Protein AF-0000000076755248 (afdb_homodimer)

Organism: NCBI:txid592010

Nearest PDB structures (foldseek):
  2qm1-assembly1_B  TM=9.739E-01  e=3.670E-48  Enterococcus faecalis V583
  6jdo-assembly1_A  TM=8.726E-01  e=8.718E-23  Pasteurella multocida
  4htl-assembly1_A  TM=8.432E-01  e=1.624E-22  Listeria monocytogenes EGD-e
  6jdb-assembly1_A-2  TM=7.830E-01  e=1.176E-21  Haemophilus influenzae 86-028NP
  6jdc-assembly1_A-2  TM=7.800E-01  e=1.176E-21  Haemophilus influenzae 86-028NP

Radius of gyration: 26.62 Å; Cα contacts (8 Å, |Δi|>4): 1580; chains: 2; bounding box: 67×76×50 Å

Solvent-accessible surface area (backbone atoms only — not comparable to full-atom values): 31353 Å² total; per-residue (Å²): 127,84,43,26,23,36,7,25,26,48,49,59,61,36,32,39,40,26,40,23,40,80,88,68,46,77,77,44,70,54,74,48,76,40,46,45,58,82,55,22,66,49,37,64,59,50,52,53,50,53,49,52,53,51,28,59,74,69,71,52,56,59,84,49,39,72,25,32,10,30,15,29,63,42,50,42,38,47,88,75,18,31,34,29,54,20,66,74,38,38,26,71,52,82,40,62,51,33,61,54,49,29,72,74,56,66,40,55,61,42,41,38,32,36,44,42,18,27,28,43,12,24,22,57,76,23,62,38,63,55,50,37,24,29,33,25,40,33,20,30,70,43,32,39,21,11,39,30,52,84,65,34,79,49,37,42,64,80,52,53,22,17,38,51,20,41,28,64,69,38,85,85,82,48,49,74,34,95,77,73,41,58,7,24,34,22,45,40,48,15,38,52,3,42,47,47,46,44,55,62,50,40,74,75,55,83,75,87,38,74,64,47,52,33,55,74,71,67,47,92,78,50,46,66,58,40,52,51,38,25,75,71,62,34,64,60,35,36,52,43,50,49,52,28,20,40,49,46,7,43,52,50,16,44,49,36,20,40,42,20,26,39,30,38,30,39,26,50,70,58,42,70,59,39,66,69,49,52,54,49,20,48,57,33,21,61,61,41,26,41,63,89,48,52,84,55,38,41,81,42,59,52,65,46,67,89,46,15,29,25,49,5,6,32,46,51,38,53,54,62,59,61,75,103,128,84,43,25,25,36,7,25,26,48,48,59,61,36,31,39,40,25,40,22,42,80,87,68,46,76,76,43,72,54,72,46,73,39,46,46,57,83,55,22,66,48,35,64,58,50,51,52,49,53,50,52,54,50,27,59,76,67,73,52,56,59,85,48,40,71,24,34,9,30,15,30,64,42,50,43,39,49,87,76,19,30,34,30,53,20,65,74,36,38,27,72,53,82,40,60,51,33,60,54,49,28,72,74,57,66,40,56,62,41,41,39,31,35,45,42,18,27,28,43,12,24,24,57,77,23,62,40,65,55,49,35,24,28,36,26,40,32,20,29,71,42,31,38,20,12,40,29,51,86,65,35,78,50,38,42,63,79,52,53,21,17,37,51,20,40,26,63,70,38,86,86,80,49,50,76,34,95,79,73,41,57,8,24,32,22,45,39,47,14,37,53,2,42,47,47,46,44,55,63,50,39,75,77,53,84,74,88,38,74,65,47,52,32,55,74,69,68,47,91,78,51,47,65,58,41,52,51,38,24,74,70,63,37,63,61,35,36,52,45,51,49,53,26,20,40,49,46,8,44,54,50,16,44,51,35,23,41,41,20,26,39,31,38,31,38,25,50,69,58,42,70,60,40,66,68,49,51,54,49,19,47,56,34,21,60,61,41,27,42,62,90,47,52,85,54,38,42,81,42,60,53,64,46,67,89,45,16,29,25,47,4,6,31,46,51,37,52,54,62,59,61,75,104

Foldseek 3Di:
DQAWEWFWEDDLFKIKIFTAGLLLHTPDIDMDTQDLPPLSPCRLVVVLVVVVVVCVVVVHALVRHQAYFYADAAQADFVQGWHADRVSSSRNDIDRNQVSNCVRRVGHYTYAHQQQLLQLLCCRPKPVPVDQWEKEWAAELFIWIWTGHRNHTDLPPRRPPTVLQAPQLDDPDWDDDPVGRTRGLRCQQHFNNLLNLLLVCLVVDDDDDPSSVCSVVVHDDTLVVLLVRVVVPTPSSVVSLLSNLLSLLQSVQVVCQVRLGQEYEYHYDSCVSDVVSVVSNLVNVCVRHDPVSNVRYYYYYIGCHPCSRRSSRSSSSSVVVVVD/DQAWEWFWEDDLFKIKIFTAGLLLHTDDIDMDTQDLPPLSPCRLVVVLVVVVVVCVVVVHALVRHQAYFYADAAQADFVQGWHADRVSSSRNDIDRNQVSNCVRRVGHYTYAHQQQLLQLLCCRPKPVPVDQWEKEWAAELFIWIWTGHRNHTDLPPRRPPTVLQAPQLDDPDWDDDPVGRTRGLRCQQHFNNLLNLLLVCLVVDDDDDPSSVCSVVVHDDTLVVLLVRVVVPTPSSVVSLLSNLLSLLQSVQVVCQVRLGQEYEYHYDSCVSDVVSVVSNLVNVCVRHDPVSNVRYYYYYIGCHPCSRRSSRSSSSSVVVVVD

Sequence (648 aa):
MSKKILGIDLGGTSVKFAIISSEGEIQEKWTIGTNILEDGKHIVPSIIQSIQEHMERYGLTKEDFLGIGMGSPGKVDAEAGTVIGAFNLNWRTLQRLKDAFEAALDMPFFLDNDANVAALGEQWKGAGNGEANVVMFTLGTGVGGGIVSGGQMVRGANGAAGEVGHITVETTDPIPCTCGKPGCLETVASATGIVNLARKFAEEYAGDSPIKAAVDNGDELSSKLIFDAAKDGDFFANHIVDMFARYLGLACSHVANTLNPSKIVIGGGVSAAGTFLLDKIQVFFNQYVFPPIKDTTQLVLAELGNDAGVIGAAQLVRLALNKDMSKKILGIDLGGTSVKFAIISSEGEIQEKWTIGTNILEDGKHIVPSIIQSIQEHMERYGLTKEDFLGIGMGSPGKVDAEAGTVIGAFNLNWRTLQRLKDAFEAALDMPFFLDNDANVAALGEQWKGAGNGEANVVMFTLGTGVGGGIVSGGQMVRGANGAAGEVGHITVETTDPIPCTCGKPGCLETVASATGIVNLARKFAEEYAGDSPIKAAVDNGDELSSKLIFDAAKDGDFFANHIVDMFARYLGLACSHVANTLNPSKIVIGGGVSAAGTFLLDKIQVFFNQYVFPPIKDTTQLVLAELGNDAGVIGAAQLVRLALNKD

Structure (mmCIF, N/CA/C/O backbone):
data_AF-0000000076755248-model_v1
#
loop_
_entity.id
_entity.type
_entity.pdbx_description
1 polymer Glucokinase
#
loop_
_atom_site.group_PDB
_atom_site.id
_atom_site.type_symbol
_atom_site.label_atom_id
_atom_site.label_alt_id
_atom_site.label_comp_id
_atom_site.label_asym_id
_atom_site.label_entity_id
_atom_site.label_seq_id
_atom_site.pdbx_PDB_ins_code
_atom_site.Cartn_x
_atom_site.Cartn_y
_atom_site.Cartn_z
_atom_site.occupancy
_atom_site.B_iso_or_equiv
_atom_site.auth_seq_id
_atom_site.auth_comp_id
_atom_site.auth_asym_id
_atom_site.auth_atom_id
_atom_site.pdbx_PDB_model_num
ATOM 1 N N . MET A 1 1 ? 32.781 23.188 10.82 1 54 1 MET A N 1
ATOM 2 C CA . MET A 1 1 ? 31.5 23.125 11.5 1 54 1 MET A CA 1
ATOM 3 C C . MET A 1 1 ? 30.531 22.219 10.734 1 54 1 MET A C 1
ATOM 5 O O . MET A 1 1 ? 30.625 22.094 9.516 1 54 1 MET A O 1
ATOM 9 N N . SER A 1 2 ? 29.781 21.406 11.422 1 82.88 2 SER A N 1
ATOM 10 C CA . SER A 1 2 ? 28.906 20.453 10.734 1 82.88 2 SER A CA 1
ATOM 11 C C . SER A 1 2 ? 27.859 21.188 9.891 1 82.88 2 SER A C 1
ATOM 13 O O . SER A 1 2 ? 27.328 22.219 10.305 1 82.88 2 SER A O 1
ATOM 15 N N . LYS A 1 3 ? 27.75 20.922 8.695 1 93.56 3 LYS A N 1
ATOM 16 C CA . LYS A 1 3 ? 26.859 21.594 7.754 1 93.56 3 LYS A CA 1
ATOM 17 C C . LYS A 1 3 ? 25.406 21.469 8.195 1 93.56 3 LYS A C 1
ATOM 19 O O . LYS A 1 3 ? 25.031 20.516 8.875 1 93.56 3 LYS A O 1
ATOM 24 N N . LYS A 1 4 ? 24.703 22.531 7.949 1 97.31 4 LYS A N 1
ATOM 25 C CA . LYS A 1 4 ? 23.297 22.672 8.336 1 97.31 4 LYS A CA 1
ATOM 26 C C . LYS A 1 4 ? 22.375 22.438 7.141 1 97.31 4 LYS A C 1
ATOM 28 O O . LYS A 1 4 ? 22.844 22.266 6.016 1 97.31 4 LYS A O 1
ATOM 33 N N . ILE A 1 5 ? 21.125 22.344 7.461 1 98.25 5 ILE A N 1
ATOM 34 C CA . ILE A 1 5 ? 20.094 22.219 6.434 1 98.25 5 ILE A CA 1
ATOM 35 C C . ILE A 1 5 ? 18.984 23.234 6.684 1 98.25 5 ILE A C 1
ATOM 37 O O . ILE A 1 5 ? 18.609 23.484 7.832 1 98.25 5 ILE A O 1
ATOM 41 N N . LEU A 1 6 ? 18.531 23.812 5.652 1 98.44 6 LEU A N 1
ATOM 42 C CA . LEU A 1 6 ? 17.375 24.688 5.738 1 98.44 6 LEU A CA 1
ATOM 43 C C . LEU A 1 6 ? 16.094 23.922 5.391 1 98.44 6 LEU A C 1
ATOM 45 O O . LEU A 1 6 ? 15.961 23.406 4.277 1 98.44 6 LEU A O 1
ATOM 49 N N . GLY A 1 7 ? 15.219 23.766 6.344 1 98.62 7 GLY A N 1
ATOM 50 C CA . GLY A 1 7 ? 13.922 23.141 6.133 1 98.62 7 GLY A CA 1
ATOM 51 C C . GLY A 1 7 ? 12.797 24.141 6 1 98.62 7 GLY A C 1
ATOM 52 O O . GLY A 1 7 ? 12.695 25.078 6.789 1 98.62 7 GLY A O 1
ATOM 53 N N . ILE A 1 8 ? 11.961 23.969 4.961 1 98.69 8 ILE A N 1
ATOM 54 C CA . ILE A 1 8 ? 10.844 24.875 4.699 1 98.69 8 ILE A CA 1
ATOM 55 C C . ILE A 1 8 ? 9.539 24.078 4.633 1 98.69 8 ILE A C 1
ATOM 57 O O . ILE A 1 8 ? 9.461 23.062 3.947 1 98.69 8 ILE A O 1
ATOM 61 N N . ASP A 1 9 ? 8.57 24.453 5.324 1 97.75 9 ASP A N 1
ATOM 62 C CA . ASP A 1 9 ? 7.211 23.922 5.273 1 97.75 9 ASP A CA 1
ATOM 63 C C . ASP A 1 9 ? 6.23 24.953 4.746 1 97.75 9 ASP A C 1
ATOM 65 O O . ASP A 1 9 ? 5.781 25.828 5.496 1 97.75 9 ASP A O 1
ATOM 69 N N . LEU A 1 10 ? 5.875 24.844 3.502 1 96.88 10 LEU A N 1
ATOM 70 C CA . LEU A 1 10 ? 5.004 25.828 2.852 1 96.88 10 LEU A CA 1
ATOM 71 C C . LEU A 1 10 ? 3.539 25.453 3.045 1 96.88 10 LEU A C 1
ATOM 73 O O . LEU A 1 10 ? 3.084 24.422 2.551 1 96.88 10 LEU A O 1
ATOM 77 N N . GLY A 1 11 ? 2.854 26.281 3.768 1 91.06 11 GLY A N 1
ATOM 78 C CA . GLY A 1 11 ? 1.414 26.156 3.93 1 91.06 11 GLY A CA 1
ATOM 79 C C . GLY A 1 11 ? 0.635 27.266 3.25 1 91.06 11 GLY A C 1
ATOM 80 O O . GLY A 1 11 ? 1.224 28.219 2.74 1 91.06 11 GLY A O 1
ATOM 81 N N . GLY A 1 12 ? -0.605 27.156 3.256 1 87.25 12 GLY A N 1
ATOM 82 C CA . GLY A 1 12 ? -1.463 28.141 2.629 1 87.25 12 GLY A CA 1
ATOM 83 C C . GLY A 1 12 ? -1.47 29.469 3.361 1 87.25 12 GLY A C 1
ATOM 84 O O . GLY A 1 12 ? -1.705 30.516 2.756 1 87.25 12 GLY A O 1
ATOM 85 N N . THR A 1 13 ? -1.253 29.469 4.645 1 86.75 13 THR A N 1
ATOM 86 C CA . THR A 1 13 ? -1.361 30.672 5.469 1 86.75 13 THR A CA 1
ATOM 87 C C . THR A 1 13 ? 0.016 31.125 5.934 1 86.75 13 THR A C 1
ATOM 89 O O . THR A 1 13 ? 0.286 32.344 5.988 1 86.75 13 THR A O 1
ATOM 92 N N . SER A 1 14 ? 0.795 30.172 6.203 1 94.25 14 SER A N 1
ATOM 93 C CA . SER A 1 14 ? 2.115 30.516 6.723 1 94.25 14 SER A CA 1
ATOM 94 C C . SER A 1 14 ? 3.191 29.609 6.145 1 94.25 14 SER A C 1
ATOM 96 O O . SER A 1 14 ? 2.895 28.5 5.684 1 94.25 14 SER A O 1
ATOM 98 N N . VAL A 1 15 ? 4.344 30.125 6.125 1 97.31 15 VAL A N 1
ATOM 99 C CA . VAL A 1 15 ? 5.543 29.375 5.762 1 97.31 15 VAL A CA 1
ATOM 100 C C . VAL A 1 15 ? 6.465 29.25 6.973 1 97.31 15 VAL A C 1
ATOM 102 O O . VAL A 1 15 ? 6.816 30.266 7.598 1 97.31 15 VAL A O 1
ATOM 105 N N . LYS A 1 16 ? 6.82 28.047 7.301 1 98.06 16 LYS A N 1
ATOM 106 C CA . LYS A 1 16 ? 7.715 27.797 8.422 1 98.06 16 LYS A CA 1
ATOM 107 C C . LYS A 1 16 ? 9.125 27.469 7.945 1 98.06 16 LYS A C 1
ATOM 109 O O . LYS A 1 16 ? 9.289 26.75 6.957 1 98.06 16 LYS A O 1
ATOM 114 N N . PHE A 1 17 ? 10.102 28.062 8.656 1 98.5 17 PHE A N 1
ATOM 115 C CA . PHE A 1 17 ? 11.508 27.828 8.352 1 98.5 17 PHE A CA 1
ATOM 116 C C . PHE A 1 17 ? 12.234 27.266 9.57 1 98.5 17 PHE A C 1
ATOM 118 O O . PHE A 1 17 ? 11.898 27.594 10.711 1 98.5 17 PHE A O 1
ATOM 125 N N . ALA A 1 18 ? 13.227 26.453 9.234 1 98.5 18 ALA A N 1
ATOM 126 C CA . ALA A 1 18 ? 14.109 26.031 10.305 1 98.5 18 ALA A CA 1
ATOM 127 C C . ALA A 1 18 ? 15.523 25.781 9.789 1 98.5 18 ALA A C 1
ATOM 129 O O . ALA A 1 18 ? 15.703 25.266 8.68 1 98.5 18 ALA A O 1
ATOM 130 N N . ILE A 1 19 ? 16.469 26.297 10.484 1 98.31 19 ILE A N 1
ATOM 131 C CA . ILE A 1 19 ? 17.844 25.844 10.32 1 98.31 19 ILE A CA 1
ATOM 132 C C . ILE A 1 19 ? 18.094 24.609 11.203 1 98.31 19 ILE A C 1
ATOM 134 O O . ILE A 1 19 ? 17.922 24.672 12.422 1 98.31 19 ILE A O 1
ATOM 138 N N . ILE A 1 20 ? 18.422 23.578 10.547 1 98.06 20 ILE A N 1
ATOM 139 C CA . ILE A 1 20 ? 18.484 22.281 11.211 1 98.06 20 ILE A CA 1
ATOM 140 C C . ILE A 1 20 ? 19.859 21.672 11.047 1 98.06 20 ILE A C 1
ATOM 142 O O . ILE A 1 20 ? 20.453 21.734 9.969 1 98.06 20 ILE A O 1
ATOM 146 N N . SER A 1 21 ? 20.422 21.062 12.125 1 97.12 21 SER A N 1
ATOM 147 C CA . SER A 1 21 ? 21.703 20.375 12.039 1 97.12 21 SER A CA 1
ATOM 148 C C . SER A 1 21 ? 21.594 19.094 11.219 1 97.12 21 SER A C 1
ATOM 150 O O . SER A 1 21 ? 20.484 18.625 10.938 1 97.12 21 SER A O 1
ATOM 152 N N . SER A 1 22 ? 22.688 18.5 10.867 1 93.88 22 SER A N 1
ATOM 153 C CA . SER A 1 22 ? 22.703 17.266 10.109 1 93.88 22 SER A CA 1
ATOM 154 C C . SER A 1 22 ? 22.125 16.109 10.922 1 93.88 22 SER A C 1
ATOM 156 O O . SER A 1 22 ? 21.734 15.078 10.367 1 93.88 22 SER A O 1
ATOM 158 N N . GLU A 1 23 ? 22.031 16.312 12.273 1 93.75 23 GLU A N 1
ATOM 159 C CA . GLU A 1 23 ? 21.484 15.289 13.164 1 93.75 23 GLU A CA 1
ATOM 160 C C . GLU A 1 23 ? 20 15.5 13.414 1 93.75 23 GLU A C 1
ATOM 162 O O . GLU A 1 23 ? 19.359 14.695 14.094 1 93.75 23 GLU A O 1
ATOM 167 N N . GLY A 1 24 ? 19.484 16.594 12.867 1 95.44 24 GLY A N 1
ATOM 168 C CA . GLY A 1 24 ? 18.047 16.797 12.93 1 95.44 24 GLY A CA 1
ATOM 169 C C . GLY A 1 24 ? 17.625 17.703 14.062 1 95.44 24 GLY A C 1
ATOM 170 O O . GLY A 1 24 ? 16.438 17.75 14.422 1 95.44 24 GLY A O 1
ATOM 171 N N . GLU A 1 25 ? 18.547 18.453 14.586 1 96.62 25 GLU A N 1
ATOM 172 C CA . GLU A 1 25 ? 18.219 19.391 15.664 1 96.62 25 GLU A CA 1
ATOM 173 C C . GLU A 1 25 ? 17.922 20.781 15.117 1 96.62 25 GLU A C 1
ATOM 175 O O . GLU A 1 25 ? 18.703 21.344 14.352 1 96.62 25 GLU A O 1
ATOM 180 N N . ILE A 1 26 ? 16.859 21.344 15.594 1 97.62 26 ILE A N 1
ATOM 181 C CA . ILE A 1 26 ? 16.484 22.703 15.172 1 97.62 26 ILE A CA 1
ATOM 182 C C . ILE A 1 26 ? 17.344 23.719 15.914 1 97.62 26 ILE A C 1
ATOM 184 O O . ILE A 1 26 ? 17.375 23.734 17.141 1 97.62 26 ILE A O 1
ATOM 188 N N . GLN A 1 27 ? 17.984 24.547 15.219 1 97 27 GLN A N 1
ATOM 189 C CA . GLN A 1 27 ? 18.844 25.578 15.789 1 97 27 GLN A CA 1
ATOM 190 C C . GLN A 1 27 ? 18.141 26.938 15.797 1 97 27 GLN A C 1
ATOM 192 O O . GLN A 1 27 ? 18.328 27.734 16.719 1 97 27 GLN A O 1
ATOM 197 N N . GLU A 1 28 ? 17.422 27.156 14.711 1 96.5 28 GLU A N 1
ATOM 198 C CA . GLU A 1 28 ? 16.641 28.391 14.539 1 96.5 28 GLU A CA 1
ATOM 199 C C . GLU A 1 28 ? 15.344 28.109 13.781 1 96.5 28 GLU A C 1
ATOM 201 O O . GLU A 1 28 ? 15.297 27.234 12.914 1 96.5 28 GLU A O 1
ATOM 206 N N . LYS A 1 29 ? 14.328 28.781 14.164 1 97.56 29 LYS A N 1
ATOM 207 C CA . LYS A 1 29 ? 13.055 28.672 13.461 1 97.56 29 LYS A CA 1
ATOM 208 C C . LYS A 1 29 ? 12.367 30.031 13.336 1 97.56 29 LYS A C 1
ATOM 210 O O . LYS A 1 29 ? 12.484 30.875 14.227 1 97.56 29 LYS A O 1
ATOM 215 N N . TRP A 1 30 ? 11.68 30.328 12.266 1 97.69 30 TRP A N 1
ATOM 216 C CA . TRP A 1 30 ? 10.867 31.531 12.086 1 97.69 30 TRP A CA 1
ATOM 217 C C . TRP A 1 30 ? 9.734 31.266 11.102 1 97.69 30 TRP A C 1
ATOM 219 O O . TRP A 1 30 ? 9.617 30.172 10.547 1 97.69 30 TRP A O 1
ATOM 229 N N . THR A 1 31 ? 8.797 32.188 11.023 1 98 31 THR A N 1
ATOM 230 C CA . THR A 1 31 ? 7.613 32.031 10.188 1 98 31 THR A CA 1
ATOM 231 C C . THR A 1 31 ? 7.273 33.344 9.492 1 98 31 THR A C 1
ATOM 233 O O . THR A 1 31 ? 7.523 34.438 10.031 1 98 31 THR A O 1
ATOM 236 N N . ILE A 1 32 ? 6.805 33.219 8.305 1 97.69 32 ILE A N 1
ATOM 237 C CA . ILE A 1 32 ? 6.227 34.375 7.617 1 97.69 32 ILE A CA 1
ATOM 238 C C . ILE A 1 32 ? 4.84 34.031 7.086 1 97.69 32 ILE A C 1
ATOM 240 O O . ILE A 1 32 ? 4.469 32.844 7.047 1 97.69 32 ILE A O 1
ATOM 244 N N . GLY A 1 33 ? 4.07 35.031 6.727 1 96.12 33 GLY A N 1
ATOM 245 C CA . GLY A 1 33 ? 2.785 34.781 6.09 1 96.12 33 GLY A CA 1
ATOM 246 C C . GLY A 1 33 ? 2.91 34.375 4.629 1 96.12 33 GLY A C 1
ATOM 247 O O . GLY A 1 33 ? 3.814 34.844 3.93 1 96.12 33 GLY A O 1
ATOM 248 N N . THR A 1 34 ? 2.111 33.5 4.199 1 94.69 34 THR A N 1
ATOM 249 C CA . THR A 1 34 ? 2.07 33.156 2.785 1 94.69 34 THR A CA 1
ATOM 250 C C . THR A 1 34 ? 1.291 34.188 1.99 1 94.69 34 THR A C 1
ATOM 252 O O . THR A 1 34 ? 0.083 34.344 2.176 1 94.69 34 THR A O 1
ATOM 255 N N . ASN A 1 35 ? 1.938 34.875 1.165 1 94 35 ASN A N 1
ATOM 256 C CA . ASN A 1 35 ? 1.292 35.906 0.341 1 94 35 ASN A CA 1
ATOM 257 C C . ASN A 1 35 ? 0.724 35.281 -0.943 1 94 35 ASN A C 1
ATOM 259 O O . ASN A 1 35 ? 1.411 35.25 -1.964 1 94 35 ASN A O 1
ATOM 263 N N . ILE A 1 36 ? -0.521 34.969 -0.959 1 91.44 36 ILE A N 1
ATOM 264 C CA . ILE A 1 36 ? -1.116 34.25 -2.072 1 91.44 36 ILE A CA 1
ATOM 265 C C . ILE A 1 36 ? -1.734 35.219 -3.062 1 91.44 36 ILE A C 1
ATOM 267 O O . ILE A 1 36 ? -2.449 34.812 -3.984 1 91.44 36 ILE A O 1
ATOM 271 N N . LEU A 1 37 ? -1.45 36.5 -2.84 1 92.12 37 LEU A N 1
ATOM 272 C CA . LEU A 1 37 ? -1.989 37.531 -3.744 1 92.12 37 LEU A CA 1
ATOM 273 C C . LEU A 1 37 ? -1.396 37.375 -5.141 1 92.12 37 LEU A C 1
ATOM 275 O O . LEU A 1 37 ? -0.322 36.781 -5.305 1 92.12 37 LEU A O 1
ATOM 279 N N . GLU A 1 38 ? -2.127 37.844 -6.16 1 95.12 38 GLU A N 1
ATOM 280 C CA . GLU A 1 38 ? -1.697 37.844 -7.555 1 95.12 38 GLU A CA 1
ATOM 281 C C . GLU A 1 38 ? -1.24 36.438 -7.984 1 95.12 38 GLU A C 1
ATOM 283 O O . GLU A 1 38 ? -0.134 36.281 -8.508 1 95.12 38 GLU A O 1
ATOM 288 N N . ASP A 1 39 ? -2.031 35.5 -7.754 1 93.38 39 ASP A N 1
ATOM 289 C CA . ASP A 1 39 ? -1.835 34.125 -8.172 1 93.38 39 ASP A CA 1
ATOM 290 C C . ASP A 1 39 ? -0.598 33.531 -7.508 1 93.38 39 ASP A C 1
ATOM 292 O O . ASP A 1 39 ? 0.137 32.75 -8.133 1 93.38 39 ASP A O 1
ATOM 296 N N . GLY A 1 40 ? -0.258 34.062 -6.285 1 94.81 40 GLY A N 1
ATOM 297 C CA . GLY A 1 40 ? 0.806 33.5 -5.477 1 94.81 40 GLY A CA 1
ATOM 298 C C . GLY A 1 40 ? 2.193 33.812 -5.992 1 94.81 40 GLY A C 1
ATOM 299 O O . GLY A 1 40 ? 3.17 33.156 -5.633 1 94.81 40 GLY A O 1
ATOM 300 N N . LYS A 1 41 ? 2.32 34.781 -6.875 1 95.19 41 LYS A N 1
ATOM 301 C CA . LYS A 1 41 ? 3.596 35.062 -7.523 1 95.19 41 LYS A CA 1
ATOM 302 C C . LYS A 1 41 ? 4.625 35.562 -6.52 1 95.19 41 LYS A C 1
ATOM 304 O O . LYS A 1 41 ? 5.828 35.5 -6.773 1 95.19 41 LYS A O 1
ATOM 309 N N . HIS A 1 42 ? 4.148 36.062 -5.344 1 96 42 HIS A N 1
ATOM 310 C CA . HIS A 1 42 ? 5.043 36.656 -4.359 1 96 42 HIS A CA 1
ATOM 311 C C . HIS A 1 42 ? 5.547 35.594 -3.371 1 96 42 HIS A C 1
ATOM 313 O O . HIS A 1 42 ? 6.461 35.875 -2.588 1 96 42 HIS A O 1
ATOM 319 N N . ILE A 1 43 ? 5.035 34.375 -3.396 1 97.44 43 ILE A N 1
ATOM 320 C C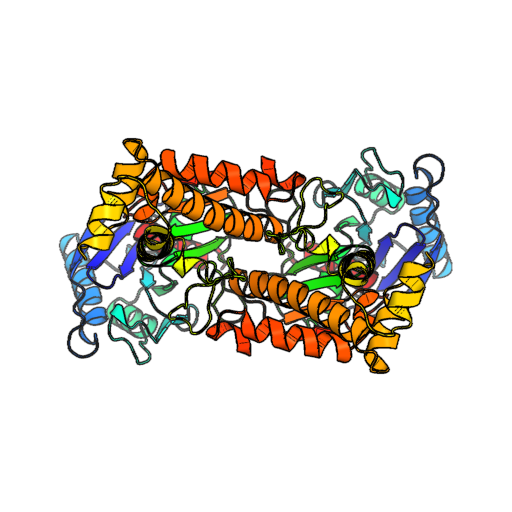A . ILE A 1 43 ? 5.344 33.344 -2.398 1 97.44 43 ILE A CA 1
ATOM 321 C C . ILE A 1 43 ? 6.828 33 -2.459 1 97.44 43 ILE A C 1
ATOM 323 O O . ILE A 1 43 ? 7.543 33.156 -1.465 1 97.44 43 ILE A O 1
ATOM 327 N N . VAL A 1 44 ? 7.324 32.625 -3.629 1 97.75 44 VAL A N 1
ATOM 328 C CA . VAL A 1 44 ? 8.695 32.125 -3.779 1 97.75 44 VAL A CA 1
ATOM 329 C C . VAL A 1 44 ? 9.68 33.281 -3.52 1 97.75 44 VAL A C 1
ATOM 331 O O . VAL A 1 44 ? 10.602 33.125 -2.713 1 97.75 44 VAL A O 1
ATOM 334 N N . PRO A 1 45 ? 9.453 34.438 -4.086 1 97.94 45 PRO A N 1
ATOM 335 C CA . PRO A 1 45 ? 10.359 35.562 -3.797 1 97.94 45 PRO A CA 1
ATOM 336 C C . PRO A 1 45 ? 10.398 35.906 -2.312 1 97.94 45 PRO A C 1
ATOM 338 O O . PRO A 1 45 ? 11.469 36.219 -1.779 1 97.94 45 PRO A O 1
ATOM 341 N N . SER A 1 46 ? 9.25 35.844 -1.652 1 98.06 46 SER A N 1
ATOM 342 C CA . SER A 1 46 ? 9.188 36.156 -0.229 1 98.06 46 SER A CA 1
ATOM 343 C C . SER A 1 46 ? 9.984 35.156 0.597 1 98.06 46 SER A C 1
ATOM 345 O O . SER A 1 46 ? 10.641 35.531 1.572 1 98.06 46 SER A O 1
ATOM 347 N N . ILE A 1 47 ? 9.844 33.938 0.219 1 98.44 47 ILE A N 1
ATOM 348 C CA . ILE A 1 47 ? 10.57 32.875 0.916 1 98.44 47 ILE A CA 1
ATOM 349 C C . ILE A 1 47 ? 12.078 33.094 0.757 1 98.44 47 ILE A C 1
ATOM 351 O O . ILE A 1 47 ? 12.82 33.062 1.74 1 98.44 47 ILE A O 1
ATOM 355 N N . ILE A 1 48 ? 12.523 33.375 -0.448 1 98.38 48 ILE A N 1
ATOM 356 C CA . ILE A 1 48 ? 13.938 33.531 -0.756 1 98.38 48 ILE A CA 1
ATOM 357 C C . ILE A 1 48 ? 14.477 34.75 0.003 1 98.38 48 ILE A C 1
ATOM 359 O O . ILE A 1 48 ? 15.547 34.688 0.62 1 98.38 48 ILE A O 1
ATOM 363 N N . GLN A 1 49 ? 13.711 35.812 -0.029 1 98.38 49 GLN A N 1
ATOM 364 C CA . GLN A 1 49 ? 14.117 37 0.678 1 98.38 49 GLN A CA 1
ATOM 365 C C . GLN A 1 49 ? 14.258 36.75 2.176 1 98.38 49 GLN A C 1
ATOM 367 O O . GLN A 1 49 ? 15.219 37.219 2.799 1 98.38 49 GLN A O 1
ATOM 372 N N . SER A 1 50 ? 13.273 36.094 2.701 1 98.31 50 SER A N 1
ATOM 373 C CA . SER A 1 50 ? 13.305 35.781 4.125 1 98.31 50 SER A CA 1
ATOM 374 C C . SER A 1 50 ? 14.539 34.969 4.492 1 98.31 50 SER A C 1
ATOM 376 O O . SER A 1 50 ? 15.164 35.219 5.527 1 98.31 50 SER A O 1
ATOM 378 N N . ILE A 1 51 ? 14.898 34 3.672 1 98.38 51 ILE A N 1
ATOM 379 C CA . ILE A 1 51 ? 16.062 33.156 3.895 1 98.38 51 ILE A CA 1
ATOM 380 C C . ILE A 1 51 ? 17.328 34.031 3.859 1 98.38 51 ILE A C 1
ATOM 382 O O . ILE A 1 51 ? 18.172 33.938 4.75 1 98.38 51 ILE A O 1
ATOM 386 N N . GLN A 1 52 ? 17.469 34.875 2.891 1 98.12 52 GLN A N 1
ATOM 387 C CA . GLN A 1 52 ? 18.641 35.719 2.736 1 98.12 52 GLN A CA 1
ATOM 388 C C . GLN A 1 52 ? 18.797 36.656 3.934 1 98.12 52 GLN A C 1
ATOM 390 O O . GLN A 1 52 ? 19.906 36.844 4.434 1 98.12 52 GLN A O 1
ATOM 395 N N . GLU A 1 53 ? 17.688 37.219 4.363 1 97.88 53 GLU A N 1
ATOM 396 C CA . GLU A 1 53 ? 17.703 38.094 5.508 1 97.88 53 GLU A CA 1
ATOM 397 C C . GLU A 1 53 ? 18.203 37.406 6.762 1 97.88 53 GLU A C 1
ATOM 399 O O . GLU A 1 53 ? 19 37.938 7.531 1 97.88 53 GLU A O 1
ATOM 404 N N . HIS A 1 54 ? 17.797 36.219 6.941 1 97.12 54 HIS A N 1
ATOM 405 C CA . HIS A 1 54 ? 18.188 35.469 8.133 1 97.12 54 HIS A CA 1
ATOM 406 C C . HIS A 1 54 ? 19.625 34.969 8.039 1 97.12 54 HIS A C 1
ATOM 408 O O . HIS A 1 54 ? 20.344 34.906 9.039 1 97.12 54 HIS A O 1
ATOM 414 N N . MET A 1 55 ? 20.016 34.562 6.855 1 96.5 55 MET A N 1
ATOM 415 C CA . MET A 1 55 ? 21.406 34.188 6.66 1 96.5 55 MET A CA 1
ATOM 416 C C . MET A 1 55 ? 22.328 35.375 6.977 1 96.5 55 MET A C 1
ATOM 418 O O . MET A 1 55 ? 23.344 35.188 7.652 1 96.5 55 MET A O 1
ATOM 422 N N . GLU A 1 56 ? 21.953 36.5 6.52 1 96.94 56 GLU A N 1
ATOM 423 C CA . GLU A 1 56 ? 22.734 37.719 6.793 1 96.94 56 GLU A CA 1
ATOM 424 C C . GLU A 1 56 ? 22.766 38.031 8.289 1 96.94 56 GLU A C 1
ATOM 426 O O . GLU A 1 56 ? 23.828 38.312 8.844 1 96.94 56 GLU A O 1
ATOM 431 N N . ARG A 1 57 ? 21.625 37.938 8.883 1 96.44 57 ARG A N 1
ATOM 432 C CA . ARG A 1 57 ? 21.484 38.25 10.305 1 96.44 57 ARG A CA 1
ATOM 433 C C . ARG A 1 57 ? 22.391 37.375 11.148 1 96.44 57 ARG A C 1
ATOM 435 O O . ARG A 1 57 ? 22.953 37.812 12.141 1 96.44 57 ARG A O 1
ATOM 442 N N . TYR A 1 58 ? 22.625 36.125 10.711 1 95 58 TYR A N 1
ATOM 443 C CA . TYR A 1 58 ? 23.375 35.188 11.523 1 95 58 TYR A CA 1
ATOM 444 C C . TYR A 1 58 ? 24.766 34.938 10.945 1 95 58 TYR A C 1
ATOM 446 O O . TYR A 1 58 ? 25.5 34.062 11.414 1 95 58 TYR A O 1
ATOM 454 N N . GLY A 1 59 ? 25.094 35.688 9.953 1 95.75 59 GLY A N 1
ATOM 455 C CA . GLY A 1 59 ? 26.406 35.562 9.352 1 95.75 59 GLY A CA 1
ATOM 456 C C . GLY A 1 59 ? 26.641 34.219 8.672 1 95.75 59 GLY A C 1
ATOM 457 O O . GLY A 1 59 ? 27.75 33.688 8.734 1 95.75 59 GLY A O 1
ATOM 458 N N . LEU A 1 60 ? 25.609 33.719 8.055 1 96.12 60 LEU A N 1
ATOM 459 C CA . LEU A 1 60 ? 25.703 32.406 7.383 1 96.12 60 LEU A CA 1
ATOM 460 C C . LEU A 1 60 ? 25.828 32.594 5.875 1 96.12 60 LEU A C 1
ATOM 462 O O . LEU A 1 60 ? 25.344 33.594 5.324 1 96.12 60 LEU A O 1
ATOM 466 N N . THR A 1 61 ? 26.5 31.656 5.23 1 96.62 61 THR A N 1
ATOM 467 C CA . THR A 1 61 ? 26.625 31.609 3.777 1 96.62 61 THR A CA 1
ATOM 468 C C . THR A 1 61 ? 26.188 30.25 3.244 1 96.62 61 THR A C 1
ATOM 470 O O . THR A 1 61 ? 25.922 29.328 4.02 1 96.62 61 THR A O 1
ATOM 473 N N . LYS A 1 62 ? 26.141 30.141 1.942 1 96.25 62 LYS A N 1
ATOM 474 C CA . LYS A 1 62 ? 25.75 28.891 1.298 1 96.25 62 LYS A CA 1
ATOM 475 C C . LYS A 1 62 ? 26.672 27.75 1.71 1 96.25 62 LYS A C 1
ATOM 477 O O . LYS A 1 62 ? 26.25 26.594 1.756 1 96.25 62 LYS A O 1
ATOM 482 N N . GLU A 1 63 ? 27.875 28.031 2.1 1 96.38 63 GLU A N 1
ATOM 483 C CA . GLU A 1 63 ? 28.859 27.016 2.461 1 96.38 63 GLU A CA 1
ATOM 484 C C . GLU A 1 63 ? 28.531 26.375 3.805 1 96.38 63 GLU A C 1
ATOM 486 O O . GLU A 1 63 ? 29.047 25.312 4.137 1 96.38 63 GLU A O 1
ATOM 491 N N . ASP A 1 64 ? 27.688 27.031 4.492 1 97 64 ASP A N 1
ATOM 492 C CA . ASP A 1 64 ? 27.312 26.5 5.805 1 97 64 ASP A CA 1
ATOM 493 C C . ASP A 1 64 ? 26.188 25.469 5.684 1 97 64 ASP A C 1
ATOM 495 O O . ASP A 1 64 ? 25.859 24.797 6.664 1 97 64 ASP A O 1
ATOM 499 N N . PHE A 1 65 ? 25.641 25.266 4.441 1 97.81 65 PHE A N 1
ATOM 500 C CA . PHE A 1 65 ? 24.453 24.453 4.293 1 97.81 65 PHE A CA 1
ATOM 501 C C . PHE A 1 65 ? 24.703 23.281 3.34 1 97.81 65 PHE A C 1
ATOM 503 O O . PHE A 1 65 ? 25.406 23.453 2.334 1 97.81 65 PHE A O 1
ATOM 510 N N . LEU A 1 66 ? 24.125 22.156 3.678 1 97.25 66 LEU A N 1
ATOM 511 C CA . LEU A 1 66 ? 24.094 21.016 2.77 1 97.25 66 LEU A CA 1
ATOM 512 C C . LEU A 1 66 ? 23.062 21.219 1.662 1 97.25 66 LEU A C 1
ATOM 514 O O . LEU A 1 66 ? 23.219 20.688 0.56 1 97.25 66 LEU A O 1
ATOM 518 N N . GLY A 1 67 ? 22.047 22 2.006 1 98 67 GLY A N 1
ATOM 519 C CA . GLY A 1 67 ? 20.984 22.266 1.05 1 98 67 GLY A CA 1
ATOM 520 C C . GLY A 1 67 ? 19.703 22.734 1.7 1 98 67 GLY A C 1
ATOM 521 O O . GLY A 1 67 ? 19.672 23.031 2.898 1 98 67 GLY A O 1
ATOM 522 N N . ILE A 1 68 ? 18.656 22.891 0.823 1 98.5 68 ILE A N 1
ATOM 523 C CA . ILE A 1 68 ? 17.328 23.328 1.23 1 98.5 68 ILE A CA 1
ATOM 524 C C . ILE A 1 68 ? 16.312 22.25 0.905 1 98.5 68 ILE A C 1
ATOM 526 O O . ILE A 1 68 ? 16.281 21.719 -0.208 1 98.5 68 ILE A O 1
ATOM 530 N N . GLY A 1 69 ? 15.578 21.844 1.876 1 98.56 69 GLY A N 1
ATOM 531 C CA . GLY A 1 69 ? 14.406 21.016 1.661 1 98.56 69 GLY A CA 1
ATOM 532 C C . GLY A 1 69 ? 13.094 21.75 1.889 1 98.56 69 GLY A C 1
ATOM 533 O O . GLY A 1 69 ? 12.992 22.562 2.801 1 98.56 69 GLY A O 1
ATOM 534 N N . MET A 1 70 ? 12.117 21.422 1.067 1 98.56 70 MET A N 1
ATOM 535 C CA . MET A 1 70 ? 10.852 22.125 1.187 1 98.56 70 MET A CA 1
ATOM 536 C C . MET A 1 70 ? 9.672 21.188 0.943 1 98.56 70 MET A C 1
ATOM 538 O O . MET A 1 70 ? 9.727 20.344 0.045 1 98.56 70 MET A O 1
ATOM 542 N N . GLY A 1 71 ? 8.727 21.203 1.81 1 97.25 71 GLY A N 1
ATOM 543 C CA . GLY A 1 71 ? 7.422 20.609 1.557 1 97.25 71 GLY A CA 1
ATOM 544 C C . GLY A 1 71 ? 6.414 21.594 0.992 1 97.25 71 GLY A C 1
ATOM 545 O O . GLY A 1 71 ? 6.379 22.75 1.401 1 97.25 71 GLY A O 1
ATOM 546 N N . SER A 1 72 ? 5.648 21.172 0.078 1 96.19 72 SER A N 1
ATOM 547 C CA . SER A 1 72 ? 4.664 22.047 -0.551 1 96.19 72 SER A CA 1
ATOM 548 C C . SER A 1 72 ? 3.348 21.328 -0.794 1 96.19 72 SER A C 1
ATOM 550 O O . SER A 1 72 ? 3.34 20.125 -1.06 1 96.19 72 SER A O 1
ATOM 552 N N . PRO A 1 73 ? 2.254 22.016 -0.66 1 91 73 PRO A N 1
ATOM 553 C CA . PRO A 1 73 ? 0.995 21.453 -1.139 1 91 73 PRO A CA 1
ATOM 554 C C . PRO A 1 73 ? 0.923 21.375 -2.662 1 91 73 PRO A C 1
ATOM 556 O O . PRO A 1 73 ? 1.788 21.922 -3.354 1 91 73 PRO A O 1
ATOM 559 N N . GLY A 1 74 ? -0.055 20.641 -3.16 1 86.94 74 GLY A N 1
ATOM 560 C CA . GLY A 1 74 ? -0.26 20.531 -4.598 1 86.94 74 GLY A CA 1
ATOM 561 C C . GLY A 1 74 ? 0.419 19.328 -5.207 1 86.94 74 GLY A C 1
ATOM 562 O O . GLY A 1 74 ? 0.876 18.438 -4.488 1 86.94 74 GLY A O 1
ATOM 563 N N . LYS A 1 75 ? 0.331 19.25 -6.477 1 87.62 75 LYS A N 1
ATOM 564 C CA . LYS A 1 75 ? 1.019 18.188 -7.215 1 87.62 75 LYS A CA 1
ATOM 565 C C . LYS A 1 75 ? 2.494 18.531 -7.414 1 87.62 75 LYS A C 1
ATOM 567 O O . LYS A 1 75 ? 2.83 19.453 -8.148 1 87.62 75 LYS A O 1
ATOM 572 N N . VAL A 1 76 ? 3.363 17.766 -6.852 1 93.69 76 VAL A N 1
ATOM 573 C CA . VAL A 1 76 ? 4.793 18.062 -6.832 1 93.69 76 VAL A CA 1
ATOM 574 C C . VAL A 1 76 ? 5.535 17.078 -7.746 1 93.69 76 VAL A C 1
ATOM 576 O O . VAL A 1 76 ? 5.242 15.883 -7.75 1 93.69 76 VAL A O 1
ATOM 579 N N . ASP A 1 77 ? 6.352 17.609 -8.562 1 93.31 77 ASP A N 1
ATOM 580 C CA . ASP A 1 77 ? 7.379 16.828 -9.25 1 93.31 77 ASP A CA 1
ATOM 581 C C . ASP A 1 77 ? 8.734 16.984 -8.562 1 93.31 77 ASP A C 1
ATOM 583 O O . ASP A 1 77 ? 9.43 17.984 -8.758 1 93.31 77 ASP A O 1
ATOM 587 N N . ALA A 1 78 ? 9.047 15.984 -7.812 1 92.5 78 ALA A N 1
ATOM 588 C CA . ALA A 1 78 ? 10.242 16.062 -6.977 1 92.5 78 ALA A CA 1
ATOM 589 C C . ALA A 1 78 ? 11.508 16.125 -7.832 1 92.5 78 ALA A C 1
ATOM 591 O O . ALA A 1 78 ? 12.477 16.797 -7.461 1 92.5 78 ALA A O 1
ATOM 592 N N . GLU A 1 79 ? 11.523 15.477 -8.898 1 90.94 79 GLU A N 1
ATOM 593 C CA . GLU A 1 79 ? 12.695 15.453 -9.766 1 90.94 79 GLU A CA 1
ATOM 594 C C . GLU A 1 79 ? 12.883 16.797 -10.469 1 90.94 79 GLU A C 1
ATOM 596 O O . GLU A 1 79 ? 13.977 17.359 -10.461 1 90.94 79 GLU A O 1
ATOM 601 N N . ALA A 1 80 ? 11.789 17.312 -10.984 1 94.19 80 ALA A N 1
ATOM 602 C CA . ALA A 1 80 ? 11.859 18.578 -11.711 1 94.19 80 ALA A CA 1
ATOM 603 C C . ALA A 1 80 ? 11.867 19.766 -10.742 1 94.19 80 ALA A C 1
ATOM 605 O O . ALA A 1 80 ? 12.242 20.875 -11.125 1 94.19 80 ALA A O 1
ATOM 606 N N . GLY A 1 81 ? 11.406 19.516 -9.531 1 96.25 81 GLY A N 1
ATOM 607 C CA . GLY A 1 81 ? 11.305 20.578 -8.539 1 96.25 81 GLY A CA 1
ATOM 608 C C . GLY A 1 81 ? 10.211 21.578 -8.844 1 96.25 81 GLY A C 1
ATOM 609 O O . GLY A 1 81 ? 10.422 22.781 -8.727 1 96.25 81 GLY A O 1
ATOM 610 N N . THR A 1 82 ? 9.094 21.016 -9.32 1 96.94 82 THR A N 1
ATOM 611 C CA . THR A 1 82 ? 7.992 21.891 -9.711 1 96.94 82 THR A CA 1
ATOM 612 C C . THR A 1 82 ? 6.719 21.531 -8.945 1 96.94 82 THR A C 1
ATOM 614 O O . THR A 1 82 ? 6.617 20.453 -8.367 1 96.94 82 THR A O 1
ATOM 617 N N . VAL A 1 83 ? 5.828 22.484 -8.859 1 95.81 83 VAL A N 1
ATOM 618 C CA . VAL A 1 83 ? 4.516 22.312 -8.234 1 95.81 83 VAL A CA 1
ATOM 619 C C . VAL A 1 83 ? 3.434 22.859 -9.172 1 95.81 83 VAL A C 1
ATOM 621 O O . VAL A 1 83 ? 3.627 23.875 -9.828 1 95.81 83 VAL A O 1
ATOM 624 N N . ILE A 1 84 ? 2.344 22.125 -9.258 1 92.88 84 ILE A N 1
ATOM 625 C CA . ILE A 1 84 ? 1.193 22.594 -10.023 1 92.88 84 ILE A CA 1
ATOM 626 C C . ILE A 1 84 ? -0.097 22.234 -9.289 1 92.88 84 ILE A C 1
ATOM 628 O O . ILE A 1 84 ? -0.129 21.266 -8.523 1 92.88 84 ILE A O 1
ATOM 632 N N . GLY A 1 85 ? -1.033 23.094 -9.414 1 87.25 85 GLY A N 1
ATOM 633 C CA . GLY A 1 85 ? -2.354 22.75 -8.898 1 87.25 85 GLY A CA 1
ATOM 634 C C . GLY A 1 85 ? -2.465 22.906 -7.395 1 87.25 85 GLY A C 1
ATOM 635 O O . GLY A 1 85 ? -3.184 22.141 -6.742 1 87.25 85 GLY A O 1
ATOM 636 N N . ALA A 1 86 ? -1.656 23.688 -6.762 1 88.12 86 ALA A N 1
ATOM 637 C CA . ALA A 1 86 ? -1.827 24.047 -5.355 1 88.12 86 ALA A CA 1
ATOM 638 C C . ALA A 1 86 ? -2.842 25.172 -5.195 1 88.12 86 ALA A C 1
ATOM 640 O O . ALA A 1 86 ? -2.469 26.344 -5.098 1 88.12 86 ALA A O 1
ATOM 641 N N . PHE A 1 87 ? -4.066 24.859 -5.059 1 83 87 PHE A N 1
ATOM 642 C CA . PHE A 1 87 ? -5.164 25.812 -5.145 1 83 87 PHE A CA 1
ATOM 643 C C . PHE A 1 87 ? -5.172 26.734 -3.934 1 83 87 PHE A C 1
ATOM 645 O O . PHE A 1 87 ? -5.496 27.922 -4.051 1 83 87 PHE A O 1
ATOM 652 N N . ASN A 1 88 ? -4.758 26.188 -2.834 1 84.81 88 ASN A N 1
ATOM 653 C CA . ASN A 1 88 ? -4.695 27 -1.626 1 84.81 88 ASN A CA 1
ATOM 654 C C . ASN A 1 88 ? -3.652 28.109 -1.747 1 84.81 88 ASN A C 1
ATOM 656 O O . ASN A 1 88 ? -3.67 29.078 -0.979 1 84.81 88 ASN A O 1
ATOM 660 N N . LEU A 1 89 ? -2.752 28 -2.703 1 92.31 89 LEU A N 1
ATOM 661 C CA . LEU A 1 89 ? -1.695 28.984 -2.945 1 92.31 89 LEU A CA 1
ATOM 662 C C . LEU A 1 89 ? -1.986 29.797 -4.199 1 92.31 89 LEU A C 1
ATOM 664 O O . LEU A 1 89 ? -1.2 30.672 -4.574 1 92.31 89 LEU A O 1
ATOM 668 N N . ASN A 1 90 ? -3.076 29.422 -4.852 1 92.38 90 ASN A N 1
ATOM 669 C CA . ASN A 1 90 ? -3.459 29.984 -6.141 1 92.38 90 ASN A CA 1
ATOM 670 C C . ASN A 1 90 ? -2.453 29.641 -7.23 1 92.38 90 ASN A C 1
ATOM 672 O O . ASN A 1 90 ? -2.225 30.422 -8.148 1 92.38 90 ASN A O 1
ATOM 676 N N . TRP A 1 91 ? -1.715 28.562 -7.004 1 92.19 91 TRP A N 1
ATOM 677 C CA . TRP A 1 91 ? -0.784 28.047 -8 1 92.19 91 TRP A CA 1
ATOM 678 C C . TRP A 1 91 ? -1.499 27.125 -8.992 1 92.19 91 TRP A C 1
ATOM 680 O O . TRP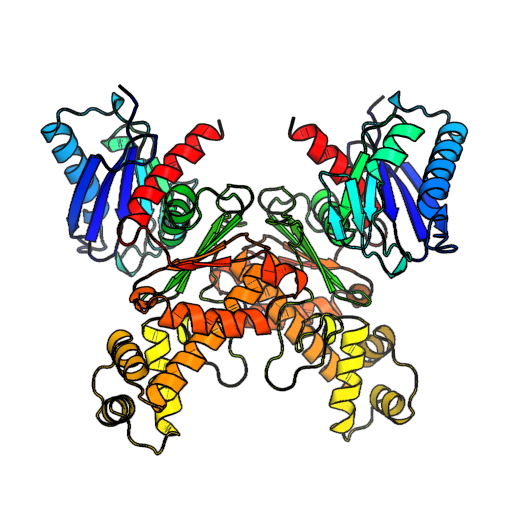 A 1 91 ? -1.276 25.906 -9 1 92.19 91 TRP A O 1
ATOM 690 N N . ARG A 1 92 ? -2.285 27.625 -9.891 1 88.94 92 ARG A N 1
ATOM 691 C CA . ARG A 1 92 ? -2.979 26.875 -10.938 1 88.94 92 ARG A CA 1
ATOM 692 C C . ARG A 1 92 ? -2.01 26.438 -12.031 1 88.94 92 ARG A C 1
ATOM 694 O O . ARG A 1 92 ? -2.193 25.375 -12.641 1 88.94 92 ARG A O 1
ATOM 701 N N . THR A 1 93 ? -1.016 27.297 -12.109 1 93.12 93 THR A N 1
ATOM 702 C CA . THR A 1 93 ? -0.029 27.047 -13.156 1 93.12 93 THR A CA 1
ATOM 703 C C . THR A 1 93 ? 1.261 26.5 -12.555 1 93.12 93 THR A C 1
ATOM 705 O O . THR A 1 93 ? 1.442 26.5 -11.336 1 93.12 93 THR A O 1
ATOM 708 N N . LEU A 1 94 ? 2.092 26.016 -13.469 1 96.06 94 LEU A N 1
ATOM 709 C CA . LEU A 1 94 ? 3.326 25.344 -13.062 1 96.06 94 LEU A CA 1
ATOM 710 C C . LEU A 1 94 ? 4.289 26.344 -12.422 1 96.06 94 LEU A C 1
ATOM 712 O O . LEU A 1 94 ? 4.555 27.406 -12.984 1 96.06 94 LEU A O 1
ATOM 716 N N . GLN A 1 95 ? 4.715 26.016 -11.211 1 96.56 95 GLN A N 1
ATOM 717 C CA . GLN A 1 95 ? 5.727 26.781 -10.484 1 96.56 95 GLN A CA 1
ATOM 718 C C . GLN A 1 95 ? 7.074 26.062 -10.5 1 96.56 95 GLN A C 1
ATOM 720 O O . GLN A 1 95 ? 7.176 24.922 -10.062 1 96.56 95 GLN A O 1
ATOM 725 N N . ARG A 1 96 ? 8.133 26.672 -10.945 1 97.5 96 ARG A N 1
ATOM 726 C CA . ARG A 1 96 ? 9.469 26.094 -11.023 1 97.5 96 ARG A CA 1
ATOM 727 C C . ARG A 1 96 ? 10.312 26.469 -9.812 1 97.5 96 ARG A C 1
ATOM 729 O O . ARG A 1 96 ? 11.25 27.266 -9.922 1 97.5 96 ARG A O 1
ATOM 736 N N . LEU A 1 97 ? 10.078 25.828 -8.742 1 98.12 97 LEU A N 1
ATOM 737 C CA . LEU A 1 97 ? 10.664 26.188 -7.449 1 98.12 97 LEU A CA 1
ATOM 738 C C . LEU A 1 97 ? 12.164 25.906 -7.434 1 98.12 97 LEU A C 1
ATOM 740 O O . LEU A 1 97 ? 12.945 26.75 -7 1 98.12 97 LEU A O 1
ATOM 744 N N . LYS A 1 98 ? 12.547 24.75 -7.863 1 98 98 LYS A N 1
ATOM 745 C CA . LYS A 1 98 ? 13.961 24.375 -7.836 1 98 98 LYS A CA 1
ATOM 746 C C . LYS A 1 98 ? 14.812 25.391 -8.578 1 98 98 LYS A C 1
ATOM 748 O O . LYS A 1 98 ? 15.836 25.859 -8.055 1 98 98 LYS A O 1
ATOM 753 N N . ASP A 1 99 ? 14.406 25.781 -9.766 1 98.06 99 ASP A N 1
ATOM 754 C CA . ASP A 1 99 ? 15.133 26.75 -10.562 1 98.06 99 ASP A CA 1
ATOM 755 C C . ASP A 1 99 ? 15.273 28.078 -9.812 1 98.06 99 ASP A C 1
ATOM 757 O O . ASP A 1 99 ? 16.359 28.656 -9.773 1 98.06 99 ASP A O 1
ATOM 761 N N . ALA A 1 100 ? 14.188 28.547 -9.234 1 98.06 100 ALA A N 1
ATOM 762 C CA . ALA A 1 100 ? 14.172 29.828 -8.547 1 98.06 100 ALA A CA 1
ATOM 763 C C . ALA A 1 100 ? 15.086 29.812 -7.324 1 98.06 100 ALA A C 1
ATOM 765 O O . ALA A 1 100 ? 15.867 30.734 -7.113 1 98.06 100 ALA A O 1
ATOM 766 N N . PHE A 1 101 ? 14.969 28.781 -6.543 1 98.44 101 PHE A N 1
ATOM 767 C CA . PHE A 1 101 ? 15.742 28.688 -5.305 1 98.44 101 PHE A CA 1
ATOM 768 C C . PHE A 1 101 ? 17.219 28.516 -5.605 1 98.44 101 PHE A C 1
ATOM 770 O O . PHE A 1 101 ? 18.062 29.172 -4.98 1 98.44 101 PHE A O 1
ATOM 777 N N . GLU A 1 102 ? 17.516 27.656 -6.523 1 98.06 102 GLU A N 1
ATOM 778 C CA . GLU A 1 102 ? 18.922 27.406 -6.832 1 98.06 102 GLU A CA 1
ATOM 779 C C . GLU A 1 102 ? 19.562 28.625 -7.477 1 98.06 102 GLU A C 1
ATOM 781 O O . GLU A 1 102 ? 20.734 28.922 -7.223 1 98.06 102 GLU A O 1
ATOM 786 N N . ALA A 1 103 ? 18.875 29.312 -8.32 1 97.88 103 ALA A N 1
ATOM 787 C CA . ALA A 1 103 ? 19.391 30.531 -8.945 1 97.88 103 ALA A CA 1
ATOM 788 C C . ALA A 1 103 ? 19.672 31.609 -7.906 1 97.88 103 ALA A C 1
ATOM 790 O O . ALA A 1 103 ? 20.656 32.344 -8.008 1 97.88 103 ALA A O 1
ATOM 791 N N . ALA A 1 104 ? 18.812 31.734 -6.922 1 97.94 104 ALA A N 1
ATOM 792 C CA . ALA A 1 104 ? 18.891 32.844 -5.969 1 97.94 104 ALA A CA 1
ATOM 793 C C . ALA A 1 104 ? 19.859 32.531 -4.836 1 97.94 104 ALA A C 1
ATOM 795 O O . ALA A 1 104 ? 20.516 33.438 -4.312 1 97.94 104 ALA A O 1
ATOM 796 N N . LEU A 1 105 ? 19.938 31.234 -4.43 1 97.88 105 LEU A N 1
ATOM 797 C CA . LEU A 1 105 ? 20.656 30.922 -3.197 1 97.88 105 LEU A CA 1
ATOM 798 C C . LEU A 1 105 ? 21.875 30.062 -3.484 1 97.88 105 LEU A C 1
ATOM 800 O O . LEU A 1 105 ? 22.75 29.922 -2.629 1 97.88 105 LEU A O 1
ATOM 804 N N . ASP A 1 106 ? 21.969 29.469 -4.652 1 97.31 106 ASP A N 1
ATOM 805 C CA . ASP A 1 106 ? 23.094 28.672 -5.09 1 97.31 106 ASP A CA 1
ATOM 806 C C . ASP A 1 106 ? 23.359 27.516 -4.121 1 97.31 106 ASP A C 1
ATOM 808 O O . ASP A 1 106 ? 24.484 27.312 -3.678 1 97.31 106 ASP A O 1
ATOM 812 N N . MET A 1 107 ? 22.312 26.906 -3.656 1 97.06 107 MET A N 1
ATOM 813 C CA . MET A 1 107 ? 22.328 25.703 -2.812 1 97.06 107 MET A CA 1
ATOM 814 C C . MET A 1 107 ? 21.469 24.609 -3.412 1 97.06 107 MET A C 1
ATOM 816 O O . MET A 1 107 ? 20.469 24.891 -4.082 1 97.06 107 MET A O 1
ATOM 820 N N . PRO A 1 108 ? 21.891 23.297 -3.164 1 97.25 108 PRO A N 1
ATOM 821 C CA . PRO A 1 108 ? 20.984 22.219 -3.596 1 97.25 108 PRO A CA 1
ATOM 822 C C . PRO A 1 108 ? 19.578 22.359 -3.016 1 97.25 108 PRO A C 1
ATOM 824 O O . PRO A 1 108 ? 19.422 22.703 -1.841 1 97.25 108 PRO A O 1
ATOM 827 N N . PHE A 1 109 ? 18.578 22.172 -3.879 1 98.31 109 PHE A N 1
ATOM 828 C CA . PHE A 1 109 ? 17.172 22.344 -3.482 1 98.31 109 PHE A CA 1
ATOM 829 C C . PHE A 1 109 ? 16.375 21.078 -3.764 1 98.31 109 PHE A C 1
ATOM 831 O O . PHE A 1 109 ? 16.406 20.562 -4.883 1 98.31 109 PHE A O 1
ATOM 838 N N . PHE A 1 110 ? 15.68 20.578 -2.725 1 97.81 110 PHE A N 1
ATOM 839 C CA . PHE A 1 110 ? 14.852 19.375 -2.84 1 97.81 110 PHE A CA 1
ATOM 840 C C . PHE A 1 110 ? 13.422 19.672 -2.408 1 97.81 110 PHE A C 1
ATOM 842 O O . PHE A 1 110 ? 13.195 20.406 -1.438 1 97.81 110 PHE A O 1
ATOM 849 N N . LEU A 1 111 ? 12.523 19.125 -3.184 1 97.38 111 LEU A N 1
ATOM 850 C CA . LEU A 1 111 ? 11.109 19.438 -3.014 1 97.38 111 LEU A CA 1
ATOM 851 C C . LEU A 1 111 ? 10.273 18.156 -2.957 1 97.38 111 LEU A C 1
ATOM 853 O O . LEU A 1 111 ? 10.578 17.172 -3.65 1 97.38 111 LEU A O 1
ATOM 857 N N . ASP A 1 112 ? 9.273 18.125 -2.1 1 96.56 112 ASP A N 1
ATOM 858 C CA . ASP A 1 112 ? 8.297 17.047 -2.078 1 96.56 112 ASP A CA 1
ATOM 859 C C . ASP A 1 112 ? 6.957 17.531 -1.528 1 96.56 112 ASP A C 1
ATOM 861 O O . ASP A 1 112 ? 6.836 18.672 -1.09 1 96.56 112 ASP A O 1
ATOM 865 N N . ASN A 1 113 ? 5.973 16.719 -1.648 1 94.38 113 ASN A N 1
ATOM 866 C CA . ASN A 1 113 ? 4.652 17.031 -1.107 1 94.38 113 ASN A CA 1
ATOM 867 C C . ASN A 1 113 ? 4.688 17.156 0.412 1 94.38 113 ASN A C 1
ATOM 869 O O . ASN A 1 113 ? 5.441 16.453 1.086 1 94.38 113 ASN A O 1
ATOM 873 N N . ASP A 1 114 ? 3.871 18.047 0.902 1 93.31 114 ASP A N 1
ATOM 874 C CA . ASP A 1 114 ? 3.879 18.359 2.328 1 93.31 114 ASP A CA 1
ATOM 875 C C . ASP A 1 114 ? 3.578 17.125 3.166 1 93.31 114 ASP A C 1
ATOM 877 O O . ASP A 1 114 ? 4.184 16.922 4.219 1 93.31 114 ASP A O 1
ATOM 881 N N . ALA A 1 115 ? 2.652 16.281 2.721 1 92.94 115 ALA A N 1
ATOM 882 C CA . ALA A 1 115 ? 2.322 15.062 3.471 1 92.94 115 ALA A CA 1
ATOM 883 C C . ALA A 1 115 ? 3.508 14.109 3.514 1 92.94 115 ALA A C 1
ATOM 885 O O . ALA A 1 115 ? 3.785 13.5 4.551 1 92.94 115 ALA A O 1
ATOM 886 N N . ASN A 1 116 ? 4.199 13.938 2.41 1 96.44 116 ASN A N 1
ATOM 887 C CA . ASN A 1 116 ? 5.406 13.117 2.348 1 96.44 116 ASN A CA 1
ATOM 888 C C . ASN A 1 116 ? 6.492 13.648 3.279 1 96.44 116 ASN A C 1
ATOM 890 O O . ASN A 1 116 ? 7.125 12.883 4.004 1 96.44 116 ASN A O 1
ATOM 894 N N . VAL A 1 117 ? 6.629 14.945 3.225 1 96.75 117 VAL A N 1
ATOM 895 C CA . VAL A 1 117 ? 7.676 15.594 4.008 1 96.75 117 VAL A CA 1
ATOM 896 C C . VAL A 1 117 ? 7.387 15.422 5.5 1 96.75 117 VAL A C 1
ATOM 898 O O . VAL A 1 117 ? 8.289 15.109 6.281 1 96.75 117 VAL A O 1
ATOM 901 N N . ALA A 1 118 ? 6.133 15.617 5.855 1 96.31 118 ALA A N 1
ATOM 902 C CA . ALA A 1 118 ? 5.746 15.398 7.246 1 96.31 118 ALA A CA 1
ATOM 903 C C . ALA A 1 118 ? 6.023 13.953 7.668 1 96.31 118 ALA A C 1
ATOM 905 O O . ALA A 1 118 ? 6.512 13.711 8.773 1 96.31 118 ALA A O 1
ATOM 906 N N . ALA A 1 119 ? 5.719 13.031 6.832 1 97.62 119 ALA A N 1
ATOM 907 C CA . ALA A 1 119 ? 5.957 11.617 7.109 1 97.62 119 ALA A CA 1
ATOM 908 C C . ALA A 1 119 ? 7.445 11.344 7.316 1 97.62 119 ALA A C 1
ATOM 910 O O . ALA A 1 119 ? 7.824 10.609 8.234 1 97.62 119 ALA A O 1
ATOM 911 N N . LEU A 1 120 ? 8.234 11.961 6.508 1 97.75 120 LEU A N 1
ATOM 912 C CA . LEU A 1 120 ? 9.68 11.789 6.629 1 97.75 120 LEU A CA 1
ATOM 913 C C . LEU A 1 120 ? 10.18 12.32 7.965 1 97.75 120 LEU A C 1
ATOM 915 O O . LEU A 1 120 ? 11.055 11.719 8.594 1 97.75 120 LEU A O 1
ATOM 919 N N . GLY A 1 121 ? 9.641 13.461 8.336 1 98.12 121 GLY A N 1
ATOM 920 C CA . GLY A 1 121 ? 10.016 14.016 9.633 1 98.12 121 GLY A CA 1
ATOM 921 C C . GLY A 1 121 ? 9.719 13.086 10.789 1 98.12 121 GLY A C 1
ATOM 922 O O . GLY A 1 121 ? 10.594 12.812 11.617 1 98.12 121 GLY A O 1
ATOM 923 N N . GLU A 1 122 ? 8.484 12.609 10.836 1 98.38 122 GLU A N 1
ATOM 924 C CA . GLU A 1 122 ? 8.078 11.695 11.906 1 98.38 122 GLU A CA 1
ATOM 925 C C . GLU A 1 122 ? 8.867 10.391 11.852 1 98.38 122 GLU A C 1
ATOM 927 O O . GLU A 1 122 ? 9.203 9.82 12.891 1 98.38 122 GLU A O 1
ATOM 932 N N . GLN A 1 123 ? 9.125 9.914 10.633 1 98.06 123 GLN A N 1
ATOM 933 C CA . GLN A 1 123 ? 9.914 8.695 10.477 1 98.06 123 GLN A CA 1
ATOM 934 C C . GLN A 1 123 ? 11.32 8.883 11.031 1 98.06 123 GLN A C 1
ATOM 936 O O . GLN A 1 123 ? 11.844 8 11.727 1 98.06 123 GLN A O 1
ATOM 941 N N . TRP A 1 124 ? 11.922 10 10.844 1 97.44 124 TRP A N 1
ATOM 942 C CA . TRP A 1 124 ? 13.32 10.258 11.148 1 97.44 124 TRP A CA 1
ATOM 943 C C . TRP A 1 124 ? 13.5 10.617 12.625 1 97.44 124 TRP A C 1
ATOM 945 O O . TRP A 1 124 ? 14.234 9.938 13.344 1 97.44 124 TRP A O 1
ATOM 955 N N . LYS A 1 125 ? 12.68 11.609 13.102 1 97.88 125 LYS A N 1
ATOM 956 C CA . LYS A 1 125 ? 12.945 12.141 14.438 1 97.88 125 LYS A CA 1
ATOM 957 C C . LYS A 1 125 ? 11.695 12.086 15.312 1 97.88 125 LYS A C 1
ATOM 959 O O . LYS A 1 125 ? 11.727 12.516 16.469 1 97.88 125 LYS A O 1
ATOM 964 N N . GLY A 1 126 ? 10.688 11.594 14.82 1 98.12 126 GLY A N 1
ATOM 965 C CA . GLY A 1 126 ? 9.445 11.539 15.57 1 98.12 126 GLY A CA 1
ATOM 966 C C . GLY A 1 126 ? 9.039 10.133 15.953 1 98.12 126 GLY A C 1
ATOM 967 O O . GLY A 1 126 ? 9.867 9.328 16.375 1 98.12 126 GLY A O 1
ATOM 968 N N . ALA A 1 127 ? 7.762 9.852 15.789 1 98.25 127 ALA A N 1
ATOM 969 C CA . ALA A 1 127 ? 7.152 8.617 16.281 1 98.25 127 ALA A CA 1
ATOM 970 C C . ALA A 1 127 ? 7.637 7.414 15.484 1 98.25 127 ALA A C 1
ATOM 972 O O . ALA A 1 127 ? 7.59 6.281 15.969 1 98.25 127 ALA A O 1
ATOM 973 N N . GLY A 1 128 ? 8.07 7.629 14.281 1 97.56 128 GLY A N 1
ATOM 974 C CA . GLY A 1 128 ? 8.609 6.547 13.469 1 97.56 128 GLY A CA 1
ATOM 975 C C . GLY A 1 128 ? 9.922 6.004 13.984 1 97.56 128 GLY A C 1
ATOM 976 O O . GLY A 1 128 ? 10.312 4.883 13.648 1 97.56 128 GLY A O 1
ATOM 977 N N . ASN A 1 129 ? 10.656 6.832 14.688 1 96.69 129 ASN A N 1
ATOM 978 C CA . ASN A 1 129 ? 11.844 6.426 15.43 1 96.69 129 ASN A CA 1
ATOM 979 C C . ASN A 1 129 ? 12.914 5.848 14.5 1 96.69 129 ASN A C 1
ATOM 981 O O . ASN A 1 129 ? 13.586 4.883 14.859 1 96.69 129 ASN A O 1
ATOM 985 N N . GLY A 1 130 ? 12.938 6.309 13.312 1 96.44 130 GLY A N 1
ATOM 986 C CA . GLY A 1 130 ? 13.984 5.91 12.383 1 96.44 130 GLY A CA 1
ATOM 987 C C . GLY A 1 130 ? 13.734 4.562 11.734 1 96.44 130 GLY A C 1
ATOM 988 O O . GLY A 1 130 ? 14.594 4.027 11.039 1 96.44 130 GLY A O 1
ATOM 989 N N . GLU A 1 131 ? 12.609 4.008 11.922 1 97.25 131 GLU A N 1
ATOM 990 C CA . GLU A 1 131 ? 12.297 2.697 11.359 1 97.25 131 GLU A CA 1
ATOM 991 C C . GLU A 1 131 ? 12.172 2.764 9.844 1 97.25 131 GLU A C 1
ATOM 993 O O . GLU A 1 131 ? 11.82 3.807 9.289 1 97.25 131 GLU A O 1
ATOM 998 N N . ALA A 1 132 ? 12.383 1.673 9.203 1 96.62 132 ALA A N 1
ATOM 999 C CA . ALA A 1 132 ? 12.523 1.642 7.754 1 96.62 132 ALA A CA 1
ATOM 1000 C C . ALA A 1 132 ? 11.156 1.578 7.074 1 96.62 132 ALA A C 1
ATOM 1002 O O . ALA A 1 132 ? 11.023 1.927 5.898 1 96.62 132 ALA A O 1
ATOM 1003 N N . ASN A 1 133 ? 10.172 1.063 7.762 1 97.94 133 ASN A N 1
ATOM 1004 C CA . ASN A 1 133 ? 8.828 0.895 7.211 1 97.94 133 ASN A CA 1
ATOM 1005 C C . ASN A 1 133 ? 7.777 1.599 8.062 1 97.94 133 ASN A C 1
ATOM 1007 O O . ASN A 1 133 ? 7.293 1.035 9.047 1 97.94 133 ASN A O 1
ATOM 1011 N N . VAL A 1 134 ? 7.453 2.842 7.629 1 98.56 134 VAL A N 1
ATOM 1012 C CA . VAL A 1 134 ? 6.559 3.693 8.406 1 98.56 134 VAL A CA 1
ATOM 1013 C C . VAL A 1 134 ? 5.551 4.363 7.473 1 98.56 134 VAL A C 1
ATOM 1015 O O . VAL A 1 134 ? 5.906 4.816 6.383 1 98.56 134 VAL A O 1
ATOM 1018 N N . VAL A 1 135 ? 4.305 4.367 7.875 1 98.75 135 VAL A N 1
ATOM 1019 C CA . VAL A 1 135 ? 3.258 5.078 7.148 1 98.75 135 VAL A CA 1
ATOM 1020 C C . VAL A 1 135 ? 2.648 6.156 8.047 1 98.75 135 VAL A C 1
ATOM 1022 O O . VAL A 1 135 ? 2.5 5.957 9.25 1 98.75 135 VAL A O 1
ATOM 1025 N N . MET A 1 136 ? 2.336 7.266 7.465 1 98.62 136 MET A N 1
ATOM 1026 C CA . MET A 1 136 ? 1.725 8.352 8.227 1 98.62 136 MET A CA 1
ATOM 1027 C C . MET A 1 136 ? 0.386 8.758 7.617 1 98.62 136 MET A C 1
ATOM 1029 O O . MET A 1 136 ? 0.262 8.867 6.395 1 98.62 136 MET A O 1
ATOM 1033 N N . PHE A 1 137 ? -0.617 8.867 8.469 1 98.38 137 PHE A N 1
ATOM 1034 C CA . PHE A 1 137 ? -1.881 9.523 8.156 1 98.38 137 PHE A CA 1
ATOM 1035 C C . PHE A 1 137 ? -1.937 10.906 8.781 1 98.38 137 PHE A C 1
ATOM 1037 O O . PHE A 1 137 ? -1.734 11.062 9.992 1 98.38 137 PHE A O 1
ATOM 1044 N N . THR A 1 138 ? -2.117 11.891 7.977 1 95.81 138 THR A N 1
ATOM 1045 C CA . THR A 1 138 ? -2.289 13.25 8.477 1 95.81 138 THR A CA 1
ATOM 1046 C C . THR A 1 138 ? -3.758 13.664 8.43 1 95.81 138 THR A C 1
ATOM 1048 O O . THR A 1 138 ? -4.324 13.836 7.352 1 95.81 138 THR A O 1
ATOM 1051 N N . LEU A 1 139 ? -4.324 13.875 9.602 1 95.88 139 LEU A N 1
ATOM 1052 C CA . LEU A 1 139 ? -5.742 14.203 9.727 1 95.88 139 LEU A CA 1
ATOM 1053 C C . LEU A 1 139 ? -5.941 15.695 9.945 1 95.88 139 LEU A C 1
ATOM 1055 O O . LEU A 1 139 ? -5.855 16.172 11.078 1 95.88 139 LEU A O 1
ATOM 1059 N N . GLY A 1 140 ? -6.23 16.391 8.945 1 90.94 140 GLY A N 1
ATOM 1060 C CA . GLY A 1 140 ? -6.59 17.797 8.961 1 90.94 140 GLY A CA 1
ATOM 1061 C C . GLY A 1 140 ? -7.938 18.078 8.328 1 90.94 140 GLY A C 1
ATOM 1062 O O . GLY A 1 140 ? -8.906 17.375 8.57 1 90.94 140 GLY A O 1
ATOM 1063 N N . THR A 1 141 ? -7.941 19.188 7.535 1 86.25 141 THR A N 1
ATOM 1064 C CA . THR A 1 141 ? -9.156 19.406 6.758 1 86.25 141 THR A CA 1
ATOM 1065 C C . THR A 1 141 ? -9.469 18.203 5.879 1 86.25 141 THR A C 1
ATOM 1067 O O . THR A 1 141 ? -10.625 17.797 5.766 1 86.25 141 THR A O 1
ATOM 1070 N N . GLY A 1 142 ? -8.453 17.688 5.297 1 90.69 142 GLY A N 1
ATOM 1071 C CA . GLY A 1 142 ? -8.508 16.406 4.602 1 90.69 142 GLY A CA 1
ATOM 1072 C C . GLY A 1 142 ? -7.645 15.336 5.242 1 90.69 142 GLY A C 1
ATOM 1073 O O . GLY A 1 142 ? -7.305 15.43 6.422 1 90.69 142 GLY A O 1
ATOM 1074 N N . VAL A 1 143 ? -7.449 14.266 4.527 1 94.56 143 VAL A N 1
ATOM 1075 C CA . VAL A 1 143 ? -6.582 13.195 5 1 94.56 143 VAL A CA 1
ATOM 1076 C C . VAL A 1 143 ? -5.41 13.016 4.035 1 94.56 143 VAL A C 1
ATOM 1078 O O . VAL A 1 143 ? -5.609 12.742 2.85 1 94.56 143 VAL A O 1
ATOM 1081 N N . GLY A 1 144 ? -4.188 13.258 4.496 1 94.31 144 GLY A N 1
ATOM 1082 C CA . GLY A 1 144 ? -2.977 13 3.729 1 94.31 144 GLY A CA 1
ATOM 1083 C C . GLY A 1 144 ? -2.234 11.758 4.18 1 94.31 144 GLY A C 1
ATOM 1084 O O . GLY A 1 144 ? -2.549 11.188 5.223 1 94.31 144 GLY A O 1
ATOM 1085 N N . GLY A 1 145 ? -1.306 11.375 3.357 1 96.19 145 GLY A N 1
ATOM 1086 C CA . GLY A 1 145 ? -0.517 10.203 3.699 1 96.19 145 GLY A CA 1
ATOM 1087 C C . GLY A 1 145 ? 0.897 10.258 3.152 1 96.19 145 GLY A C 1
ATOM 1088 O O . GLY A 1 145 ? 1.161 10.945 2.164 1 96.19 145 GLY A O 1
ATOM 1089 N N . GLY A 1 146 ? 1.769 9.664 3.838 1 97.81 146 GLY A N 1
ATOM 1090 C CA . GLY A 1 146 ? 3.143 9.43 3.422 1 97.81 146 GLY A CA 1
ATOM 1091 C C . GLY A 1 146 ? 3.637 8.039 3.758 1 97.81 146 GLY A C 1
ATOM 1092 O O . GLY A 1 146 ? 3.332 7.504 4.828 1 97.81 146 GLY A O 1
ATOM 1093 N N . ILE A 1 147 ? 4.348 7.469 2.822 1 98.19 147 ILE A N 1
ATOM 1094 C CA . ILE A 1 147 ? 4.777 6.082 2.979 1 98.19 147 ILE A CA 1
ATOM 1095 C C . ILE A 1 147 ? 6.297 5.996 2.855 1 98.19 147 ILE A C 1
ATOM 1097 O O . ILE A 1 147 ? 6.875 6.461 1.867 1 98.19 147 ILE A O 1
ATOM 1101 N N . VAL A 1 148 ? 6.906 5.516 3.859 1 97.25 148 VAL A N 1
ATOM 1102 C CA . VAL A 1 148 ? 8.32 5.16 3.836 1 97.25 148 VAL A CA 1
ATOM 1103 C C . VAL A 1 148 ? 8.469 3.639 3.875 1 97.25 148 VAL A C 1
ATOM 1105 O O . VAL A 1 148 ? 7.953 2.982 4.785 1 97.25 148 VAL A O 1
ATOM 1108 N N . SER A 1 149 ? 9.07 3.059 2.92 1 96.25 149 SER A N 1
ATOM 1109 C CA . SER A 1 149 ? 9.344 1.63 2.818 1 96.25 149 SER A CA 1
ATOM 1110 C C . SER A 1 149 ? 10.82 1.37 2.537 1 96.25 149 SER A C 1
ATOM 1112 O O . SER A 1 149 ? 11.398 1.971 1.631 1 96.25 149 SER A O 1
ATOM 1114 N N . GLY A 1 150 ? 11.406 0.507 3.283 1 92.88 150 GLY A N 1
ATOM 1115 C CA . GLY A 1 150 ? 12.828 0.259 3.131 1 92.88 150 GLY A CA 1
ATOM 1116 C C . GLY A 1 150 ? 13.68 1.496 3.357 1 92.88 150 GLY A C 1
ATOM 1117 O O . GLY A 1 150 ? 14.695 1.687 2.689 1 92.88 150 GLY A O 1
ATOM 1118 N N . GLY A 1 151 ? 13.148 2.389 4.117 1 92.31 151 GLY A N 1
ATOM 1119 C CA . GLY A 1 151 ? 13.883 3.596 4.453 1 92.31 151 GLY A CA 1
ATOM 1120 C C . GLY A 1 151 ? 13.766 4.676 3.395 1 92.31 151 GLY A C 1
ATOM 1121 O O . GLY A 1 151 ? 14.383 5.742 3.518 1 92.31 151 GLY A O 1
ATOM 1122 N N . GLN A 1 152 ? 12.961 4.441 2.416 1 91.62 152 GLN A N 1
ATOM 1123 C CA . GLN A 1 152 ? 12.836 5.402 1.326 1 91.62 152 GLN A CA 1
ATOM 1124 C C . GLN A 1 152 ? 11.383 5.855 1.162 1 91.62 152 GLN A C 1
ATOM 1126 O O . GLN A 1 152 ? 10.453 5.074 1.377 1 91.62 152 GLN A O 1
ATOM 1131 N N . MET A 1 153 ? 11.289 7.09 0.718 1 94.44 153 MET A N 1
ATOM 1132 C CA . MET A 1 153 ? 9.961 7.613 0.42 1 94.44 153 MET A CA 1
ATOM 1133 C C . MET A 1 153 ? 9.352 6.906 -0.786 1 94.44 153 MET A C 1
ATOM 1135 O O . MET A 1 153 ? 10.016 6.738 -1.812 1 94.44 153 MET A O 1
ATOM 1139 N N . VAL A 1 154 ? 8.141 6.43 -0.674 1 95.69 154 VAL A N 1
ATOM 1140 C CA . VAL A 1 154 ? 7.422 5.828 -1.792 1 95.69 154 VAL A CA 1
ATOM 1141 C C . VAL A 1 154 ? 6.656 6.906 -2.555 1 95.69 154 VAL A C 1
ATOM 1143 O O . VAL A 1 154 ? 5.715 7.5 -2.023 1 95.69 154 VAL A O 1
ATOM 1146 N N . ARG A 1 155 ? 7.043 7.141 -3.752 1 93 155 ARG A N 1
ATOM 1147 C CA . ARG A 1 155 ? 6.418 8.203 -4.527 1 93 155 ARG A CA 1
ATOM 1148 C C . ARG A 1 155 ? 5.5 7.633 -5.602 1 93 155 ARG A C 1
ATOM 1150 O O . ARG A 1 155 ? 4.602 8.32 -6.094 1 93 155 ARG A O 1
ATOM 1157 N N . GLY A 1 156 ? 5.738 6.312 -5.926 1 93.81 156 GLY A N 1
ATOM 1158 C CA . GLY A 1 156 ? 4.945 5.688 -6.969 1 93.81 156 GLY A CA 1
ATOM 1159 C C . GLY A 1 156 ? 5.398 6.059 -8.367 1 93.81 156 GLY A C 1
ATOM 1160 O O . GLY A 1 156 ? 6.488 6.605 -8.547 1 93.81 156 GLY A O 1
ATOM 1161 N N . ALA A 1 157 ? 4.652 5.656 -9.367 1 92.81 157 ALA A N 1
ATOM 1162 C CA . ALA A 1 157 ? 5.031 5.801 -10.773 1 92.81 157 ALA A CA 1
ATOM 1163 C C . ALA A 1 157 ? 4.949 7.262 -11.211 1 92.81 157 ALA A C 1
ATOM 1165 O O . ALA A 1 157 ? 5.738 7.707 -12.047 1 92.81 157 ALA A O 1
ATOM 1166 N N . ASN A 1 158 ? 4.016 7.996 -10.609 1 88.88 158 ASN A N 1
ATOM 1167 C CA . ASN A 1 158 ? 3.807 9.375 -11.055 1 88.88 158 ASN A CA 1
ATOM 1168 C C . ASN A 1 158 ? 3.785 10.344 -9.883 1 88.88 158 ASN A C 1
ATOM 1170 O O . ASN A 1 158 ? 3.156 11.406 -9.961 1 88.88 158 ASN A O 1
ATOM 1174 N N . GLY A 1 159 ? 4.336 9.906 -8.812 1 88.94 159 GLY A N 1
ATOM 1175 C CA . GLY A 1 159 ? 4.445 10.789 -7.656 1 88.94 159 GLY A CA 1
ATOM 1176 C C . GLY A 1 159 ? 3.16 10.883 -6.855 1 88.94 159 GLY A C 1
ATOM 1177 O O . GLY A 1 159 ? 2.996 11.789 -6.039 1 88.94 159 GLY A O 1
ATOM 1178 N N . ALA A 1 160 ? 2.238 9.977 -7.047 1 91.19 160 ALA A N 1
ATOM 1179 C CA . ALA A 1 160 ? 0.927 10.078 -6.414 1 91.19 160 ALA A CA 1
ATOM 1180 C C . ALA A 1 160 ? 0.731 8.969 -5.383 1 91.19 160 ALA A C 1
ATOM 1182 O O . ALA A 1 160 ? -0.4 8.57 -5.098 1 91.19 160 ALA A O 1
ATOM 1183 N N . ALA A 1 161 ? 1.836 8.391 -4.906 1 95.19 161 ALA A N 1
ATOM 1184 C CA . ALA A 1 161 ? 1.711 7.438 -3.809 1 95.19 161 ALA A CA 1
ATOM 1185 C C . ALA A 1 161 ? 1.262 8.133 -2.525 1 95.19 161 ALA A C 1
ATOM 1187 O O . ALA A 1 161 ? 1.495 9.328 -2.348 1 95.19 161 ALA A O 1
ATOM 1188 N N . GLY A 1 162 ? 0.585 7.395 -1.718 1 96.31 162 GLY A N 1
ATOM 1189 C CA . GLY A 1 162 ? 0.211 7.91 -0.41 1 96.31 162 GLY A CA 1
ATOM 1190 C C . GLY A 1 162 ? -1.116 8.641 -0.414 1 96.31 162 GLY A C 1
ATOM 1191 O O . GLY A 1 162 ? -1.409 9.414 0.504 1 96.31 162 GLY A O 1
ATOM 1192 N N . GLU A 1 163 ? -1.897 8.453 -1.391 1 95.5 163 GLU A N 1
ATOM 1193 C CA . GLU A 1 163 ? -3.217 9.078 -1.443 1 95.5 163 GLU A CA 1
ATOM 1194 C C . GLU A 1 163 ? -4.238 8.273 -0.639 1 95.5 163 GLU A C 1
ATOM 1196 O O . GLU A 1 163 ? -5.309 7.941 -1.146 1 95.5 163 GLU A O 1
ATOM 1201 N N . VAL A 1 164 ? -3.928 8.094 0.611 1 97.69 164 VAL A N 1
ATOM 1202 C CA . VAL A 1 164 ? -4.711 7.223 1.484 1 97.69 164 VAL A CA 1
ATOM 1203 C C . VAL A 1 164 ? -6.039 7.895 1.829 1 97.69 164 VAL A C 1
ATOM 1205 O O . VAL A 1 164 ? -6.996 7.223 2.217 1 97.69 164 VAL A O 1
ATOM 1208 N N . GLY A 1 165 ? -6.113 9.188 1.726 1 97.56 165 GLY A N 1
ATOM 1209 C CA . GLY A 1 165 ? -7.355 9.906 1.968 1 97.56 165 GLY A CA 1
ATOM 1210 C C . GLY A 1 165 ? -8.445 9.555 0.972 1 97.56 165 GLY A C 1
ATOM 1211 O O . GLY A 1 165 ? -9.625 9.812 1.219 1 97.56 165 GLY A O 1
ATOM 1212 N N . HIS A 1 166 ? -8.07 8.945 -0.122 1 97.62 166 HIS A N 1
ATOM 1213 C CA . HIS A 1 166 ? -9.023 8.688 -1.194 1 97.62 166 HIS A CA 1
ATOM 1214 C C . HIS A 1 166 ? -9.297 7.191 -1.336 1 97.62 166 HIS A C 1
ATOM 1216 O O . HIS A 1 166 ? -9.859 6.75 -2.338 1 97.62 166 HIS A O 1
ATOM 1222 N N . ILE A 1 167 ? -8.859 6.438 -0.367 1 98.19 167 ILE A N 1
ATOM 1223 C CA . ILE A 1 167 ? -9.312 5.055 -0.266 1 98.19 167 ILE A CA 1
ATOM 1224 C C . ILE A 1 167 ? -10.82 5.016 -0.036 1 98.19 167 ILE A C 1
ATOM 1226 O O . ILE A 1 167 ? -11.352 5.797 0.757 1 98.19 167 ILE A O 1
ATOM 1230 N N . THR A 1 168 ? -11.492 4.176 -0.771 1 98.31 168 THR A N 1
ATOM 1231 C CA . THR A 1 168 ? -12.93 4.027 -0.59 1 98.31 168 THR A CA 1
ATOM 1232 C C . THR A 1 168 ? -13.234 3.191 0.651 1 98.31 168 THR A C 1
ATOM 1234 O O . THR A 1 168 ? -12.93 1.998 0.693 1 98.31 168 THR A O 1
ATOM 1237 N N . VAL A 1 169 ? -13.844 3.818 1.64 1 98 169 VAL A N 1
ATOM 1238 C CA . VAL A 1 169 ? -14.086 3.104 2.889 1 98 169 VAL A CA 1
ATOM 1239 C C . VAL A 1 169 ? -15.594 2.928 3.1 1 98 169 VAL A C 1
ATOM 1241 O O . VAL A 1 169 ? -16.016 2.23 4.023 1 98 169 VAL A O 1
ATOM 1244 N N . GLU A 1 170 ? -16.406 3.572 2.326 1 96.75 170 GLU A N 1
ATOM 1245 C CA . GLU A 1 170 ? -17.859 3.479 2.41 1 96.75 170 GLU A CA 1
ATOM 1246 C C . GLU A 1 170 ? -18.484 3.322 1.025 1 96.75 170 GLU A C 1
ATOM 1248 O O . GLU A 1 170 ? -18.422 4.242 0.207 1 96.75 170 GLU A O 1
ATOM 1253 N N . THR A 1 171 ? -19.125 2.166 0.797 1 94.75 171 THR A N 1
ATOM 1254 C CA . THR A 1 171 ? -19.641 1.881 -0.535 1 94.75 171 THR A CA 1
ATOM 1255 C C . THR A 1 171 ? -21.172 1.832 -0.518 1 94.75 171 THR A C 1
ATOM 1257 O O . THR A 1 171 ? -21.812 1.872 -1.57 1 94.75 171 THR A O 1
ATOM 1260 N N . THR A 1 172 ? -21.828 1.801 0.603 1 93.5 172 THR A N 1
ATOM 1261 C CA . THR A 1 172 ? -23.266 1.613 0.696 1 93.5 172 THR A CA 1
ATOM 1262 C C . THR A 1 172 ? -23.984 2.957 0.674 1 93.5 172 THR A C 1
ATOM 1264 O O . THR A 1 172 ? -24.938 3.143 -0.086 1 93.5 172 THR A O 1
ATOM 1267 N N . ASP A 1 173 ? -23.594 3.869 1.504 1 94 173 ASP A N 1
ATOM 1268 C CA . ASP A 1 173 ? -24.156 5.219 1.597 1 94 173 ASP A CA 1
ATOM 1269 C C . ASP A 1 173 ? -23.047 6.266 1.653 1 94 173 ASP A C 1
ATOM 1271 O O . ASP A 1 173 ? -22.891 6.965 2.656 1 94 173 ASP A O 1
ATOM 1275 N N . PRO A 1 174 ? -22.375 6.379 0.552 1 96.69 174 PRO A N 1
ATOM 1276 C CA . PRO A 1 174 ? -21.141 7.176 0.555 1 96.69 174 PRO A CA 1
ATOM 1277 C C . PRO A 1 174 ? -21.406 8.68 0.506 1 96.69 174 PRO A C 1
ATOM 1279 O O . PRO A 1 174 ? -22.438 9.109 -0.017 1 96.69 174 PRO A O 1
ATOM 1282 N N . ILE A 1 175 ? -20.562 9.453 1.111 1 96.94 175 ILE A N 1
ATOM 1283 C CA . ILE A 1 175 ? -20.547 10.906 0.998 1 96.94 175 ILE A CA 1
ATOM 1284 C C . ILE A 1 175 ? -19.688 11.328 -0.186 1 96.94 175 ILE A C 1
ATOM 1286 O O . ILE A 1 175 ? -18.578 10.797 -0.373 1 96.94 175 ILE A O 1
ATOM 1290 N N . PRO A 1 176 ? -20.156 12.227 -1.055 1 96.44 176 PRO A N 1
ATOM 1291 C CA . PRO A 1 176 ? -19.344 12.695 -2.188 1 96.44 176 PRO A CA 1
ATOM 1292 C C . PRO A 1 176 ? -18.047 13.383 -1.75 1 96.44 176 PRO A C 1
ATOM 1294 O O . PRO A 1 176 ? -18.031 14.07 -0.725 1 96.44 176 PRO A O 1
ATOM 1297 N N . CYS A 1 177 ? -17.078 13.188 -2.531 1 96.19 177 CYS A N 1
ATOM 1298 C CA . CYS A 1 177 ? -15.773 13.797 -2.283 1 96.19 177 CYS A CA 1
ATOM 1299 C C . CYS A 1 177 ? -15.445 14.836 -3.342 1 96.19 177 CYS A C 1
ATOM 1301 O O . CYS A 1 177 ? -15.875 14.719 -4.492 1 96.19 177 CYS A O 1
ATOM 1303 N N . THR A 1 178 ? -14.664 15.812 -3.006 1 89.94 178 THR A N 1
ATOM 1304 C CA . THR A 1 178 ? -14.297 16.859 -3.947 1 89.94 178 THR A CA 1
ATOM 1305 C C . THR A 1 178 ? -13.383 16.312 -5.043 1 89.94 178 THR A C 1
ATOM 1307 O O . THR A 1 178 ? -13.203 16.953 -6.082 1 89.94 178 THR A O 1
ATOM 1310 N N . CYS A 1 179 ? -12.859 15.141 -4.84 1 91.31 179 CYS A N 1
ATOM 1311 C CA . CYS A 1 179 ? -11.984 14.539 -5.836 1 91.31 179 CYS A CA 1
ATOM 1312 C C . CYS A 1 179 ? -12.781 14.023 -7.023 1 91.31 179 CYS A C 1
ATOM 1314 O O . CYS A 1 179 ? -12.211 13.711 -8.07 1 91.31 179 CYS A O 1
ATOM 1316 N N . GLY A 1 180 ? -14.109 13.82 -6.82 1 92.75 180 GLY A N 1
ATOM 1317 C CA . GLY A 1 180 ? -14.961 13.406 -7.922 1 92.75 180 GLY A CA 1
ATOM 1318 C C . GLY A 1 180 ? -15.594 12.039 -7.699 1 92.75 180 GLY A C 1
ATOM 1319 O O . GLY A 1 180 ? -16.516 11.656 -8.422 1 92.75 180 GLY A O 1
ATOM 1320 N N . LYS A 1 181 ? -15.133 11.289 -6.723 1 93.25 181 LYS A N 1
ATOM 1321 C CA . LYS A 1 181 ? -15.773 10.008 -6.414 1 93.25 181 LYS A CA 1
ATOM 1322 C C . LYS A 1 181 ? -16.312 9.992 -4.988 1 93.25 181 LYS A C 1
ATOM 1324 O O . LYS A 1 181 ? -15.867 10.781 -4.145 1 93.25 181 LYS A O 1
ATOM 1329 N N . PRO A 1 182 ? -17.234 9.148 -4.734 1 95.94 182 PRO A N 1
ATOM 1330 C CA . PRO A 1 182 ? -17.797 9.07 -3.381 1 95.94 182 PRO A CA 1
ATOM 1331 C C . PRO A 1 182 ? -17.094 8.023 -2.516 1 95.94 182 PRO A C 1
ATOM 1333 O O . PRO A 1 182 ? -16.406 7.137 -3.039 1 95.94 182 PRO A O 1
ATOM 1336 N N . GLY A 1 183 ? -17.25 8.195 -1.211 1 97.69 183 GLY A N 1
ATOM 1337 C CA . GLY A 1 183 ? -16.906 7.129 -0.281 1 97.69 183 GLY A CA 1
ATOM 1338 C C . GLY A 1 183 ? -15.469 7.176 0.185 1 97.69 183 GLY A C 1
ATOM 1339 O O . GLY A 1 183 ? -14.992 6.258 0.861 1 97.69 183 GLY A O 1
ATOM 1340 N N . CYS A 1 184 ? -14.773 8.289 -0.12 1 98.38 184 CYS A N 1
ATOM 1341 C CA . CYS A 1 184 ? -13.375 8.422 0.264 1 98.38 184 CYS A CA 1
ATOM 1342 C C . CYS A 1 184 ? -13.234 8.547 1.777 1 98.38 184 CYS A C 1
ATOM 1344 O O . CYS A 1 184 ? -14.078 9.141 2.439 1 98.38 184 CYS A O 1
ATOM 1346 N N . LEU A 1 185 ? -12.133 8.086 2.268 1 98.69 185 LEU A N 1
ATOM 1347 C CA . LEU A 1 185 ? -11.805 8.195 3.684 1 98.69 185 LEU A CA 1
ATOM 1348 C C . LEU A 1 185 ? -11.875 9.648 4.145 1 98.69 185 LEU A C 1
ATOM 1350 O O . LEU A 1 185 ? -12.375 9.938 5.234 1 98.69 185 LEU A O 1
ATOM 1354 N N . GLU A 1 186 ? -11.398 10.547 3.363 1 97.44 186 GLU A N 1
ATOM 1355 C CA . GLU A 1 186 ? -11.312 11.977 3.678 1 97.44 186 GLU A CA 1
ATOM 1356 C C . GLU A 1 186 ? -12.688 12.539 4.027 1 97.44 186 GLU A C 1
ATOM 1358 O O . GLU A 1 186 ? -12.797 13.438 4.871 1 97.44 186 GLU A O 1
ATOM 1363 N N . THR A 1 187 ? -13.734 12.008 3.471 1 97.62 187 THR A N 1
ATOM 1364 C CA . THR A 1 187 ? -15.078 12.555 3.637 1 97.62 187 THR A CA 1
ATOM 1365 C C . THR A 1 187 ? -15.664 12.156 4.988 1 97.62 187 THR A C 1
ATOM 1367 O O . THR A 1 187 ? -16.672 12.719 5.43 1 97.62 187 THR A O 1
ATOM 1370 N N . VAL A 1 188 ? -14.977 11.203 5.684 1 98.25 188 VAL A N 1
ATOM 1371 C CA . VAL A 1 188 ? -15.602 10.703 6.906 1 98.25 188 VAL A CA 1
ATOM 1372 C C . VAL A 1 188 ? -14.578 10.703 8.039 1 98.25 188 VAL A C 1
ATOM 1374 O O . VAL A 1 188 ? -14.945 10.617 9.219 1 98.25 188 VAL A O 1
ATOM 1377 N N . ALA A 1 189 ? -13.297 10.773 7.727 1 97.94 189 ALA A N 1
ATOM 1378 C CA . ALA A 1 189 ? -12.281 10.641 8.766 1 97.94 189 ALA A CA 1
ATOM 1379 C C . ALA A 1 189 ? -11.273 11.781 8.711 1 97.94 189 ALA A C 1
ATOM 1381 O O . ALA A 1 189 ? -10.062 11.562 8.781 1 97.94 189 ALA A O 1
ATOM 1382 N N . SER A 1 190 ? -11.703 12.969 8.453 1 96.56 190 SER A N 1
ATOM 1383 C CA . SER A 1 190 ? -11.008 14.25 8.547 1 96.56 190 SER A CA 1
ATOM 1384 C C . SER A 1 190 ? -11.75 15.219 9.461 1 96.56 190 SER A C 1
ATOM 1386 O O . SER A 1 190 ? -12.773 14.867 10.047 1 96.56 190 SER A O 1
ATOM 1388 N N . ALA A 1 191 ? -11.148 16.453 9.633 1 95 191 ALA A N 1
ATOM 1389 C CA . ALA A 1 191 ? -11.867 17.484 10.391 1 95 191 ALA A CA 1
ATOM 1390 C C . ALA A 1 191 ? -13.227 17.781 9.75 1 95 191 ALA A C 1
ATOM 1392 O O . ALA A 1 191 ? -14.227 17.922 10.453 1 95 191 ALA A O 1
ATOM 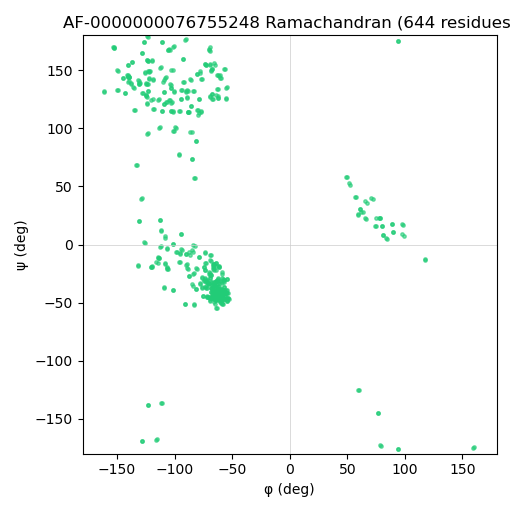1393 N N . THR A 1 192 ? -13.227 17.875 8.445 1 94.19 192 THR A N 1
ATOM 1394 C CA . THR A 1 192 ? -14.469 18.047 7.707 1 94.19 192 THR A CA 1
ATOM 1395 C C . THR A 1 192 ? -15.312 16.781 7.758 1 94.19 192 THR A C 1
ATOM 1397 O O . THR A 1 192 ? -16.547 16.844 7.816 1 94.19 192 THR A O 1
ATOM 1400 N N . GLY A 1 193 ? -14.68 15.664 7.766 1 97.12 193 GLY A N 1
ATOM 1401 C CA . GLY A 1 193 ? -15.352 14.375 7.711 1 97.12 193 GLY A CA 1
ATOM 1402 C C . GLY A 1 193 ? -16.188 14.086 8.938 1 97.12 193 GLY A C 1
ATOM 1403 O O . GLY A 1 193 ? -17.312 13.586 8.828 1 97.12 193 GLY A O 1
ATOM 1404 N N . ILE A 1 194 ? -15.633 14.422 10.07 1 97.75 194 ILE A N 1
ATOM 1405 C CA . ILE A 1 194 ? -16.375 14.117 11.289 1 97.75 194 ILE A CA 1
ATOM 1406 C C . ILE A 1 194 ? -17.641 14.977 11.359 1 97.75 194 ILE A C 1
ATOM 1408 O O . ILE A 1 194 ? -18.672 14.547 11.875 1 97.75 194 ILE A O 1
ATOM 1412 N N . VAL A 1 195 ? -17.578 16.188 10.875 1 96.94 195 VAL A N 1
ATOM 1413 C CA . VAL A 1 195 ? -18.734 17.062 10.789 1 96.94 195 VAL A CA 1
ATOM 1414 C C . VAL A 1 195 ? -19.75 16.469 9.82 1 96.94 195 VAL A C 1
ATOM 1416 O O . VAL A 1 195 ? -20.969 16.484 10.078 1 96.94 195 VAL A O 1
ATOM 1419 N N . ASN A 1 196 ? -19.25 15.945 8.648 1 96.88 196 ASN A N 1
ATOM 1420 C CA . ASN A 1 196 ? -20.125 15.242 7.711 1 96.88 196 ASN A CA 1
ATOM 1421 C C . ASN A 1 196 ? -20.891 14.117 8.398 1 96.88 196 ASN A C 1
ATOM 1423 O O . ASN A 1 196 ? -22.109 13.977 8.203 1 96.88 196 ASN A O 1
ATOM 1427 N N . LEU A 1 197 ? -20.188 13.352 9.18 1 97.56 197 LEU A N 1
ATOM 1428 C CA . LEU A 1 197 ? -20.812 12.234 9.883 1 97.56 197 LEU A CA 1
ATOM 1429 C C . LEU A 1 197 ? -21.875 12.727 10.859 1 97.56 197 LEU A C 1
ATOM 1431 O O . LEU A 1 197 ? -22.953 12.148 10.961 1 97.56 197 LEU A O 1
ATOM 1435 N N . ALA A 1 198 ? -21.531 13.781 11.609 1 97.56 198 ALA A N 1
ATOM 1436 C CA . ALA A 1 198 ? -22.484 14.352 12.555 1 97.56 198 ALA A CA 1
ATOM 1437 C C . ALA A 1 198 ? -23.781 14.781 11.859 1 97.56 198 ALA A C 1
ATOM 1439 O O . ALA A 1 198 ? -24.875 14.492 12.328 1 97.56 198 ALA A O 1
ATOM 1440 N N . ARG A 1 199 ? -23.656 15.438 10.805 1 96.06 199 ARG A N 1
ATOM 1441 C CA . ARG A 1 199 ? -24.812 15.914 10.055 1 96.06 199 ARG A CA 1
ATOM 1442 C C . ARG A 1 199 ? -25.625 14.75 9.508 1 96.06 199 ARG A C 1
ATOM 1444 O O . ARG A 1 199 ? -26.859 14.758 9.57 1 96.06 199 ARG A O 1
ATOM 1451 N N . LYS A 1 200 ? -24.953 13.844 8.953 1 95.38 200 LYS A N 1
ATOM 1452 C CA . LYS A 1 200 ? -25.609 12.68 8.367 1 95.38 200 LYS A CA 1
ATOM 1453 C C . LYS A 1 200 ? -26.422 11.914 9.414 1 95.38 200 LYS A C 1
ATOM 1455 O O . LYS A 1 200 ? -27.578 11.586 9.188 1 95.38 200 LYS A O 1
ATOM 1460 N N . PHE A 1 201 ? -25.859 11.688 10.562 1 95.19 201 PHE A N 1
ATOM 1461 C CA . PHE A 1 201 ? -26.484 10.82 11.555 1 95.19 201 PHE A CA 1
ATOM 1462 C C . PHE A 1 201 ? -27.406 11.609 12.477 1 95.19 201 PHE A C 1
ATOM 1464 O O . PHE A 1 201 ? -28.234 11.031 13.188 1 95.19 201 PHE A O 1
ATOM 1471 N N . ALA A 1 202 ? -27.266 12.906 12.508 1 94.31 202 ALA A N 1
ATOM 1472 C CA . ALA A 1 202 ? -28.156 13.742 13.305 1 94.31 202 ALA A CA 1
ATOM 1473 C C . ALA A 1 202 ? -29.609 13.594 12.852 1 94.31 202 ALA A C 1
ATOM 1475 O O . ALA A 1 202 ? -30.531 13.672 13.672 1 94.31 202 ALA A O 1
ATOM 1476 N N . GLU A 1 203 ? -29.75 13.352 11.609 1 88.69 203 GLU A N 1
ATOM 1477 C CA . GLU A 1 203 ? -31.094 13.227 11.039 1 88.69 203 GLU A CA 1
ATOM 1478 C C . GLU A 1 203 ? -31.844 12.047 11.648 1 88.69 203 GLU A C 1
ATOM 1480 O O . GLU A 1 203 ? -33.062 12.117 11.852 1 88.69 203 GLU A O 1
ATOM 1485 N N . GLU A 1 204 ? -31.109 11.086 11.938 1 90.25 204 GLU A N 1
ATOM 1486 C CA . GLU A 1 204 ? -31.75 9.859 12.414 1 90.25 204 GLU A CA 1
ATOM 1487 C C . GLU A 1 204 ? -31.703 9.773 13.938 1 90.25 204 GLU A C 1
ATOM 1489 O O . GLU A 1 204 ? -32.375 8.922 14.531 1 90.25 204 GLU A O 1
ATOM 1494 N N . TYR A 1 205 ? -31.031 10.68 14.555 1 91.88 205 TYR A N 1
ATOM 1495 C CA . TYR A 1 205 ? -30.844 10.602 16 1 91.88 205 TYR A CA 1
ATOM 1496 C C . TYR A 1 205 ? -31.969 11.336 16.734 1 91.88 205 TYR A C 1
ATOM 1498 O O . TYR A 1 205 ? -32.281 12.492 16.422 1 91.88 205 TYR A O 1
ATOM 1506 N N . ALA A 1 206 ? -32.531 10.711 17.719 1 89 206 ALA A N 1
ATOM 1507 C CA . ALA A 1 206 ? -33.688 11.289 18.406 1 89 206 ALA A CA 1
ATOM 1508 C C . ALA A 1 206 ? -33.344 11.68 19.828 1 89 206 ALA A C 1
ATOM 1510 O O . ALA A 1 206 ? -34.094 12.375 20.5 1 89 206 ALA A O 1
ATOM 1511 N N . GLY A 1 207 ? -32.188 11.461 20.297 1 89.88 207 GLY A N 1
ATOM 1512 C CA . GLY A 1 207 ? -31.828 11.75 21.688 1 89.88 207 GLY A CA 1
ATOM 1513 C C . GLY A 1 207 ? -31.297 13.156 21.875 1 89.88 207 GLY A C 1
ATOM 1514 O O . GLY A 1 207 ? -31.25 13.945 20.938 1 89.88 207 GLY A O 1
ATOM 1515 N N . ASP A 1 208 ? -31 13.508 23.172 1 91.88 208 ASP A N 1
ATOM 1516 C CA . ASP A 1 208 ? -30.438 14.805 23.5 1 91.88 208 ASP A CA 1
ATOM 1517 C C . ASP A 1 208 ? -28.922 14.812 23.328 1 91.88 208 ASP A C 1
ATOM 1519 O O . ASP A 1 208 ? -28.25 13.852 23.719 1 91.88 208 ASP A O 1
ATOM 1523 N N . SER A 1 209 ? -28.422 15.82 22.656 1 95.56 209 SER A N 1
ATOM 1524 C CA . SER A 1 209 ? -27 16.031 22.438 1 95.56 209 SER A CA 1
ATOM 1525 C C . SER A 1 209 ? -26.703 17.469 22.047 1 95.56 209 SER A C 1
ATOM 1527 O O . SER A 1 209 ? -27.391 18.047 21.203 1 95.56 209 SER A O 1
ATOM 1529 N N . PRO A 1 210 ? -25.766 17.984 22.703 1 95.25 210 PRO A N 1
ATOM 1530 C CA . PRO A 1 210 ? -25.375 19.344 22.266 1 95.25 210 PRO A CA 1
ATOM 1531 C C . PRO A 1 210 ? -24.953 19.391 20.797 1 95.25 210 PRO A C 1
ATOM 1533 O O . PRO A 1 210 ? -25.156 20.406 20.125 1 95.25 210 PRO A O 1
ATOM 1536 N N . ILE A 1 211 ? -24.422 18.312 20.328 1 96.44 211 ILE A N 1
ATOM 1537 C CA . ILE A 1 211 ? -23.969 18.234 18.938 1 96.44 211 ILE A CA 1
ATOM 1538 C C . ILE A 1 211 ? -25.188 18.188 18.016 1 96.44 211 ILE A C 1
ATOM 1540 O O . ILE A 1 211 ? -25.234 18.875 16.984 1 96.44 211 ILE A O 1
ATOM 1544 N N . LYS A 1 212 ? -26.094 17.391 18.406 1 95.62 212 LYS A N 1
ATOM 1545 C CA . LYS A 1 212 ? -27.328 17.328 17.641 1 95.62 212 LYS A CA 1
ATOM 1546 C C . LYS A 1 212 ? -28.031 18.688 17.594 1 95.62 212 LYS A C 1
ATOM 1548 O O . LYS A 1 212 ? -28.484 19.109 16.531 1 95.62 212 LYS A O 1
ATOM 1553 N N . ALA A 1 213 ? -28.109 19.281 18.719 1 94.56 213 ALA A N 1
ATOM 1554 C CA . ALA A 1 213 ? -28.734 20.594 18.797 1 94.56 213 ALA A CA 1
ATOM 1555 C C . ALA A 1 213 ? -28.031 21.594 17.891 1 94.56 213 ALA A C 1
ATOM 1557 O O . ALA A 1 213 ? -28.688 22.406 17.234 1 94.56 213 ALA A O 1
ATOM 1558 N N . ALA A 1 214 ? -26.75 21.516 17.906 1 94.62 214 ALA A N 1
ATOM 1559 C CA . ALA A 1 214 ? -25.969 22.406 17.062 1 94.62 214 ALA A CA 1
ATOM 1560 C C . ALA A 1 214 ? -26.266 22.172 15.578 1 94.62 214 ALA A C 1
ATOM 1562 O O . ALA A 1 214 ? -26.406 23.109 14.805 1 94.62 214 ALA A O 1
ATOM 1563 N N . VAL A 1 215 ? -26.344 20.906 15.164 1 93.75 215 VAL A N 1
ATOM 1564 C CA . VAL A 1 215 ? -26.672 20.547 13.789 1 93.75 215 VAL A CA 1
ATOM 1565 C C . VAL A 1 215 ? -28.062 21.062 13.422 1 93.75 215 VAL A C 1
ATOM 1567 O O . VAL A 1 215 ? -28.234 21.688 12.375 1 93.75 215 VAL A O 1
ATOM 1570 N N . ASP A 1 216 ? -28.984 20.906 14.32 1 92.44 216 ASP A N 1
ATOM 1571 C CA . ASP A 1 216 ? -30.375 21.281 14.07 1 92.44 216 ASP A CA 1
ATOM 1572 C C . ASP A 1 216 ? -30.516 22.797 13.953 1 92.44 216 ASP A C 1
ATOM 1574 O O . ASP A 1 216 ? -31.344 23.281 13.188 1 92.44 216 ASP A O 1
ATOM 1578 N N . ASN A 1 217 ? -29.703 23.484 14.672 1 93.5 217 ASN A N 1
ATOM 1579 C CA . ASN A 1 217 ? -29.781 24.953 14.703 1 93.5 217 ASN A CA 1
ATOM 1580 C C . ASN A 1 217 ? -28.969 25.578 13.586 1 93.5 217 ASN A C 1
ATOM 1582 O O . ASN A 1 217 ? -28.969 26.797 13.414 1 93.5 217 ASN A O 1
ATOM 1586 N N . GLY A 1 218 ? -28.203 24.766 12.906 1 90.44 218 GLY A N 1
ATOM 1587 C CA . GLY A 1 218 ? -27.359 25.266 11.828 1 90.44 218 GLY A CA 1
ATOM 1588 C C . GLY A 1 218 ? -26.109 25.953 12.336 1 90.44 218 GLY A C 1
ATOM 1589 O O . GLY A 1 218 ? -25.547 26.797 11.641 1 90.44 218 GLY A O 1
ATOM 1590 N N . ASP A 1 219 ? -25.75 25.578 13.562 1 91.81 219 ASP A N 1
ATOM 1591 C CA . ASP A 1 219 ? -24.547 26.156 14.148 1 91.81 219 ASP A CA 1
ATOM 1592 C C . ASP A 1 219 ? -23.281 25.578 13.508 1 91.81 219 ASP A C 1
ATOM 1594 O O . ASP A 1 219 ? -23.328 24.469 12.961 1 91.81 219 ASP A O 1
ATOM 1598 N N . GLU A 1 220 ? -22.25 26.359 13.594 1 92.12 220 GLU A N 1
ATOM 1599 C CA . GLU A 1 220 ? -20.969 25.859 13.109 1 92.12 220 GLU A CA 1
ATOM 1600 C C . GLU A 1 220 ? -20.438 24.75 14.023 1 92.12 220 GLU A C 1
ATOM 1602 O O . GLU A 1 220 ? -20.469 24.891 15.25 1 92.12 220 GLU A O 1
ATOM 1607 N N . LEU A 1 221 ? -20.125 23.672 13.375 1 93.69 221 LEU A N 1
ATOM 1608 C CA . LEU A 1 221 ? -19.562 22.531 14.094 1 93.69 221 LEU A CA 1
ATOM 1609 C C . LEU A 1 221 ? -18.094 22.328 13.75 1 93.69 221 LEU A C 1
ATOM 1611 O O . LEU A 1 221 ? -17.688 22.578 12.617 1 93.69 221 LEU A O 1
ATOM 1615 N N . SER A 1 222 ? -17.266 21.984 14.773 1 94.38 222 SER A N 1
ATOM 1616 C CA . SER A 1 222 ? -15.867 21.656 14.57 1 94.38 222 SER A CA 1
ATOM 1617 C C . SER A 1 222 ? -15.539 20.281 15.117 1 94.38 222 SER A C 1
ATOM 1619 O O . SER A 1 222 ? -16.281 19.734 15.93 1 94.38 222 SER A O 1
ATOM 1621 N N . SER A 1 223 ? -14.445 19.734 14.602 1 95.31 223 SER A N 1
ATOM 1622 C CA . SER A 1 223 ? -13.984 18.453 15.109 1 95.31 223 SER A CA 1
ATOM 1623 C C . SER A 1 223 ? -13.727 18.516 16.609 1 95.31 223 SER A C 1
ATOM 1625 O O . SER A 1 223 ? -14.078 17.594 17.344 1 95.31 223 SER A O 1
ATOM 1627 N N . LYS A 1 224 ? -13.164 19.625 17.031 1 94.69 224 LYS A N 1
ATOM 1628 C CA . LYS A 1 224 ? -12.852 19.797 18.453 1 94.69 224 LYS A CA 1
ATOM 1629 C C . LYS A 1 224 ? -14.117 19.719 19.312 1 94.69 224 LYS A C 1
ATOM 1631 O O . LYS A 1 224 ? -14.133 19.047 20.344 1 94.69 224 LYS A O 1
ATOM 1636 N N . LEU A 1 225 ? -15.164 20.359 18.875 1 96.31 225 LEU A N 1
ATOM 1637 C CA . LEU A 1 225 ? -16.422 20.344 19.625 1 96.31 225 LEU A CA 1
ATOM 1638 C C . LEU A 1 225 ? -16.969 18.938 19.75 1 96.31 225 LEU A C 1
ATOM 1640 O O . LEU A 1 225 ? -17.453 18.531 20.812 1 96.31 225 LEU A O 1
ATOM 1644 N N . ILE A 1 226 ? -16.922 18.188 18.703 1 97.75 226 ILE A N 1
ATOM 1645 C CA . ILE A 1 226 ? -17.469 16.844 18.672 1 97.75 226 ILE A CA 1
ATOM 1646 C C . ILE A 1 226 ? -16.656 15.922 19.578 1 97.75 226 ILE A C 1
ATOM 1648 O O . ILE A 1 226 ? -17.203 15.18 20.391 1 97.75 226 ILE A O 1
ATOM 1652 N N . PHE A 1 227 ? -15.32 16 19.5 1 97.62 227 PHE A N 1
ATOM 1653 C CA . PHE A 1 227 ? -14.461 15.164 20.328 1 97.62 227 PHE A CA 1
ATOM 1654 C C . PHE A 1 227 ? -14.594 15.531 21.812 1 97.62 227 PHE A C 1
ATOM 1656 O O . PHE A 1 227 ? -14.594 14.656 22.672 1 97.62 227 PHE A O 1
ATOM 1663 N N . ASP A 1 228 ? -14.672 16.828 22.062 1 97.12 228 ASP A N 1
ATOM 1664 C CA . ASP A 1 228 ? -14.859 17.266 23.438 1 97.12 228 ASP A CA 1
ATOM 1665 C C . ASP A 1 228 ? -16.172 16.734 24.016 1 97.12 228 ASP A C 1
ATOM 1667 O O . ASP A 1 228 ? -16.203 16.25 25.141 1 97.12 228 ASP A O 1
ATOM 1671 N N . ALA A 1 229 ? -17.219 16.844 23.25 1 97.62 229 ALA A N 1
ATOM 1672 C CA . ALA A 1 229 ? -18.516 16.312 23.672 1 97.62 229 ALA A CA 1
ATOM 1673 C C . ALA A 1 229 ? -18.438 14.812 23.922 1 97.62 229 ALA A C 1
ATOM 1675 O O . ALA A 1 229 ? -19.031 14.297 24.875 1 97.62 229 ALA A O 1
ATOM 1676 N N . ALA A 1 230 ? -17.766 14.086 23.047 1 97.81 230 ALA A N 1
ATOM 1677 C CA . ALA A 1 230 ? -17.594 12.648 23.203 1 97.81 230 ALA A CA 1
ATOM 1678 C C . ALA A 1 230 ? -16.844 12.32 24.5 1 97.81 230 ALA A C 1
ATOM 1680 O O . ALA A 1 230 ? -17.266 11.445 25.266 1 97.81 230 ALA A O 1
ATOM 1681 N N . LYS A 1 231 ? -15.797 13.031 24.75 1 97 231 LYS A N 1
ATOM 1682 C CA . LYS A 1 231 ? -15.008 12.836 25.969 1 97 231 LYS A CA 1
ATOM 1683 C C . LYS A 1 231 ? -15.836 13.125 27.219 1 97 231 LYS A C 1
ATOM 1685 O O . LYS A 1 231 ? -15.625 12.5 28.266 1 97 231 LYS A O 1
ATOM 1690 N N . ASP A 1 232 ? -16.734 13.977 27.016 1 96.75 232 ASP A N 1
ATOM 1691 C CA . ASP A 1 232 ? -17.594 14.352 28.141 1 96.75 232 ASP A CA 1
ATOM 1692 C C . ASP A 1 232 ? -18.75 13.359 28.312 1 96.75 232 ASP A C 1
ATOM 1694 O O . ASP A 1 232 ? -19.625 13.555 29.156 1 96.75 232 ASP A O 1
ATOM 1698 N N . GLY A 1 233 ? -18.797 12.344 27.422 1 96.25 233 GLY A N 1
ATOM 1699 C CA . GLY A 1 233 ? -19.734 11.258 27.625 1 96.25 233 GLY A CA 1
ATOM 1700 C C . GLY A 1 233 ? -21 11.406 26.797 1 96.25 233 GLY A C 1
ATOM 1701 O O . GLY A 1 233 ? -21.969 10.664 27 1 96.25 233 GLY A O 1
ATOM 1702 N N . ASP A 1 234 ? -21.016 12.375 25.922 1 97.25 234 ASP A N 1
ATOM 1703 C CA . ASP A 1 234 ? -22.172 12.531 25.047 1 97.25 234 ASP A CA 1
ATOM 1704 C C . ASP A 1 234 ? -22.359 11.312 24.141 1 97.25 234 ASP A C 1
ATOM 1706 O O . ASP A 1 234 ? -21.453 10.961 23.391 1 97.25 234 ASP A O 1
ATOM 1710 N N . PHE A 1 235 ? -23.516 10.773 24.141 1 96.88 235 PHE A N 1
ATOM 1711 C CA . PHE A 1 235 ? -23.75 9.516 23.453 1 96.88 235 PHE A CA 1
ATOM 1712 C C . PHE A 1 235 ? -23.688 9.695 21.953 1 96.88 235 PHE A C 1
ATOM 1714 O O . PHE A 1 235 ? -23.078 8.891 21.25 1 96.88 235 PHE A O 1
ATOM 1721 N N . PHE A 1 236 ? -24.312 10.719 21.469 1 97.31 236 PHE A N 1
ATOM 1722 C CA . PHE A 1 236 ? -24.328 10.969 20.031 1 97.31 236 PHE A CA 1
ATOM 1723 C C . PHE A 1 236 ? -22.922 11.266 19.516 1 97.31 236 PHE A C 1
ATOM 1725 O O . PHE A 1 236 ? -22.484 10.695 18.516 1 97.31 236 PHE A O 1
ATOM 1732 N N . ALA A 1 237 ? -22.219 12.133 20.188 1 97.75 237 ALA A N 1
ATOM 1733 C CA . ALA A 1 237 ? -20.844 12.469 19.812 1 97.75 237 ALA A CA 1
ATOM 1734 C C . ALA A 1 237 ? -19.953 11.234 19.844 1 97.75 237 ALA A C 1
ATOM 1736 O O . ALA A 1 237 ? -19.094 11.062 18.953 1 97.75 237 ALA A O 1
ATOM 1737 N N . ASN A 1 238 ? -20.172 10.414 20.797 1 97.56 238 ASN A N 1
ATOM 1738 C CA . ASN A 1 238 ? -19.391 9.188 20.891 1 97.56 238 ASN A CA 1
ATOM 1739 C C . ASN A 1 238 ? -19.656 8.25 19.719 1 97.56 238 ASN A C 1
ATOM 1741 O O . ASN A 1 238 ? -18.75 7.582 19.234 1 97.56 238 ASN A O 1
ATOM 1745 N N . HIS A 1 239 ? -20.875 8.18 19.375 1 97.38 239 HIS A N 1
ATOM 1746 C CA . HIS A 1 239 ? -21.234 7.379 18.219 1 97.38 239 HIS A CA 1
ATOM 1747 C C . HIS A 1 239 ? -20.531 7.887 16.953 1 97.38 239 HIS A C 1
ATOM 1749 O O . HIS A 1 239 ? -20.031 7.098 16.156 1 97.38 239 HIS A O 1
ATOM 1755 N N . ILE A 1 240 ? -20.516 9.172 16.828 1 97.94 240 ILE A N 1
ATOM 1756 C CA . ILE A 1 240 ? -19.875 9.797 15.672 1 97.94 240 ILE A CA 1
ATOM 1757 C C . ILE A 1 240 ? -18.375 9.484 15.68 1 97.94 240 ILE A C 1
ATOM 1759 O O . ILE A 1 240 ? -17.812 9.117 14.656 1 97.94 240 ILE A O 1
ATOM 1763 N N . VAL A 1 241 ? -17.766 9.594 16.828 1 98.38 241 VAL A N 1
ATOM 1764 C CA . VAL A 1 241 ? -16.344 9.344 16.969 1 98.38 241 VAL A CA 1
ATOM 1765 C C . VAL A 1 241 ? -16.047 7.871 16.703 1 98.38 241 VAL A C 1
ATOM 1767 O O . VAL A 1 241 ? -15.016 7.535 16.094 1 98.38 241 VAL A O 1
ATOM 1770 N N . ASP A 1 242 ? -16.922 7.023 17.094 1 98.31 242 ASP A N 1
ATOM 1771 C CA . ASP A 1 242 ? -16.766 5.598 16.828 1 98.31 242 ASP A CA 1
ATOM 1772 C C . ASP A 1 242 ? -16.781 5.312 15.328 1 98.31 242 ASP A C 1
ATOM 1774 O O . ASP A 1 242 ? -16 4.508 14.828 1 98.31 242 ASP A O 1
ATOM 1778 N N . MET A 1 243 ? -17.734 5.949 14.648 1 97.94 243 MET A N 1
ATOM 1779 C CA . MET A 1 243 ? -17.797 5.777 13.203 1 97.94 243 MET A CA 1
ATOM 1780 C C . MET A 1 243 ? -16.531 6.312 12.539 1 97.94 243 MET A C 1
ATOM 1782 O O . MET A 1 243 ? -15.969 5.664 11.648 1 97.94 243 MET A O 1
ATOM 1786 N N . PHE A 1 244 ? -16.109 7.48 13.016 1 98.5 244 PHE A N 1
ATOM 1787 C CA . PHE A 1 244 ? -14.852 8.086 12.562 1 98.5 244 PHE A CA 1
ATOM 1788 C C . PHE A 1 244 ? -13.688 7.117 12.734 1 98.5 244 PHE A C 1
ATOM 1790 O O . PHE A 1 244 ? -12.938 6.871 11.789 1 98.5 244 PHE A O 1
ATOM 1797 N N . ALA A 1 245 ? -13.578 6.52 13.875 1 98.75 245 ALA A N 1
ATOM 1798 C CA . ALA A 1 245 ? -12.508 5.594 14.219 1 98.75 245 ALA A CA 1
ATOM 1799 C C . ALA A 1 245 ? -12.617 4.301 13.414 1 98.75 245 ALA A C 1
ATOM 1801 O O . ALA A 1 245 ? -11.609 3.711 13.031 1 98.75 245 ALA A O 1
ATOM 1802 N N . ARG A 1 246 ? -13.797 3.877 13.203 1 98.56 246 ARG A N 1
ATOM 1803 C CA . ARG A 1 246 ? -14.023 2.66 12.43 1 98.56 246 ARG A CA 1
ATOM 1804 C C . ARG A 1 246 ? -13.469 2.793 11.016 1 98.56 246 ARG A C 1
ATOM 1806 O O . ARG A 1 246 ? -12.75 1.907 10.539 1 98.56 246 ARG A O 1
ATOM 1813 N N . TYR A 1 247 ? -13.789 3.906 10.375 1 98.69 247 TYR A N 1
ATOM 1814 C CA . TYR A 1 247 ? -13.32 4.125 9.008 1 98.69 247 TYR A CA 1
ATOM 1815 C C . TYR A 1 247 ? -11.805 4.266 8.961 1 98.69 247 TYR A C 1
ATOM 1817 O O . TYR A 1 247 ? -11.156 3.77 8.039 1 98.69 247 TYR A O 1
ATOM 1825 N N . LEU A 1 248 ? -11.258 4.969 9.922 1 98.69 248 LEU A N 1
ATOM 1826 C CA . LEU A 1 248 ? -9.812 5.117 9.984 1 98.69 248 LEU A CA 1
ATOM 1827 C C . LEU A 1 248 ? -9.141 3.775 10.258 1 98.69 248 LEU A C 1
ATOM 1829 O O . LEU A 1 248 ? -8.109 3.459 9.648 1 98.69 248 LEU A O 1
ATOM 1833 N N . GLY A 1 249 ? -9.719 3.016 11.227 1 98.75 249 GLY A N 1
ATOM 1834 C CA . GLY A 1 249 ? -9.195 1.682 11.484 1 98.75 249 GLY A CA 1
ATOM 1835 C C . GLY A 1 249 ? -9.211 0.786 10.266 1 98.75 249 GLY A C 1
ATOM 1836 O O . GLY A 1 249 ? -8.258 0.046 10.016 1 98.75 249 GLY A O 1
ATOM 1837 N N . LEU A 1 250 ? -10.273 0.86 9.531 1 98.69 250 LEU A N 1
ATOM 1838 C CA . LEU A 1 250 ? -10.406 0.104 8.289 1 98.69 250 LEU A CA 1
ATOM 1839 C C . LEU A 1 250 ? -9.312 0.495 7.301 1 98.69 250 LEU A C 1
ATOM 1841 O O . LEU A 1 250 ? -8.617 -0.37 6.766 1 98.69 250 LEU A O 1
ATOM 1845 N N . ALA A 1 251 ? -9.125 1.798 7.09 1 98.81 251 ALA A N 1
ATOM 1846 C CA . ALA A 1 251 ? -8.125 2.287 6.148 1 98.81 251 ALA A CA 1
ATOM 1847 C C . ALA A 1 251 ? -6.715 1.898 6.59 1 98.81 251 ALA A C 1
ATOM 1849 O O . ALA A 1 251 ? -5.898 1.462 5.777 1 98.81 251 ALA A O 1
ATOM 1850 N N . CYS A 1 252 ? -6.445 2.043 7.855 1 98.81 252 CYS A N 1
ATOM 1851 C CA . CYS A 1 252 ? -5.152 1.645 8.398 1 98.81 252 CYS A CA 1
ATOM 1852 C C . CYS A 1 252 ? -4.898 0.158 8.172 1 98.81 252 CYS A C 1
ATOM 1854 O O . CYS A 1 252 ? -3.779 -0.244 7.855 1 98.81 252 CYS A O 1
ATOM 1856 N N . SER A 1 253 ? -5.914 -0.618 8.336 1 98.75 253 SER A N 1
ATOM 1857 C CA . SER A 1 253 ? -5.762 -2.053 8.125 1 98.75 253 SER A CA 1
ATOM 1858 C C . SER A 1 253 ? -5.43 -2.365 6.668 1 98.75 253 SER A C 1
ATOM 1860 O O . SER A 1 253 ? -4.652 -3.277 6.387 1 98.75 253 SER A O 1
ATOM 1862 N N . HIS A 1 254 ? -6.074 -1.643 5.703 1 98.69 254 HIS A N 1
ATOM 1863 C CA . HIS A 1 254 ? -5.75 -1.821 4.293 1 98.69 254 HIS A CA 1
ATOM 1864 C C . HIS A 1 254 ? -4.266 -1.581 4.031 1 98.69 254 HIS A C 1
ATOM 1866 O O . HIS A 1 254 ? -3.613 -2.381 3.359 1 98.69 254 HIS A O 1
ATOM 1872 N N . VAL A 1 255 ? -3.775 -0.53 4.605 1 98.62 255 VAL A N 1
ATOM 1873 C CA . VAL A 1 255 ? -2.385 -0.138 4.41 1 98.62 255 VAL A CA 1
ATOM 1874 C C . VAL A 1 255 ? -1.461 -1.155 5.074 1 98.62 255 VAL A C 1
ATOM 1876 O O . VAL A 1 255 ? -0.446 -1.553 4.5 1 98.62 255 VAL A O 1
ATOM 1879 N N . ALA A 1 256 ? -1.842 -1.602 6.246 1 98.56 256 ALA A N 1
ATOM 1880 C CA . ALA A 1 256 ? -1.039 -2.58 6.977 1 98.56 256 ALA A CA 1
ATOM 1881 C C . ALA A 1 256 ? -0.973 -3.906 6.223 1 98.56 256 ALA A C 1
ATOM 1883 O O . ALA A 1 256 ? 0.101 -4.496 6.082 1 98.56 256 ALA A O 1
ATOM 1884 N N . ASN A 1 257 ? -2.078 -4.352 5.727 1 97.88 257 ASN A N 1
ATOM 1885 C CA . ASN A 1 257 ? -2.127 -5.602 4.977 1 97.88 257 ASN A CA 1
ATOM 1886 C C . ASN A 1 257 ? -1.315 -5.512 3.686 1 97.88 257 ASN A C 1
ATOM 1888 O O . ASN A 1 257 ? -0.731 -6.504 3.244 1 97.88 257 ASN A O 1
ATOM 1892 N N . THR A 1 258 ? -1.253 -4.379 3.143 1 98.12 258 THR A N 1
ATOM 1893 C CA . THR A 1 258 ? -0.563 -4.168 1.874 1 98.12 258 THR A CA 1
ATOM 1894 C C . THR A 1 258 ? 0.939 -4.02 2.094 1 98.12 258 THR A C 1
ATOM 1896 O O . THR A 1 258 ? 1.739 -4.629 1.377 1 98.12 258 THR A O 1
ATOM 1899 N N . LEU A 1 259 ? 1.318 -3.32 3.223 1 98.38 259 LEU A N 1
ATOM 1900 C CA . LEU A 1 259 ? 2.703 -2.865 3.289 1 98.38 259 LEU A CA 1
ATOM 1901 C C . LEU A 1 259 ? 3.406 -3.445 4.512 1 98.38 259 LEU A C 1
ATOM 1903 O O . LEU A 1 259 ? 4.633 -3.391 4.609 1 98.38 259 LEU A O 1
ATOM 1907 N N . ASN A 1 260 ? 2.676 -3.889 5.473 1 97.44 260 ASN A N 1
ATOM 1908 C CA . ASN A 1 260 ? 3.225 -4.391 6.727 1 97.44 260 ASN A CA 1
ATOM 1909 C C . ASN A 1 260 ? 4.234 -3.414 7.324 1 97.44 260 ASN A C 1
ATOM 1911 O O . ASN A 1 260 ? 5.379 -3.783 7.586 1 97.44 260 ASN A O 1
ATOM 1915 N N . PRO A 1 261 ? 3.816 -2.18 7.59 1 98.5 261 PRO A N 1
ATOM 1916 C CA . PRO A 1 261 ? 4.719 -1.253 8.273 1 98.5 261 PRO A CA 1
ATOM 1917 C C . PRO A 1 261 ? 4.906 -1.597 9.75 1 98.5 261 PRO A C 1
ATOM 1919 O O . PRO A 1 261 ? 4.055 -2.258 10.352 1 98.5 261 PRO A O 1
ATOM 1922 N N . SER A 1 262 ? 6.008 -1.194 10.289 1 98.25 262 SER A N 1
ATOM 1923 C CA . SER A 1 262 ? 6.195 -1.369 11.727 1 98.25 262 SER A CA 1
ATOM 1924 C C . SER A 1 262 ? 5.336 -0.39 12.523 1 98.25 262 SER A C 1
ATOM 1926 O O . SER A 1 262 ? 4.895 -0.7 13.633 1 98.25 262 SER A O 1
ATOM 1928 N N . LYS A 1 263 ? 5.137 0.818 11.867 1 98.56 263 LYS A N 1
ATOM 1929 C CA . LYS A 1 263 ? 4.328 1.834 12.531 1 98.56 263 LYS A CA 1
ATOM 1930 C C . LYS A 1 263 ? 3.418 2.551 11.539 1 98.56 263 LYS A C 1
ATOM 1932 O O . LYS A 1 263 ? 3.816 2.818 10.406 1 98.56 263 LYS A O 1
ATOM 1937 N N . ILE A 1 264 ? 2.285 2.789 11.969 1 98.81 264 ILE A N 1
ATOM 1938 C CA . ILE A 1 264 ? 1.396 3.77 11.359 1 98.81 264 ILE A CA 1
ATOM 1939 C C . ILE A 1 264 ? 1.227 4.969 12.289 1 98.81 264 ILE A C 1
ATOM 1941 O O . ILE A 1 264 ? 0.69 4.832 13.391 1 98.81 264 ILE A O 1
ATOM 1945 N N . VAL A 1 265 ? 1.706 6.105 11.828 1 98.75 265 VAL A N 1
ATOM 1946 C CA . VAL A 1 265 ? 1.694 7.328 12.625 1 98.75 265 VAL A CA 1
ATOM 1947 C C . VAL A 1 265 ? 0.451 8.148 12.289 1 98.75 265 VAL A C 1
ATOM 1949 O O . VAL A 1 265 ? 0.183 8.43 11.117 1 98.75 265 VAL A O 1
ATOM 1952 N N . ILE A 1 266 ? -0.308 8.477 13.305 1 98.56 266 ILE A N 1
ATOM 1953 C CA . ILE A 1 266 ? -1.482 9.328 13.141 1 98.56 266 ILE A CA 1
ATOM 1954 C C . ILE A 1 266 ? -1.15 10.75 13.586 1 98.56 266 ILE A C 1
ATOM 1956 O O . ILE A 1 266 ? -0.85 10.984 14.766 1 98.56 266 ILE A O 1
ATOM 1960 N N . GLY A 1 267 ? -1.176 11.641 12.641 1 97.38 267 GLY A N 1
ATOM 1961 C CA . GLY A 1 267 ? -0.893 13.031 12.938 1 97.38 267 GLY A CA 1
ATOM 1962 C C . GLY A 1 267 ? -1.956 13.984 12.422 1 97.38 267 GLY A C 1
ATOM 1963 O O . GLY A 1 267 ? -3.08 13.57 12.133 1 97.38 267 GLY A O 1
ATOM 1964 N N . GLY A 1 268 ? -1.637 15.32 12.469 1 93.31 268 GLY A N 1
ATOM 1965 C CA . GLY A 1 268 ? -2.584 16.344 12.047 1 93.31 268 GLY A CA 1
ATOM 1966 C C . GLY A 1 268 ? -3.402 16.906 13.188 1 93.31 268 GLY A C 1
ATOM 1967 O O . GLY A 1 268 ? -3.311 16.422 14.32 1 93.31 268 GLY A O 1
ATOM 1968 N N . GLY A 1 269 ? -4.191 17.875 12.898 1 91.31 269 GLY A N 1
ATOM 1969 C CA . GLY A 1 269 ? -4.941 18.609 13.922 1 91.31 269 GLY A CA 1
ATOM 1970 C C . GLY A 1 269 ? -5.922 17.734 14.672 1 91.31 269 GLY A C 1
ATOM 1971 O O . GLY A 1 269 ? -6.086 17.875 15.891 1 91.31 269 GLY A O 1
ATOM 1972 N N . VAL A 1 270 ? -6.562 16.797 14 1 92.19 270 VAL A N 1
ATOM 1973 C CA . VAL A 1 270 ? -7.582 15.945 14.602 1 92.19 270 VAL A CA 1
ATOM 1974 C C . VAL A 1 270 ? -6.926 14.977 15.586 1 92.19 270 VAL A C 1
ATOM 1976 O O . VAL A 1 270 ? -7.57 14.5 16.516 1 92.19 270 VAL A O 1
ATOM 1979 N N . SER A 1 271 ? -5.664 14.664 15.391 1 93.31 271 SER A N 1
ATOM 1980 C CA . SER A 1 271 ? -4.957 13.719 16.25 1 93.31 271 SER A CA 1
ATOM 1981 C C . SER A 1 271 ? -4.738 14.289 17.641 1 93.31 271 SER A C 1
ATOM 1983 O O . SER A 1 271 ? -4.328 13.578 18.562 1 93.31 271 SER A O 1
ATOM 1985 N N . ALA A 1 272 ? -5.031 15.555 17.828 1 91.88 272 ALA A N 1
ATOM 1986 C CA . ALA A 1 272 ? -4.93 16.203 19.125 1 91.88 272 ALA A CA 1
ATOM 1987 C C . ALA A 1 272 ? -5.875 15.562 20.141 1 91.88 272 ALA A C 1
ATOM 1989 O O . ALA A 1 272 ? -5.719 15.742 21.344 1 91.88 272 ALA A O 1
ATOM 1990 N N . ALA A 1 273 ? -6.859 14.836 19.656 1 93.69 273 ALA A N 1
ATOM 1991 C CA . ALA A 1 273 ? -7.75 14.07 20.531 1 93.69 273 ALA A CA 1
ATOM 1992 C C . ALA A 1 273 ? -6.973 13.023 21.328 1 93.69 273 ALA A C 1
ATOM 1994 O O . ALA A 1 273 ? -7.484 12.477 22.297 1 93.69 273 ALA A O 1
ATOM 1995 N N . GLY A 1 274 ? -5.766 12.664 20.875 1 95.56 274 GLY A N 1
ATOM 1996 C CA . GLY A 1 274 ? -4.816 11.898 21.656 1 95.56 274 GLY A CA 1
ATOM 1997 C C . GLY A 1 274 ? -5.164 10.422 21.734 1 95.56 274 GLY A C 1
ATOM 1998 O O . GLY A 1 274 ? -5.621 9.836 20.75 1 95.56 274 GLY A O 1
ATOM 1999 N N . THR A 1 275 ? -4.859 9.867 22.891 1 97.31 275 THR A N 1
ATOM 2000 C CA . THR A 1 275 ? -5.043 8.438 23.078 1 97.31 275 THR A CA 1
ATOM 2001 C C . THR A 1 275 ? -6.523 8.07 23.031 1 97.31 275 THR A C 1
ATOM 2003 O O . THR A 1 275 ? -6.879 6.934 22.703 1 97.31 275 THR A O 1
ATOM 2006 N N . PHE A 1 276 ? -7.355 9.094 23.297 1 97.56 276 PHE A N 1
ATOM 2007 C CA . PHE A 1 276 ? -8.797 8.875 23.188 1 97.56 276 PHE A CA 1
ATOM 2008 C C . PHE A 1 276 ? -9.172 8.383 21.797 1 97.56 276 PHE A C 1
ATOM 2010 O O . PHE A 1 276 ? -9.922 7.414 21.656 1 97.56 276 PHE A O 1
ATOM 2017 N N . LEU A 1 277 ? -8.656 9.031 20.828 1 97.25 277 LEU A N 1
ATOM 2018 C CA . LEU A 1 277 ? -8.914 8.664 19.438 1 97.25 277 LEU A CA 1
ATOM 2019 C C . LEU A 1 277 ? -8.133 7.418 19.047 1 97.25 277 LEU A C 1
ATOM 2021 O O . LEU A 1 277 ? -8.68 6.492 18.453 1 97.25 277 LEU A O 1
ATOM 2025 N N . LEU A 1 278 ? -6.855 7.355 19.422 1 98.38 278 LEU A N 1
ATOM 2026 C CA . LEU A 1 278 ? -5.965 6.266 19.031 1 98.38 278 LEU A CA 1
ATOM 2027 C C . LEU A 1 278 ? -6.508 4.922 19.516 1 98.38 278 LEU A C 1
ATOM 2029 O O . LEU A 1 278 ? -6.469 3.936 18.766 1 98.38 278 LEU A O 1
ATOM 2033 N N . ASP A 1 279 ? -6.988 4.887 20.703 1 98.38 279 ASP A N 1
ATOM 2034 C CA . ASP A 1 279 ? -7.5 3.648 21.281 1 98.38 279 ASP A CA 1
ATOM 2035 C C . ASP A 1 279 ? -8.711 3.139 20.516 1 98.38 279 ASP A C 1
ATOM 2037 O O . ASP A 1 279 ? -8.883 1.93 20.344 1 98.38 279 ASP A O 1
ATOM 2041 N N . LYS A 1 280 ? -9.539 4.039 20.141 1 98.31 280 LYS A N 1
ATOM 2042 C CA . LYS A 1 280 ? -10.719 3.658 19.359 1 98.31 280 LYS A CA 1
ATOM 2043 C C . LYS A 1 280 ? -10.32 3.131 17.984 1 98.31 280 LYS A C 1
ATOM 2045 O O . LYS A 1 280 ? -10.883 2.141 17.516 1 98.31 280 LYS A O 1
ATOM 2050 N N . ILE A 1 281 ? -9.375 3.783 17.359 1 98.69 281 ILE A N 1
ATOM 2051 C CA . ILE A 1 281 ? -8.891 3.32 16.062 1 98.69 281 ILE A CA 1
ATOM 2052 C C . ILE A 1 281 ? -8.312 1.913 16.203 1 98.69 281 ILE A C 1
ATOM 2054 O O . ILE A 1 281 ? -8.547 1.05 15.359 1 98.69 281 ILE A O 1
ATOM 2058 N N . GLN A 1 282 ? -7.551 1.7 17.297 1 98.56 282 GLN A N 1
ATOM 2059 C CA . GLN A 1 282 ? -6.883 0.427 17.547 1 98.56 282 GLN A CA 1
ATOM 2060 C C . GLN A 1 282 ? -7.883 -0.724 17.578 1 98.56 282 GLN A C 1
ATOM 2062 O O . GLN A 1 282 ? -7.609 -1.804 17.047 1 98.56 282 GLN A O 1
ATOM 2067 N N . VAL A 1 283 ? -8.969 -0.522 18.172 1 98.19 283 VAL A N 1
ATOM 2068 C CA . VAL A 1 283 ? -10 -1.553 18.281 1 98.19 283 VAL A CA 1
ATOM 2069 C C . VAL A 1 283 ? -10.445 -1.999 16.891 1 98.19 283 VAL A C 1
ATOM 2071 O O . VAL A 1 283 ? -10.477 -3.197 16.609 1 98.19 283 VAL A O 1
ATOM 2074 N N . PHE A 1 284 ? -10.758 -1.063 16.109 1 98.25 284 PHE A N 1
ATOM 2075 C CA . PHE A 1 284 ? -11.258 -1.384 14.773 1 98.25 284 PHE A CA 1
ATOM 2076 C C . PHE A 1 284 ? -10.141 -1.909 13.883 1 98.25 284 PHE A C 1
ATOM 2078 O O . PHE A 1 284 ? -10.352 -2.824 13.086 1 98.25 284 PHE A O 1
ATOM 2085 N N . PHE A 1 285 ? -8.938 -1.344 14.039 1 98.69 285 PHE A N 1
ATOM 2086 C CA . PHE A 1 285 ? -7.773 -1.865 13.328 1 98.69 285 PHE A CA 1
ATOM 2087 C C . PHE A 1 285 ? -7.602 -3.355 13.602 1 98.69 285 PHE A C 1
ATOM 2089 O O . PHE A 1 285 ? -7.434 -4.145 12.664 1 98.69 285 PHE A O 1
ATOM 2096 N N . ASN A 1 286 ? -7.715 -3.729 14.859 1 98.06 286 ASN A N 1
ATOM 2097 C CA . ASN A 1 286 ? -7.555 -5.117 15.273 1 98.06 286 ASN A CA 1
ATOM 2098 C C . ASN A 1 286 ? -8.609 -6.02 14.633 1 98.06 286 ASN A C 1
ATOM 2100 O O . ASN A 1 286 ? -8.344 -7.188 14.352 1 98.06 286 ASN A O 1
ATOM 2104 N N . GLN A 1 287 ? -9.719 -5.492 14.398 1 97.31 287 GLN A N 1
ATOM 2105 C CA . GLN A 1 287 ? -10.812 -6.246 13.805 1 97.31 287 GLN A CA 1
ATOM 2106 C C . GLN A 1 287 ? -10.578 -6.48 12.32 1 97.31 287 GLN A C 1
ATOM 2108 O O . GLN A 1 287 ? -10.984 -7.512 11.773 1 97.31 287 GLN A O 1
ATOM 2113 N N . TYR A 1 288 ? -9.898 -5.547 11.664 1 98 288 TYR A N 1
ATOM 2114 C CA . TYR A 1 288 ? -9.875 -5.566 10.203 1 98 288 TYR A CA 1
ATOM 2115 C C . TYR A 1 288 ? -8.531 -6.055 9.68 1 98 288 TYR A C 1
ATOM 2117 O O . TYR A 1 288 ? -8.414 -6.457 8.523 1 98 288 TYR A O 1
ATOM 2125 N N . VAL A 1 289 ? -7.473 -5.98 10.477 1 98.19 289 VAL A N 1
ATOM 2126 C CA . VAL A 1 289 ? -6.129 -6.27 9.984 1 98.19 289 VAL A CA 1
ATOM 2127 C C . VAL A 1 289 ? -5.902 -7.781 9.953 1 98.19 289 VAL A C 1
ATOM 2129 O O . VAL A 1 289 ? -6.453 -8.516 10.773 1 98.19 289 VAL A O 1
ATOM 2132 N N . PHE A 1 290 ? -5.117 -8.273 8.992 1 96.44 290 PHE A N 1
ATOM 2133 C CA . PHE A 1 290 ? -4.68 -9.664 8.914 1 96.44 290 PHE A CA 1
ATOM 2134 C C . PHE A 1 290 ? -3.979 -10.078 10.203 1 96.44 290 PHE A C 1
ATOM 2136 O O . PHE A 1 290 ? -3.014 -9.438 10.625 1 96.44 290 PHE A O 1
ATOM 2143 N N . PRO A 1 291 ? -4.398 -11.148 10.844 1 93.81 291 PRO A N 1
ATOM 2144 C CA . PRO A 1 291 ? -3.963 -11.484 12.203 1 93.81 291 PRO A CA 1
ATOM 2145 C C . PRO A 1 291 ? -2.443 -11.562 12.336 1 93.81 291 PRO A C 1
ATOM 2147 O O . PRO A 1 291 ? -1.876 -11.055 13.305 1 93.81 291 PRO A O 1
ATOM 2150 N N . PRO A 1 292 ? -1.672 -12.062 11.43 1 88.56 292 PRO A N 1
ATOM 2151 C CA . PRO A 1 292 ? -0.216 -12.133 11.578 1 88.56 292 PRO A CA 1
ATOM 2152 C C . PRO A 1 292 ? 0.44 -10.75 11.602 1 88.56 292 PRO A C 1
ATOM 2154 O O . PRO A 1 292 ? 1.594 -10.617 12.016 1 88.56 292 PRO A O 1
ATOM 2157 N N . ILE A 1 293 ? -0.306 -9.75 11.094 1 94.44 293 ILE A N 1
ATOM 2158 C CA . ILE A 1 293 ? 0.233 -8.391 11.031 1 94.44 293 ILE A CA 1
ATOM 2159 C C . ILE A 1 293 ? -0.226 -7.598 12.25 1 94.44 293 ILE A C 1
ATOM 2161 O O . ILE A 1 293 ? 0.348 -6.551 12.57 1 94.44 293 ILE A O 1
ATOM 2165 N N . LYS A 1 294 ? -1.196 -8.062 12.961 1 94.44 294 LYS A N 1
ATOM 2166 C CA . LYS A 1 294 ? -1.868 -7.344 14.039 1 94.44 294 LYS A CA 1
ATOM 2167 C C . LYS A 1 294 ? -0.874 -6.91 15.109 1 94.44 294 LYS A C 1
ATOM 2169 O O . LYS A 1 294 ? -0.92 -5.773 15.586 1 94.44 294 LYS A O 1
ATOM 2174 N N . ASP A 1 295 ? 0.127 -7.801 15.352 1 91.62 295 ASP A N 1
ATOM 2175 C CA . ASP A 1 295 ? 1.022 -7.512 16.469 1 91.62 295 ASP A CA 1
ATOM 2176 C C . ASP A 1 295 ? 2.344 -6.93 15.977 1 91.62 295 ASP A C 1
ATOM 2178 O O . ASP A 1 295 ? 3.211 -6.578 16.781 1 91.62 295 ASP A O 1
ATOM 2182 N N . THR A 1 296 ? 2.461 -6.773 14.703 1 93.44 296 THR A N 1
ATOM 2183 C CA . THR A 1 296 ?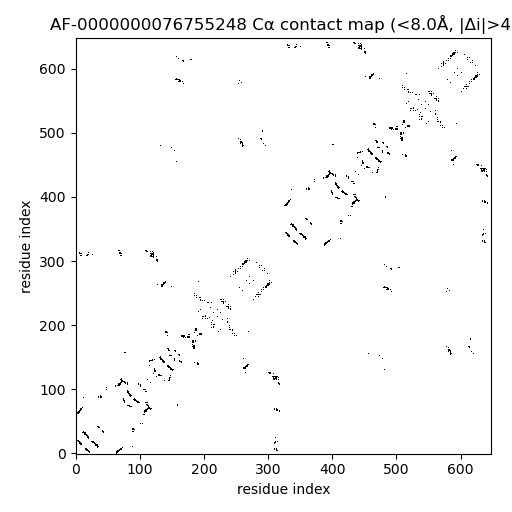 3.744 -6.309 14.188 1 93.44 296 THR A CA 1
ATOM 2184 C C . THR A 1 296 ? 3.639 -4.867 13.695 1 93.44 296 THR A C 1
ATOM 2186 O O . THR A 1 296 ? 4.656 -4.207 13.461 1 93.44 296 THR A O 1
ATOM 2189 N N . THR A 1 297 ? 2.449 -4.391 13.484 1 97.81 297 THR A N 1
ATOM 2190 C CA . THR A 1 297 ? 2.221 -2.994 13.125 1 97.81 297 THR A CA 1
ATOM 2191 C C . THR A 1 297 ? 1.636 -2.223 14.305 1 97.81 297 THR A C 1
ATOM 2193 O O . THR A 1 297 ? 0.564 -2.564 14.812 1 97.81 297 THR A O 1
ATOM 2196 N N . GLN A 1 298 ? 2.311 -1.178 14.695 1 98.19 298 GLN A N 1
ATOM 2197 C CA . GLN A 1 298 ? 1.85 -0.357 15.805 1 98.19 298 GLN A CA 1
ATOM 2198 C C . GLN A 1 298 ? 1.219 0.941 15.312 1 98.19 298 GLN A C 1
ATOM 2200 O O . GLN A 1 298 ? 1.764 1.604 14.43 1 98.19 298 GLN A O 1
ATOM 2205 N N . LEU A 1 299 ? 0.079 1.281 15.883 1 98.56 299 LEU A N 1
ATOM 2206 C CA . LEU A 1 299 ? -0.488 2.611 15.688 1 98.56 299 LEU A CA 1
ATOM 2207 C C . LEU A 1 299 ? 0.03 3.58 16.75 1 98.56 299 LEU A C 1
ATOM 2209 O O . LEU A 1 299 ? -0.051 3.301 17.953 1 98.56 299 LEU A O 1
ATOM 2213 N N . VAL A 1 300 ? 0.582 4.711 16.281 1 98.69 300 VAL A N 1
ATOM 2214 C CA . VAL A 1 300 ? 1.156 5.664 17.234 1 98.69 300 VAL A CA 1
ATOM 2215 C C . VAL A 1 300 ? 0.755 7.086 16.844 1 98.69 300 VAL A C 1
ATOM 2217 O O . VAL A 1 300 ? 0.396 7.34 15.688 1 98.69 300 VAL A O 1
ATOM 2220 N N . LEU A 1 301 ? 0.777 7.996 17.812 1 98.44 301 LEU A N 1
ATOM 2221 C CA . LEU A 1 301 ? 0.522 9.406 17.547 1 98.44 301 LEU A CA 1
ATOM 2222 C C . LEU A 1 301 ? 1.8 10.117 17.109 1 98.44 301 LEU A C 1
ATOM 2224 O O . LEU A 1 301 ? 2.885 9.82 17.609 1 98.44 301 LEU A O 1
ATOM 2228 N N . ALA A 1 302 ? 1.634 10.984 16.188 1 98.25 302 ALA A N 1
ATOM 2229 C CA . ALA A 1 302 ? 2.758 11.828 15.781 1 98.25 302 ALA A CA 1
ATOM 2230 C C . ALA A 1 302 ? 3.318 12.602 16.969 1 98.25 302 ALA A C 1
ATOM 2232 O O . ALA A 1 302 ? 2.586 12.922 17.906 1 98.25 302 ALA A O 1
ATOM 2233 N N . GLU A 1 303 ? 4.598 12.898 16.906 1 97.88 303 GLU A N 1
ATOM 2234 C CA . GLU A 1 303 ? 5.242 13.477 18.078 1 97.88 303 GLU A CA 1
ATOM 2235 C C . GLU A 1 303 ? 5.816 14.852 17.781 1 97.88 303 GLU A C 1
ATOM 2237 O O . GLU A 1 303 ? 6.039 15.656 18.688 1 97.88 303 GLU A O 1
ATOM 2242 N N . LEU A 1 304 ? 6.02 15.172 16.531 1 96.69 304 LEU A N 1
ATOM 2243 C CA . LEU A 1 304 ? 6.773 16.375 16.188 1 96.69 304 LEU A CA 1
ATOM 2244 C C . LEU A 1 304 ? 5.852 17.594 16.094 1 96.69 304 LEU A C 1
ATOM 2246 O O . LEU A 1 304 ? 6.316 18.734 16.109 1 96.69 304 LEU A O 1
ATOM 2250 N N . GLY A 1 305 ? 4.57 17.297 15.898 1 92.5 305 GLY A N 1
ATOM 2251 C CA . GLY A 1 305 ? 3.635 18.406 15.758 1 92.5 305 GLY A CA 1
ATOM 2252 C C . GLY A 1 305 ? 3.965 19.312 14.586 1 92.5 305 GLY A C 1
ATOM 2253 O O . GLY A 1 305 ? 4.156 18.844 13.461 1 92.5 305 GLY A O 1
ATOM 2254 N N . ASN A 1 306 ? 4.09 20.594 14.961 1 90.81 306 ASN A N 1
ATOM 2255 C CA . ASN A 1 306 ? 4.273 21.609 13.938 1 90.81 306 ASN A CA 1
ATOM 2256 C C . ASN A 1 306 ? 5.68 21.562 13.344 1 90.81 306 ASN A C 1
ATOM 2258 O O . ASN A 1 306 ? 5.949 22.188 12.32 1 90.81 306 ASN A O 1
ATOM 2262 N N . ASP A 1 307 ? 6.527 20.781 13.883 1 96.44 307 ASP A N 1
ATOM 2263 C CA . ASP A 1 307 ? 7.91 20.734 13.422 1 96.44 307 ASP A CA 1
ATOM 2264 C C . ASP A 1 307 ? 8.109 19.609 12.414 1 96.44 307 ASP A C 1
ATOM 2266 O O . ASP A 1 307 ? 9.172 19.5 11.797 1 96.44 307 ASP A O 1
ATOM 2270 N N . ALA A 1 308 ? 7.086 18.75 12.211 1 96.94 308 ALA A N 1
ATOM 2271 C CA . ALA A 1 308 ? 7.219 17.594 11.32 1 96.94 308 ALA A CA 1
ATOM 2272 C C . ALA A 1 308 ? 7.609 18.031 9.914 1 96.94 308 ALA A C 1
ATOM 2274 O O . ALA A 1 308 ? 8.453 17.406 9.266 1 96.94 308 ALA A O 1
ATOM 2275 N N . GLY A 1 309 ? 7.059 19.094 9.5 1 96.81 309 GLY A N 1
ATOM 2276 C CA . GLY A 1 309 ? 7.301 19.578 8.148 1 96.81 309 GLY A CA 1
ATOM 2277 C C . GLY A 1 309 ? 8.734 20.016 7.922 1 96.81 309 GLY A C 1
ATOM 2278 O O . GLY A 1 309 ? 9.383 19.562 6.977 1 96.81 309 GLY A O 1
ATOM 2279 N N . VAL A 1 310 ? 9.281 20.859 8.82 1 98.19 310 VAL A N 1
ATOM 2280 C CA . VAL A 1 310 ? 10.617 21.406 8.617 1 98.19 310 VAL A CA 1
ATOM 2281 C C . VAL A 1 310 ? 11.664 20.312 8.867 1 98.19 310 VAL A C 1
ATOM 2283 O O . VAL A 1 310 ? 12.695 20.266 8.188 1 98.19 310 VAL A O 1
ATOM 2286 N N . ILE A 1 311 ? 11.406 19.484 9.797 1 98.19 311 ILE A N 1
ATOM 2287 C CA . ILE A 1 311 ? 12.328 18.375 10.055 1 98.19 311 ILE A CA 1
ATOM 2288 C C . ILE A 1 311 ? 12.305 17.406 8.867 1 98.19 311 ILE A C 1
ATOM 2290 O O . ILE A 1 311 ? 13.359 16.938 8.43 1 98.19 311 ILE A O 1
ATOM 2294 N N . GLY A 1 312 ? 11.102 17.094 8.398 1 98.12 312 GLY A N 1
ATOM 2295 C CA . GLY A 1 312 ? 10.984 16.266 7.211 1 98.12 312 GLY A CA 1
ATOM 2296 C C . GLY A 1 312 ? 11.68 16.859 5.996 1 98.12 312 GLY A C 1
ATOM 2297 O O . GLY A 1 312 ? 12.281 16.125 5.207 1 98.12 312 GLY A O 1
ATOM 2298 N N . ALA A 1 313 ? 11.57 18.125 5.859 1 98.12 313 ALA A N 1
ATOM 2299 C CA . ALA A 1 313 ? 12.25 18.828 4.77 1 98.12 313 ALA A CA 1
ATOM 2300 C C . ALA A 1 313 ? 13.758 18.641 4.859 1 98.12 313 ALA A C 1
ATOM 2302 O O . ALA A 1 313 ? 14.43 18.453 3.844 1 98.12 313 ALA A O 1
ATOM 2303 N N . ALA A 1 314 ? 14.258 18.719 6.043 1 97.75 314 ALA A N 1
ATOM 2304 C CA . ALA A 1 314 ? 15.688 18.469 6.238 1 97.75 314 ALA A CA 1
ATOM 2305 C C . ALA A 1 314 ? 16.047 17.047 5.871 1 97.75 314 ALA A C 1
ATOM 2307 O O . ALA A 1 314 ? 17.094 16.797 5.258 1 97.75 314 ALA A O 1
ATOM 2308 N N . GLN A 1 315 ? 15.211 16.156 6.246 1 96.62 315 GLN A N 1
ATOM 2309 C CA . GLN A 1 315 ? 15.453 14.75 5.941 1 96.62 315 GLN A CA 1
ATOM 2310 C C . GLN A 1 315 ? 15.492 14.516 4.434 1 96.62 315 GLN A C 1
ATOM 2312 O O . GLN A 1 315 ? 16.25 13.68 3.953 1 96.62 315 GLN A O 1
ATOM 2317 N N . LEU A 1 316 ? 14.688 15.234 3.74 1 95.75 316 LEU A N 1
ATOM 2318 C CA . LEU A 1 316 ? 14.688 15.164 2.283 1 95.75 316 LEU A CA 1
ATOM 2319 C C . LEU A 1 316 ? 16.078 15.438 1.729 1 95.75 316 LEU A C 1
ATOM 2321 O O . LEU A 1 316 ? 16.547 14.75 0.812 1 95.75 316 LEU A O 1
ATOM 2325 N N . VAL A 1 317 ? 16.75 16.391 2.285 1 96.62 317 VAL A N 1
ATOM 2326 C CA . VAL A 1 317 ? 18.078 16.781 1.859 1 96.62 317 VAL A CA 1
ATOM 2327 C C . VAL A 1 317 ? 19.078 15.68 2.197 1 96.62 317 VAL A C 1
ATOM 2329 O O . VAL A 1 317 ? 19.891 15.281 1.354 1 96.62 317 VAL A O 1
ATOM 2332 N N . ARG A 1 318 ? 18.969 15.203 3.342 1 95.25 318 ARG A N 1
ATOM 2333 C CA . ARG A 1 318 ? 19.891 14.18 3.805 1 95.25 318 ARG A CA 1
ATOM 2334 C C . ARG A 1 318 ? 19.812 12.93 2.932 1 95.25 318 ARG A C 1
ATOM 2336 O O . ARG A 1 318 ? 20.844 12.375 2.529 1 95.25 318 ARG A O 1
ATOM 2343 N N . LEU A 1 319 ? 18.641 12.5 2.637 1 93 319 LEU A N 1
ATOM 2344 C CA . LEU A 1 319 ? 18.438 11.281 1.859 1 93 319 LEU A CA 1
ATOM 2345 C C . LEU A 1 319 ? 18.938 11.461 0.427 1 93 319 LEU A C 1
ATOM 2347 O O . LEU A 1 319 ? 19.453 10.523 -0.182 1 93 319 LEU A O 1
ATOM 2351 N N . ALA A 1 320 ? 18.688 12.648 -0.08 1 92.06 320 ALA A N 1
ATOM 2352 C CA . ALA A 1 320 ? 19.109 12.922 -1.45 1 92.06 320 ALA A CA 1
ATOM 2353 C C . ALA A 1 320 ? 20.641 12.891 -1.57 1 92.06 320 ALA A C 1
ATOM 2355 O O . ALA A 1 320 ? 21.172 12.469 -2.596 1 92.06 320 ALA A O 1
ATOM 2356 N N . LEU A 1 321 ? 21.281 13.273 -0.552 1 90 321 LEU A N 1
ATOM 2357 C CA . LEU A 1 321 ? 22.734 13.367 -0.596 1 90 321 LEU A CA 1
ATOM 2358 C C . LEU A 1 321 ? 23.375 12.039 -0.237 1 90 321 LEU A C 1
ATOM 2360 O O . LEU A 1 321 ? 24.531 11.789 -0.594 1 90 321 LEU A O 1
ATOM 2364 N N . ASN A 1 322 ? 22.734 11.203 0.538 1 82.81 322 ASN A N 1
ATOM 2365 C CA . ASN A 1 322 ? 23.266 9.898 0.887 1 82.81 322 ASN A CA 1
ATOM 2366 C C . ASN A 1 322 ? 23.094 8.891 -0.25 1 82.81 322 ASN A C 1
ATOM 2368 O O . ASN A 1 322 ? 23.797 7.883 -0.311 1 82.81 322 ASN A O 1
ATOM 2372 N N . LYS A 1 323 ? 22.078 8.938 -1.017 1 64.75 323 LYS A N 1
ATOM 2373 C CA . LYS A 1 323 ? 21.922 8.062 -2.176 1 64.75 323 LYS A CA 1
ATOM 2374 C C . LYS A 1 323 ? 23.125 8.148 -3.107 1 64.75 323 LYS A C 1
ATOM 2376 O O . LYS A 1 323 ? 23.422 7.207 -3.84 1 64.75 323 LYS A O 1
ATOM 2381 N N . ASP A 1 324 ? 23.875 9.117 -3.297 1 45.47 324 ASP A N 1
ATOM 2382 C CA . ASP A 1 324 ? 25.062 9.305 -4.113 1 45.47 324 ASP A CA 1
ATOM 2383 C C . ASP A 1 324 ? 26.297 8.742 -3.424 1 45.47 324 ASP A C 1
ATOM 2385 O O . ASP A 1 324 ? 26.469 8.883 -2.211 1 45.47 324 ASP A O 1
ATOM 2389 N N . MET B 1 1 ? 31.594 -18.438 -20.094 1 54.78 1 MET B N 1
ATOM 2390 C CA . MET B 1 1 ? 30.172 -18.562 -20.375 1 54.78 1 MET B CA 1
ATOM 2391 C C . MET B 1 1 ? 29.328 -17.812 -19.359 1 54.78 1 MET B C 1
ATOM 2393 O O . MET B 1 1 ? 29.734 -17.656 -18.203 1 54.78 1 MET B O 1
ATOM 2397 N N . SER B 1 2 ? 28.297 -17.125 -19.781 1 82.88 2 SER B N 1
ATOM 2398 C CA . SER B 1 2 ? 27.516 -16.312 -18.844 1 82.88 2 SER B CA 1
ATOM 2399 C C . SER B 1 2 ? 26.875 -17.172 -17.766 1 82.88 2 SER B C 1
ATOM 2401 O O . SER B 1 2 ? 26.406 -18.281 -18.047 1 82.88 2 SER B O 1
ATOM 2403 N N . LYS B 1 3 ? 27.062 -16.906 -16.562 1 93.5 3 LYS B N 1
ATOM 2404 C CA . LYS B 1 3 ? 26.578 -17.703 -15.445 1 93.5 3 LYS B CA 1
ATOM 2405 C C . LYS B 1 3 ? 25.062 -17.797 -15.453 1 93.5 3 LYS B C 1
ATOM 2407 O O . LYS B 1 3 ? 24.375 -16.906 -15.977 1 93.5 3 LYS B O 1
ATOM 2412 N N . LYS B 1 4 ? 24.609 -18.953 -15.062 1 97.31 4 LYS B N 1
ATOM 2413 C CA . LYS B 1 4 ? 23.203 -19.297 -15.047 1 97.31 4 LYS B CA 1
ATOM 2414 C C . LYS B 1 4 ? 22.609 -19.188 -13.641 1 97.31 4 LYS B C 1
ATOM 2416 O O . LYS B 1 4 ? 23.344 -18.938 -12.68 1 97.31 4 LYS B O 1
ATOM 2421 N N . ILE B 1 5 ? 21.312 -19.297 -13.602 1 98.25 5 ILE B N 1
ATOM 2422 C CA . ILE B 1 5 ? 20.609 -19.297 -12.328 1 98.25 5 ILE B CA 1
ATOM 2423 C C . ILE B 1 5 ? 19.641 -20.469 -12.273 1 98.25 5 ILE B C 1
ATOM 2425 O O . ILE B 1 5 ? 19 -20.797 -13.281 1 98.25 5 ILE B O 1
ATOM 2429 N N . LEU B 1 6 ? 19.578 -21.078 -11.172 1 98.44 6 LEU B N 1
ATOM 2430 C CA . LEU B 1 6 ? 18.578 -22.125 -10.953 1 98.44 6 LEU B CA 1
ATOM 2431 C C . LEU B 1 6 ? 17.344 -21.547 -10.242 1 98.44 6 LEU B C 1
ATOM 2433 O O . LEU B 1 6 ? 17.453 -21.031 -9.125 1 98.44 6 LEU B O 1
ATOM 2437 N N . GLY B 1 7 ? 16.234 -21.547 -10.906 1 98.62 7 GLY B N 1
ATOM 2438 C CA . GLY B 1 7 ? 14.977 -21.125 -10.328 1 98.62 7 GLY B CA 1
ATOM 2439 C C . GLY B 1 7 ? 14.094 -22.281 -9.898 1 98.62 7 GLY B C 1
ATOM 2440 O O . GLY B 1 7 ? 13.914 -23.25 -10.648 1 98.62 7 GLY B O 1
ATOM 2441 N N . ILE B 1 8 ? 13.562 -22.219 -8.672 1 98.69 8 ILE B N 1
ATOM 2442 C CA . ILE B 1 8 ? 12.719 -23.281 -8.133 1 98.69 8 ILE B CA 1
ATOM 2443 C C . ILE B 1 8 ? 11.383 -22.688 -7.684 1 98.69 8 ILE B C 1
ATOM 2445 O O . ILE B 1 8 ? 11.344 -21.672 -6.984 1 98.69 8 ILE B O 1
ATOM 2449 N N . ASP B 1 9 ? 10.32 -23.203 -8.086 1 97.75 9 ASP B N 1
ATOM 2450 C CA . ASP B 1 9 ? 8.969 -22.891 -7.645 1 97.75 9 ASP B CA 1
ATOM 2451 C C . ASP B 1 9 ? 8.344 -24.047 -6.891 1 97.75 9 ASP B C 1
ATOM 2453 O O . ASP B 1 9 ? 7.836 -25 -7.504 1 97.75 9 ASP B O 1
ATOM 2457 N N . LEU B 1 10 ? 8.328 -23.969 -5.598 1 96.94 10 LEU B N 1
ATOM 2458 C CA . LEU B 1 10 ? 7.832 -25.047 -4.754 1 96.94 10 LEU B CA 1
ATOM 2459 C C . LEU B 1 10 ? 6.332 -24.906 -4.52 1 96.94 10 LEU B C 1
ATOM 2461 O O . LEU B 1 10 ? 5.883 -23.938 -3.893 1 96.94 10 LEU B O 1
ATOM 2465 N N . GLY B 1 11 ? 5.609 -25.844 -5.035 1 91.12 11 GLY B N 1
ATOM 2466 C CA . GLY B 1 11 ? 4.18 -25.938 -4.785 1 91.12 11 GLY B CA 1
ATOM 2467 C C . GLY B 1 11 ? 3.795 -27.125 -3.938 1 91.12 11 GLY B C 1
ATOM 2468 O O . GLY B 1 11 ? 4.641 -27.969 -3.625 1 91.12 11 GLY B O 1
ATOM 2469 N N . GLY B 1 12 ? 2.605 -27.219 -3.594 1 87.25 12 GLY B N 1
ATOM 2470 C CA . GLY B 1 12 ? 2.113 -28.312 -2.773 1 87.25 12 GLY B CA 1
ATOM 2471 C C . GLY B 1 12 ? 2.102 -29.641 -3.502 1 87.25 12 GLY B C 1
ATOM 2472 O O . GLY B 1 12 ? 2.199 -30.703 -2.877 1 87.25 12 GLY B O 1
ATOM 2473 N N . THR B 1 13 ? 1.951 -29.625 -4.801 1 86.75 13 THR B N 1
ATOM 2474 C CA . THR B 1 13 ? 1.797 -30.844 -5.586 1 86.75 13 THR B CA 1
ATOM 2475 C C . THR B 1 13 ? 3.043 -31.109 -6.426 1 86.75 13 THR B C 1
ATOM 2477 O O . THR B 1 13 ? 3.463 -32.25 -6.578 1 86.75 13 THR B O 1
ATOM 2480 N N . SER B 1 14 ? 3.568 -30.062 -6.883 1 94.31 14 SER B N 1
ATOM 2481 C CA . SER B 1 14 ? 4.727 -30.203 -7.758 1 94.31 14 SER B CA 1
ATOM 2482 C C . SER B 1 14 ? 5.77 -29.125 -7.484 1 94.31 14 SER B C 1
ATOM 2484 O O . SER B 1 14 ? 5.453 -28.078 -6.93 1 94.31 14 SER B O 1
ATOM 2486 N N . VAL B 1 15 ? 6.938 -29.469 -7.805 1 97.31 15 VAL B N 1
ATOM 2487 C CA . VAL B 1 15 ? 8.07 -28.547 -7.773 1 97.31 15 VAL B CA 1
ATOM 2488 C C . VAL B 1 15 ? 8.586 -28.312 -9.195 1 97.31 15 VAL B C 1
ATOM 2490 O O . VAL B 1 15 ? 8.891 -29.266 -9.914 1 97.31 15 VAL B O 1
ATOM 2493 N N . LYS B 1 16 ? 8.641 -27.062 -9.578 1 98.06 16 LYS B N 1
ATOM 2494 C CA . LYS B 1 16 ? 9.141 -26.719 -10.906 1 98.06 16 LYS B CA 1
ATOM 2495 C C . LYS B 1 16 ? 10.555 -26.156 -10.828 1 98.06 16 LYS B C 1
ATOM 2497 O O . LYS B 1 16 ? 10.883 -25.406 -9.914 1 98.06 16 LYS B O 1
ATOM 2502 N N . PHE B 1 17 ? 11.375 -26.609 -11.797 1 98.5 17 PHE B N 1
ATOM 2503 C CA . PHE B 1 17 ? 12.758 -26.172 -11.891 1 98.5 17 PHE B CA 1
ATOM 2504 C C . PHE B 1 17 ? 13.023 -25.516 -13.25 1 98.5 17 PHE B C 1
ATOM 2506 O O . PHE B 1 17 ? 12.438 -25.922 -14.258 1 98.5 17 PHE B O 1
ATOM 2513 N N . ALA B 1 18 ? 13.938 -24.578 -13.188 1 98.5 18 ALA B N 1
ATOM 2514 C CA . ALA B 1 18 ? 14.414 -24.031 -14.461 1 98.5 18 ALA B CA 1
ATOM 2515 C C . ALA B 1 18 ? 15.867 -23.578 -14.344 1 98.5 18 ALA B C 1
ATOM 2517 O O . ALA B 1 18 ? 16.266 -23 -13.328 1 98.5 18 ALA B O 1
ATOM 2518 N N . ILE B 1 19 ? 16.641 -23.953 -15.289 1 98.31 19 ILE B N 1
ATOM 2519 C CA . ILE B 1 19 ? 17.922 -23.297 -15.508 1 98.31 19 ILE B CA 1
ATOM 2520 C C . ILE B 1 19 ? 17.734 -22.062 -16.391 1 98.31 19 ILE B C 1
ATOM 2522 O O . ILE B 1 19 ? 17.234 -22.172 -17.516 1 98.31 19 ILE B O 1
ATOM 2526 N N . ILE B 1 20 ? 18.078 -20.969 -15.836 1 98.12 20 ILE B N 1
ATOM 2527 C CA . ILE B 1 20 ? 17.75 -19.703 -16.469 1 98.12 20 ILE B CA 1
ATOM 2528 C C . ILE B 1 20 ? 19.016 -18.875 -16.672 1 98.12 20 ILE B C 1
ATOM 2530 O O . ILE B 1 20 ? 19.891 -18.828 -15.805 1 98.12 20 ILE B O 1
ATOM 2534 N N . SER B 1 21 ? 19.156 -18.219 -17.859 1 97.12 21 SER B N 1
ATOM 2535 C CA . SER B 1 21 ? 20.297 -17.344 -18.109 1 97.12 21 SER B CA 1
ATOM 2536 C C . SER B 1 21 ? 20.219 -16.078 -17.25 1 97.12 21 SER B C 1
ATOM 2538 O O . SER B 1 21 ? 19.172 -15.789 -16.672 1 97.12 21 SER B O 1
ATOM 2540 N N . SER B 1 22 ? 21.25 -15.328 -17.219 1 93.88 22 SER B N 1
ATOM 2541 C CA . SER B 1 22 ? 21.297 -14.078 -16.469 1 93.88 22 SER B CA 1
ATOM 2542 C C . SER B 1 22 ? 20.344 -13.047 -17.062 1 93.88 22 SER B C 1
ATOM 2544 O O . SER B 1 22 ? 19.984 -12.07 -16.406 1 93.88 22 SER B O 1
ATOM 2546 N N . GLU B 1 23 ? 19.922 -13.281 -18.328 1 93.75 23 GLU B N 1
ATOM 2547 C CA . GLU B 1 23 ? 19 -12.367 -19.016 1 93.75 23 GLU B CA 1
ATOM 2548 C C . GLU B 1 23 ? 17.547 -12.805 -18.844 1 93.75 23 GLU B C 1
ATOM 2550 O O . GLU B 1 23 ? 16.625 -12.117 -19.297 1 93.75 23 GLU B O 1
ATOM 2555 N N . GLY B 1 24 ? 17.391 -13.961 -18.203 1 95.44 24 GLY B N 1
ATOM 2556 C CA . GLY B 1 24 ? 16.031 -14.375 -17.859 1 95.44 24 GLY B CA 1
ATOM 2557 C C . GLY B 1 24 ? 15.453 -15.367 -18.844 1 95.44 24 GLY B C 1
ATOM 2558 O O . GLY B 1 24 ? 14.242 -15.602 -18.859 1 95.44 24 GLY B O 1
ATOM 2559 N N . GLU B 1 25 ? 16.281 -15.977 -19.625 1 96.62 25 GLU B N 1
ATOM 2560 C CA . GLU B 1 25 ? 15.82 -16.969 -20.594 1 96.62 25 GLU B CA 1
ATOM 2561 C C . GLU B 1 25 ? 15.898 -18.375 -20.016 1 96.62 25 GLU B C 1
ATOM 2563 O O . GLU B 1 25 ? 16.938 -18.797 -19.516 1 96.62 25 GLU B O 1
ATOM 2568 N N . ILE B 1 26 ? 14.844 -19.109 -20.188 1 97.69 26 ILE B N 1
ATOM 2569 C CA . ILE B 1 26 ? 14.812 -20.484 -19.719 1 97.69 26 ILE B CA 1
ATOM 2570 C C . ILE B 1 26 ? 15.57 -21.391 -20.688 1 97.69 26 ILE B C 1
ATOM 2572 O O . ILE B 1 26 ? 15.258 -21.422 -21.875 1 97.69 26 ILE B O 1
ATOM 2576 N N . GLN B 1 27 ? 16.484 -22.094 -20.219 1 97 27 GLN B N 1
ATOM 2577 C CA . GLN B 1 27 ? 17.297 -23 -21.016 1 97 27 GLN B CA 1
ATOM 2578 C C . GLN B 1 27 ? 16.844 -24.453 -20.859 1 97 27 GLN B C 1
ATOM 2580 O O . GLN B 1 27 ? 16.891 -25.234 -21.812 1 97 27 GLN B O 1
ATOM 2585 N N . GLU B 1 28 ? 16.5 -24.75 -19.625 1 96.5 28 GLU B N 1
ATOM 2586 C CA . GLU B 1 28 ? 15.992 -26.078 -19.266 1 96.5 28 GLU B CA 1
ATOM 2587 C C . GLU B 1 28 ? 14.93 -25.984 -18.172 1 96.5 28 GLU B C 1
ATOM 2589 O O . GLU B 1 28 ? 15 -25.109 -17.312 1 96.5 28 GLU B O 1
ATOM 2594 N N . LYS B 1 29 ? 13.961 -26.812 -18.281 1 97.56 29 LYS B N 1
ATOM 2595 C CA . LYS B 1 29 ? 12.93 -26.875 -17.25 1 97.56 29 LYS B CA 1
ATOM 2596 C C . LYS B 1 29 ? 12.516 -28.312 -16.969 1 97.56 29 LYS B C 1
ATOM 2598 O O . LYS B 1 29 ? 12.516 -29.156 -17.875 1 97.56 29 LYS B O 1
ATOM 2603 N N . TRP B 1 30 ? 12.211 -28.688 -15.758 1 97.69 30 TRP B N 1
ATOM 2604 C CA . TRP B 1 30 ? 11.672 -29.984 -15.383 1 97.69 30 TRP B CA 1
ATOM 2605 C C . TRP B 1 30 ? 10.828 -29.891 -14.117 1 97.69 30 TRP B C 1
ATOM 2607 O O . TRP B 1 30 ? 10.695 -28.812 -13.539 1 97.69 30 TRP B O 1
ATOM 2617 N N . THR B 1 31 ? 10.109 -30.938 -13.805 1 98 31 THR B N 1
ATOM 2618 C CA . THR B 1 31 ? 9.195 -30.953 -12.664 1 98 31 THR B CA 1
ATOM 2619 C C . THR B 1 31 ? 9.266 -32.281 -11.93 1 98 31 THR B C 1
ATOM 2621 O O . THR B 1 31 ? 9.516 -33.312 -12.547 1 98 31 THR B O 1
ATOM 2624 N N . ILE B 1 32 ? 9.133 -32.219 -10.656 1 97.69 32 ILE B N 1
ATOM 2625 C CA . ILE B 1 32 ? 8.945 -33.406 -9.859 1 97.69 32 ILE B CA 1
ATOM 2626 C C . ILE B 1 32 ? 7.727 -33.25 -8.953 1 97.69 32 ILE B C 1
ATOM 2628 O O . ILE B 1 32 ? 7.211 -32.156 -8.789 1 97.69 32 ILE B O 1
ATOM 2632 N N . GLY B 1 33 ? 7.246 -34.344 -8.406 1 96.12 33 GLY B N 1
ATOM 2633 C CA . GLY B 1 33 ? 6.168 -34.281 -7.434 1 96.12 33 GLY B CA 1
ATOM 2634 C C . GLY B 1 33 ? 6.633 -33.844 -6.059 1 96.12 33 GLY B C 1
ATOM 2635 O O . GLY B 1 33 ? 7.758 -34.156 -5.652 1 96.12 33 GLY B O 1
ATOM 2636 N N . THR B 1 34 ? 5.859 -33.094 -5.398 1 94.69 34 THR B N 1
ATOM 2637 C CA . THR B 1 34 ? 6.16 -32.719 -4.02 1 94.69 34 THR B CA 1
ATOM 2638 C C . THR B 1 34 ? 5.793 -33.844 -3.061 1 94.69 34 THR B C 1
ATOM 2640 O O . THR B 1 34 ? 4.617 -34.188 -2.902 1 94.69 34 THR B O 1
ATOM 2643 N N . ASN B 1 35 ? 6.742 -34.438 -2.479 1 93.94 35 ASN B N 1
ATOM 2644 C CA . ASN B 1 35 ? 6.504 -35.5 -1.529 1 93.94 35 ASN B CA 1
ATOM 2645 C C . ASN B 1 35 ? 6.234 -34.969 -0.126 1 93.94 35 ASN B C 1
ATOM 2647 O O . ASN B 1 35 ? 7.164 -34.781 0.66 1 93.94 35 ASN B O 1
ATOM 2651 N N . ILE B 1 36 ? 5.008 -34.844 0.244 1 91.38 36 ILE B N 1
ATOM 2652 C CA . ILE B 1 36 ? 4.645 -34.188 1.494 1 91.38 36 ILE B CA 1
ATOM 2653 C C . ILE B 1 36 ? 4.48 -35.25 2.598 1 91.38 36 ILE B C 1
ATOM 2655 O O . ILE B 1 36 ? 3.994 -34.938 3.688 1 91.38 36 ILE B O 1
ATOM 2659 N N . LEU B 1 37 ? 4.871 -36.469 2.287 1 92 37 LEU B N 1
ATOM 2660 C CA . LEU B 1 37 ? 4.762 -37.531 3.287 1 92 37 LEU B CA 1
ATOM 2661 C C . LEU B 1 37 ? 5.699 -37.25 4.461 1 92 37 LEU B C 1
ATOM 2663 O O . LEU B 1 37 ? 6.676 -36.531 4.328 1 92 37 LEU B O 1
ATOM 2667 N N . GLU B 1 38 ? 5.367 -37.812 5.621 1 95 38 GLU B N 1
ATOM 2668 C CA . GLU B 1 38 ? 6.164 -37.719 6.836 1 95 38 GLU B CA 1
ATOM 2669 C C . GLU B 1 38 ? 6.52 -36.25 7.152 1 95 38 GLU B C 1
ATOM 2671 O O . GLU B 1 38 ? 7.691 -35.938 7.34 1 95 38 GLU B O 1
ATOM 2676 N N . ASP B 1 39 ? 5.566 -35.469 7.188 1 93.25 39 ASP B N 1
ATOM 2677 C CA . ASP B 1 39 ? 5.664 -34.062 7.562 1 93.25 39 ASP B CA 1
ATOM 2678 C C . ASP B 1 39 ? 6.562 -33.281 6.59 1 93.25 39 ASP B C 1
ATOM 2680 O O . ASP B 1 39 ? 7.32 -32.406 7 1 93.25 39 ASP B O 1
ATOM 2684 N N . GLY B 1 40 ? 6.625 -33.781 5.309 1 94.75 40 GLY B N 1
ATOM 2685 C CA . GLY B 1 40 ? 7.32 -33.094 4.242 1 94.75 40 GLY B CA 1
ATOM 2686 C C . GLY B 1 40 ? 8.828 -33.188 4.34 1 94.75 40 GLY B C 1
ATOM 2687 O O . GLY B 1 40 ? 9.555 -32.406 3.738 1 94.75 40 GLY B O 1
ATOM 2688 N N . LYS B 1 41 ? 9.344 -34.094 5.133 1 95.12 41 LYS B N 1
ATOM 2689 C CA . LYS B 1 41 ? 10.781 -34.188 5.395 1 95.12 41 LYS B CA 1
ATOM 2690 C C . LYS B 1 41 ? 11.555 -34.531 4.129 1 95.12 41 LYS B C 1
ATOM 2692 O O . LYS B 1 41 ? 12.758 -34.312 4.039 1 95.12 41 LYS B O 1
ATOM 2697 N N . HIS B 1 42 ? 10.852 -35.125 3.133 1 95.94 42 HIS B N 1
ATOM 2698 C CA . HIS B 1 42 ? 11.516 -35.594 1.924 1 95.94 42 HIS B CA 1
ATOM 2699 C C . HIS B 1 42 ? 11.555 -34.5 0.857 1 95.94 42 HIS B C 1
ATOM 2701 O O . HIS B 1 42 ? 12.25 -34.656 -0.155 1 95.94 42 HIS B O 1
ATOM 2707 N N . ILE B 1 43 ? 10.891 -33.375 1.051 1 97.44 43 ILE B N 1
ATOM 2708 C CA . ILE B 1 43 ? 10.75 -32.344 0.028 1 97.44 43 ILE B CA 1
ATOM 2709 C C . ILE B 1 43 ? 12.117 -31.766 -0.322 1 97.44 43 ILE B C 1
ATOM 2711 O O . ILE B 1 43 ? 12.539 -31.828 -1.479 1 97.44 43 ILE B O 1
ATOM 2715 N N . VAL B 1 44 ? 12.859 -31.281 0.671 1 97.81 44 VAL B N 1
ATOM 2716 C CA . VAL B 1 44 ? 14.125 -30.594 0.443 1 97.81 44 VAL B CA 1
ATOM 2717 C C . VAL B 1 44 ? 15.156 -31.578 -0.108 1 97.81 44 VAL B C 1
ATOM 2719 O O . VAL B 1 44 ? 15.781 -31.312 -1.138 1 97.81 44 VAL B O 1
ATOM 2722 N N . PRO B 1 45 ? 15.273 -32.75 0.475 1 97.94 45 PRO B N 1
ATOM 2723 C CA . PRO B 1 45 ? 16.219 -33.719 -0.084 1 97.94 45 PRO B CA 1
ATOM 2724 C C . PRO B 1 45 ? 15.898 -34.094 -1.528 1 97.94 45 PRO B C 1
ATOM 2726 O O . PRO B 1 45 ? 16.812 -34.281 -2.346 1 97.94 45 PRO B O 1
ATOM 2729 N N . SER B 1 46 ? 14.617 -34.25 -1.837 1 98.06 46 SER B N 1
ATOM 2730 C CA . SER B 1 46 ? 14.211 -34.594 -3.191 1 98.06 46 SER B CA 1
ATOM 2731 C C . SER B 1 46 ? 14.578 -33.5 -4.184 1 98.06 46 SER B C 1
ATOM 2733 O O . SER B 1 46 ? 14.984 -33.781 -5.312 1 98.06 46 SER B O 1
ATOM 2735 N N . ILE B 1 47 ? 14.375 -32.281 -3.764 1 98.44 47 ILE B N 1
ATOM 2736 C CA . ILE B 1 47 ? 14.711 -31.156 -4.613 1 98.44 47 ILE B CA 1
ATOM 2737 C C . ILE B 1 47 ? 16.219 -31.125 -4.883 1 98.44 47 ILE B C 1
ATOM 2739 O O . ILE B 1 47 ? 16.641 -31.016 -6.031 1 98.44 47 ILE B O 1
ATOM 2743 N N . ILE B 1 48 ? 17.016 -31.312 -3.854 1 98.38 48 ILE B N 1
ATOM 2744 C CA . ILE B 1 48 ? 18.469 -31.266 -3.955 1 98.38 48 ILE B CA 1
ATOM 2745 C C . ILE B 1 48 ? 18.953 -32.406 -4.863 1 98.38 48 ILE B C 1
ATOM 2747 O O . ILE B 1 48 ? 19.781 -32.188 -5.75 1 98.38 48 ILE B O 1
ATOM 2751 N N . GLN B 1 49 ? 18.391 -33.531 -4.645 1 98.38 49 GLN B N 1
ATOM 2752 C CA . GLN B 1 49 ? 18.766 -34.688 -5.465 1 98.38 49 GLN B CA 1
ATOM 2753 C C . GLN B 1 49 ? 18.438 -34.438 -6.938 1 98.38 49 GLN B C 1
ATOM 2755 O O . GLN B 1 49 ? 19.25 -34.75 -7.812 1 98.38 49 GLN B O 1
ATOM 2760 N N . SER B 1 50 ? 17.266 -33.938 -7.152 1 98.38 50 SER B N 1
ATOM 2761 C CA . SER B 1 50 ? 16.828 -33.656 -8.516 1 98.38 50 SER B CA 1
ATOM 2762 C C . SER B 1 50 ? 17.781 -32.688 -9.203 1 98.38 50 SER B C 1
ATOM 2764 O O . SER B 1 50 ? 18.125 -32.844 -10.375 1 98.38 50 SER B O 1
ATOM 2766 N N . ILE B 1 51 ? 18.203 -31.672 -8.492 1 98.38 51 ILE B N 1
ATOM 2767 C CA . ILE B 1 51 ? 19.141 -30.672 -9.016 1 98.38 51 ILE B CA 1
ATOM 2768 C C . ILE B 1 51 ? 20.469 -31.328 -9.352 1 98.38 51 ILE B C 1
ATOM 2770 O O . ILE B 1 51 ? 21 -31.141 -10.445 1 98.38 51 ILE B O 1
ATOM 2774 N N . GLN B 1 52 ? 20.984 -32.125 -8.477 1 98.12 52 GLN B N 1
ATOM 2775 C CA . GLN B 1 52 ? 22.266 -32.781 -8.68 1 98.12 52 GLN B CA 1
ATOM 2776 C C . GLN B 1 52 ? 22.234 -33.719 -9.891 1 98.12 52 GLN B C 1
ATOM 2778 O O . GLN B 1 52 ? 23.172 -33.75 -10.688 1 98.12 52 GLN B O 1
ATOM 2783 N N . GLU B 1 53 ? 21.141 -34.406 -10 1 97.88 53 GLU B N 1
ATOM 2784 C CA . GLU B 1 53 ? 20.969 -35.344 -11.125 1 97.88 53 GLU B CA 1
ATOM 2785 C C . GLU B 1 53 ? 21 -34.562 -12.453 1 97.88 53 GLU B C 1
ATOM 2787 O O . GLU B 1 53 ? 21.609 -35.031 -13.422 1 97.88 53 GLU B O 1
ATOM 2792 N N . HIS B 1 54 ? 20.391 -33.469 -12.5 1 97.12 54 HIS B N 1
ATOM 2793 C CA . HIS B 1 54 ? 20.312 -32.719 -13.734 1 97.12 54 HIS B CA 1
ATOM 2794 C C . HIS B 1 54 ? 21.625 -32 -14.031 1 97.12 54 HIS B C 1
ATOM 2796 O O . HIS B 1 54 ? 22.016 -31.859 -15.188 1 97.12 54 HIS B O 1
ATOM 2802 N N . MET B 1 55 ? 22.25 -31.531 -12.992 1 96.5 55 MET B N 1
ATOM 2803 C CA . MET B 1 55 ? 23.578 -30.953 -13.18 1 96.5 55 MET B CA 1
ATOM 2804 C C . MET B 1 55 ? 24.547 -31.984 -13.773 1 96.5 55 MET B C 1
ATOM 2806 O O . MET B 1 55 ? 25.297 -31.672 -14.703 1 96.5 55 MET B O 1
ATOM 2810 N N . GLU B 1 56 ? 24.484 -33.156 -13.258 1 96.94 56 GLU B N 1
ATOM 2811 C CA . GLU B 1 56 ? 25.328 -34.219 -13.766 1 96.94 56 GLU B CA 1
ATOM 2812 C C . GLU B 1 56 ? 24.984 -34.562 -15.219 1 96.94 56 GLU B C 1
ATOM 2814 O O . GLU B 1 56 ? 25.875 -34.719 -16.047 1 96.94 56 GLU B O 1
ATOM 2819 N N . ARG B 1 57 ? 23.719 -34.656 -15.461 1 96.5 57 ARG B N 1
ATOM 2820 C CA . ARG B 1 57 ? 23.219 -35 -16.797 1 96.5 57 ARG B CA 1
ATOM 2821 C C . ARG B 1 57 ? 23.719 -34.031 -17.844 1 96.5 57 ARG B C 1
ATOM 2823 O O . ARG B 1 57 ? 24.047 -34.406 -18.969 1 96.5 57 ARG B O 1
ATOM 2830 N N . TYR B 1 58 ? 23.906 -32.75 -17.453 1 95.06 58 TYR B N 1
ATOM 2831 C CA . TYR B 1 58 ? 24.25 -31.719 -18.422 1 95.06 58 TYR B CA 1
ATOM 2832 C C . TYR B 1 58 ? 25.688 -31.281 -18.25 1 95.06 58 TYR B C 1
ATOM 2834 O O . TYR B 1 58 ? 26.125 -30.312 -18.875 1 95.06 58 TYR B O 1
ATOM 2842 N N . GLY B 1 59 ? 26.391 -31.938 -17.391 1 95.81 59 GLY B N 1
ATOM 2843 C CA . GLY B 1 59 ? 27.781 -31.625 -17.188 1 95.81 59 GLY B CA 1
ATOM 2844 C C . GLY B 1 59 ? 28 -30.25 -16.562 1 95.81 59 GLY B C 1
ATOM 2845 O O . GLY B 1 59 ? 28.953 -29.547 -16.922 1 95.81 59 GLY B O 1
ATOM 2846 N N . LEU B 1 60 ? 27.109 -29.875 -15.688 1 96.12 60 LEU B N 1
ATOM 2847 C CA . LEU B 1 60 ? 27.203 -28.578 -15.031 1 96.12 60 LEU B CA 1
ATOM 2848 C C . LEU B 1 60 ? 27.766 -28.703 -13.625 1 96.12 60 LEU B C 1
ATOM 2850 O O . LEU B 1 60 ? 27.609 -29.75 -12.984 1 96.12 60 LEU B O 1
ATOM 2854 N N . THR B 1 61 ? 28.453 -27.641 -13.18 1 96.62 61 THR B N 1
ATOM 2855 C CA . THR B 1 61 ? 28.953 -27.547 -11.812 1 96.62 61 THR B CA 1
ATOM 2856 C C . THR B 1 61 ? 28.484 -26.25 -11.148 1 96.62 61 THR B C 1
ATOM 2858 O O . THR B 1 61 ? 27.875 -25.406 -11.805 1 96.62 61 THR B O 1
ATOM 2861 N N . LYS B 1 62 ? 28.797 -26.141 -9.883 1 96.19 62 LYS B N 1
ATOM 2862 C CA . LYS B 1 62 ? 28.406 -24.938 -9.133 1 96.19 62 LYS B CA 1
ATOM 2863 C C . LYS B 1 62 ? 29 -23.688 -9.758 1 96.19 62 LYS B C 1
ATOM 2865 O O . LYS B 1 62 ? 28.406 -22.609 -9.664 1 96.19 62 LYS B O 1
ATOM 2870 N N . GLU B 1 63 ? 30.062 -23.797 -10.477 1 96.31 63 GLU B N 1
ATOM 2871 C CA . GLU B 1 63 ? 30.75 -22.656 -11.078 1 96.31 63 GLU B CA 1
ATOM 2872 C C . GLU B 1 63 ? 29.969 -22.094 -12.258 1 96.31 63 GLU B C 1
ATOM 2874 O O . GLU B 1 63 ? 30.219 -20.984 -12.703 1 96.31 63 GLU B O 1
ATOM 2879 N N . ASP B 1 64 ? 29.078 -22.875 -12.695 1 97 64 ASP B N 1
ATOM 2880 C CA . ASP B 1 64 ? 28.266 -22.453 -13.836 1 97 64 ASP B CA 1
ATOM 2881 C C . ASP B 1 64 ? 27.094 -21.594 -13.383 1 97 64 ASP B C 1
ATOM 2883 O O . ASP B 1 64 ? 26.391 -21 -14.211 1 97 64 ASP B O 1
ATOM 2887 N N . PHE B 1 65 ? 26.891 -21.453 -12.031 1 97.81 65 PHE B N 1
ATOM 2888 C CA . PHE B 1 65 ? 25.672 -20.812 -11.539 1 97.81 65 PHE B CA 1
ATOM 2889 C C . PHE B 1 65 ? 26.016 -19.609 -10.672 1 97.81 65 PHE B C 1
ATOM 2891 O O . PHE B 1 65 ? 26.984 -19.641 -9.898 1 97.81 65 PHE B O 1
ATOM 2898 N N . LEU B 1 66 ? 25.188 -18.578 -10.797 1 97.25 66 LEU B N 1
ATOM 2899 C CA . LEU B 1 66 ? 25.25 -17.438 -9.891 1 97.25 66 LEU B CA 1
ATOM 2900 C C . LEU B 1 66 ? 24.625 -17.781 -8.547 1 97.25 66 LEU B C 1
ATOM 2902 O O . LEU B 1 66 ? 24.984 -17.203 -7.516 1 97.25 66 LEU B O 1
ATOM 2906 N N . GLY B 1 67 ? 23.672 -18.703 -8.617 1 97.94 67 GLY B N 1
ATOM 2907 C CA . GLY B 1 67 ? 22.969 -19.109 -7.41 1 97.94 67 GLY B CA 1
ATOM 2908 C C . GLY B 1 67 ? 21.641 -19.781 -7.684 1 97.94 67 GLY B C 1
ATOM 2909 O O . GLY B 1 67 ? 21.328 -20.094 -8.836 1 97.94 67 GLY B O 1
ATOM 2910 N N . ILE B 1 68 ? 20.906 -20.062 -6.547 1 98.5 68 ILE B N 1
ATOM 2911 C CA . ILE B 1 68 ? 19.609 -20.719 -6.578 1 98.5 68 ILE B CA 1
ATOM 2912 C C . ILE B 1 68 ? 18.562 -19.797 -5.953 1 98.5 68 ILE B C 1
ATOM 2914 O O . ILE B 1 68 ? 18.766 -19.25 -4.867 1 98.5 68 ILE B O 1
ATOM 2918 N N . GLY B 1 69 ? 17.531 -19.516 -6.672 1 98.56 69 GLY B N 1
ATOM 2919 C CA . GLY B 1 69 ? 16.359 -18.859 -6.117 1 98.56 69 GLY B CA 1
ATOM 2920 C C . GLY B 1 69 ? 15.172 -19.797 -5.98 1 98.56 69 GLY B C 1
ATOM 2921 O O . GLY B 1 69 ? 14.938 -20.641 -6.844 1 98.56 69 GLY B O 1
ATOM 2922 N N . MET B 1 70 ? 14.422 -19.594 -4.922 1 98.56 70 MET B N 1
ATOM 2923 C CA . MET B 1 70 ? 13.297 -20.484 -4.695 1 98.56 70 MET B CA 1
ATOM 2924 C C . MET B 1 70 ? 12.109 -19.734 -4.113 1 98.56 70 MET B C 1
ATOM 2926 O O . MET B 1 70 ? 12.273 -18.875 -3.248 1 98.56 70 MET B O 1
ATOM 2930 N N . GLY B 1 71 ? 10.969 -19.906 -4.672 1 97.31 71 GLY B N 1
ATOM 2931 C CA . GLY B 1 71 ? 9.711 -19.516 -4.055 1 97.31 71 GLY B CA 1
ATOM 2932 C C . GLY B 1 71 ? 9.062 -20.625 -3.25 1 97.31 71 GLY B C 1
ATOM 2933 O O . GLY B 1 71 ? 9.094 -21.781 -3.658 1 97.31 71 GLY B O 1
ATOM 2934 N N . SER B 1 72 ? 8.523 -20.312 -2.154 1 96.25 72 SER B N 1
ATOM 2935 C CA . SER B 1 72 ? 7.898 -21.312 -1.296 1 96.25 72 SER B CA 1
ATOM 2936 C C . SER B 1 72 ? 6.609 -20.781 -0.679 1 96.25 72 SER B C 1
ATOM 2938 O O . SER B 1 72 ? 6.496 -19.578 -0.399 1 96.25 72 SER B O 1
ATOM 2940 N N . PRO B 1 73 ? 5.637 -21.641 -0.516 1 91.12 73 PRO B N 1
ATOM 2941 C CA . PRO B 1 73 ? 4.492 -21.25 0.306 1 91.12 73 PRO B CA 1
ATOM 2942 C C . PRO B 1 73 ? 4.836 -21.156 1.79 1 91.12 73 PRO B C 1
ATOM 2944 O O . PRO B 1 73 ? 5.934 -21.531 2.201 1 91.12 73 PRO B O 1
ATOM 2947 N N . GLY B 1 74 ? 3.938 -20.562 2.549 1 87.12 74 GLY B N 1
ATOM 2948 C CA . GLY B 1 74 ? 4.125 -20.453 3.986 1 87.12 74 GLY B CA 1
ATOM 2949 C C . GLY B 1 74 ? 4.762 -19.141 4.41 1 87.12 74 GLY B C 1
ATOM 2950 O O . GLY B 1 74 ? 4.863 -18.203 3.611 1 87.12 74 GLY B O 1
ATOM 2951 N N . LYS B 1 75 ? 5.02 -19.047 5.656 1 87.94 75 LYS B N 1
ATOM 2952 C CA . LYS B 1 75 ? 5.719 -17.891 6.195 1 87.94 75 LYS B CA 1
ATOM 2953 C C . LYS B 1 75 ? 7.223 -18 5.969 1 87.94 75 LYS B C 1
ATOM 2955 O O . LYS B 1 75 ? 7.887 -18.859 6.559 1 87.94 75 LYS B O 1
ATOM 2960 N N . VAL B 1 76 ? 7.777 -17.125 5.203 1 93.75 76 VAL B N 1
ATOM 2961 C CA . VAL B 1 76 ? 9.172 -17.203 4.773 1 93.75 76 VAL B CA 1
ATOM 2962 C C . VAL B 1 76 ? 9.984 -16.125 5.465 1 93.75 76 VAL B C 1
ATOM 2964 O O . VAL B 1 76 ? 9.539 -14.977 5.574 1 93.75 76 VAL B O 1
ATOM 2967 N N . ASP B 1 77 ? 11.07 -16.484 6.016 1 93.44 77 ASP B N 1
ATOM 2968 C CA . ASP B 1 77 ? 12.125 -15.555 6.41 1 93.44 77 ASP B CA 1
ATOM 2969 C C . ASP B 1 77 ? 13.242 -15.516 5.367 1 93.44 77 ASP B C 1
ATOM 2971 O O . ASP B 1 77 ? 14.094 -16.406 5.332 1 93.44 77 ASP B O 1
ATOM 2975 N N . ALA B 1 78 ? 13.18 -14.508 4.574 1 92.69 78 ALA B N 1
ATOM 2976 C CA . ALA B 1 78 ? 14.086 -14.422 3.438 1 92.69 78 ALA B CA 1
ATOM 2977 C C . ALA B 1 78 ? 15.539 -14.289 3.902 1 92.69 78 ALA B C 1
ATOM 2979 O O . ALA B 1 78 ? 16.453 -14.805 3.262 1 92.69 78 ALA B O 1
ATOM 2980 N N . GLU B 1 79 ? 15.758 -13.609 4.941 1 91.06 79 GLU B N 1
ATOM 2981 C CA . GLU B 1 79 ? 17.109 -13.398 5.449 1 91.06 79 GLU B CA 1
ATOM 2982 C C . GLU B 1 79 ? 17.672 -14.68 6.043 1 91.06 79 GLU B C 1
ATOM 2984 O O . GLU B 1 79 ? 18.797 -15.078 5.711 1 91.06 79 GLU B O 1
ATOM 2989 N N . ALA B 1 80 ? 16.875 -15.344 6.828 1 94.25 80 ALA B N 1
ATOM 2990 C CA . ALA B 1 80 ? 17.328 -16.578 7.477 1 94.25 80 ALA B CA 1
ATOM 2991 C C . ALA B 1 80 ? 17.25 -17.766 6.52 1 94.25 80 ALA B C 1
ATOM 2993 O O . ALA B 1 80 ? 17.875 -18.797 6.75 1 94.25 80 ALA B O 1
ATOM 2994 N N . GLY B 1 81 ? 16.422 -17.609 5.496 1 96.25 81 GLY B N 1
ATOM 2995 C CA . GLY B 1 81 ? 16.219 -18.688 4.543 1 96.25 81 GLY B CA 1
ATOM 2996 C C . GLY B 1 81 ? 15.414 -19.828 5.113 1 96.25 81 GLY B C 1
ATOM 2997 O O . GLY B 1 81 ? 15.758 -21 4.91 1 96.25 81 GLY B O 1
ATOM 2998 N N . THR B 1 82 ? 14.398 -19.438 5.895 1 97 82 THR B N 1
ATOM 2999 C CA . THR B 1 82 ? 13.594 -20.453 6.559 1 97 82 THR B CA 1
ATOM 3000 C C . THR B 1 82 ? 12.117 -20.312 6.184 1 97 82 THR B C 1
ATOM 3002 O O . THR B 1 82 ? 11.695 -19.266 5.684 1 97 82 THR B O 1
ATOM 3005 N N . VAL B 1 83 ? 11.391 -21.375 6.336 1 95.88 83 VAL B N 1
ATOM 3006 C CA . VAL B 1 83 ? 9.945 -21.438 6.109 1 95.88 83 VAL B CA 1
ATOM 3007 C C . VAL B 1 83 ? 9.266 -22.109 7.293 1 95.88 83 VAL B C 1
ATOM 3009 O O . VAL B 1 83 ? 9.781 -23.078 7.852 1 95.88 83 VAL B O 1
ATOM 3012 N N . ILE B 1 84 ? 8.133 -21.547 7.695 1 93 84 ILE B N 1
ATOM 3013 C CA . ILE B 1 84 ? 7.328 -22.172 8.734 1 93 84 ILE B CA 1
ATOM 3014 C C . ILE B 1 84 ? 5.848 -22.016 8.406 1 93 84 ILE B C 1
ATOM 3016 O O . ILE B 1 84 ? 5.457 -21.078 7.699 1 93 84 ILE B O 1
ATOM 3020 N N . GLY B 1 85 ? 5.121 -23 8.766 1 87.38 85 GLY B N 1
ATOM 3021 C CA . GLY B 1 85 ? 3.676 -22.875 8.648 1 87.38 85 GLY B CA 1
ATOM 3022 C C . GLY B 1 85 ? 3.176 -23.078 7.23 1 87.38 85 GLY B C 1
ATOM 3023 O O . GLY B 1 85 ? 2.201 -22.438 6.816 1 87.38 85 GLY B O 1
ATOM 3024 N N . ALA B 1 86 ? 3.889 -23.75 6.383 1 88.25 86 ALA B N 1
ATOM 3025 C CA . ALA B 1 86 ? 3.391 -24.156 5.07 1 88.25 86 ALA B CA 1
ATOM 3026 C C . ALA B 1 86 ? 2.551 -25.422 5.18 1 88.25 86 ALA B C 1
ATOM 3028 O O . ALA B 1 86 ? 3.055 -26.531 4.953 1 88.25 86 ALA B O 1
ATOM 3029 N N . PHE B 1 87 ? 1.307 -25.297 5.402 1 83.31 87 PHE B N 1
ATOM 3030 C CA . PHE B 1 87 ? 0.433 -26.391 5.773 1 83.31 87 PHE B CA 1
ATOM 3031 C C . PHE B 1 87 ? 0.221 -27.344 4.594 1 83.31 87 PHE B C 1
ATOM 3033 O O . PHE B 1 87 ? 0.124 -28.547 4.773 1 83.31 87 PHE B O 1
ATOM 3040 N N . ASN B 1 88 ? 0.219 -26.766 3.428 1 84.94 88 ASN B N 1
ATOM 3041 C CA . ASN B 1 88 ? 0.057 -27.594 2.232 1 84.94 88 ASN B CA 1
ATOM 3042 C C . ASN B 1 88 ? 1.246 -28.531 2.033 1 84.94 88 ASN B C 1
ATOM 3044 O O . ASN B 1 88 ? 1.156 -29.5 1.28 1 84.94 88 ASN B O 1
ATOM 3048 N N . LEU B 1 89 ? 2.355 -28.266 2.697 1 92.25 89 LEU B N 1
ATOM 3049 C CA . LEU B 1 89 ? 3.572 -29.062 2.611 1 92.25 89 LEU B CA 1
ATOM 3050 C C . LEU B 1 89 ? 3.77 -29.891 3.879 1 92.25 89 LEU B C 1
ATOM 3052 O O . LEU B 1 89 ? 4.75 -30.625 3.998 1 92.25 89 LEU B O 1
ATOM 3056 N N . ASN B 1 90 ? 2.861 -29.672 4.824 1 92.38 90 ASN B N 1
ATOM 3057 C CA . ASN B 1 90 ? 2.943 -30.266 6.156 1 92.38 90 ASN B CA 1
ATOM 3058 C C . ASN B 1 90 ? 4.148 -29.734 6.93 1 92.38 90 ASN B C 1
ATOM 3060 O O . ASN B 1 90 ? 4.742 -30.469 7.727 1 92.38 90 ASN B O 1
ATOM 3064 N N . TRP B 1 91 ? 4.625 -28.562 6.527 1 92.25 91 TRP B N 1
ATOM 3065 C CA . TRP B 1 91 ? 5.707 -27.891 7.238 1 92.25 91 TRP B CA 1
ATOM 3066 C C . TRP B 1 91 ? 5.164 -27.078 8.406 1 92.25 91 TRP B C 1
ATOM 3068 O O . TRP B 1 91 ? 5.191 -25.844 8.383 1 92.25 91 TRP B O 1
ATOM 3078 N N . ARG B 1 92 ? 4.738 -27.672 9.477 1 89 92 ARG B N 1
ATOM 3079 C CA . ARG B 1 92 ? 4.258 -27.016 10.688 1 89 92 ARG B CA 1
ATOM 3080 C C . ARG B 1 92 ? 5.418 -26.406 11.477 1 89 92 ARG B C 1
ATOM 3082 O O . ARG B 1 92 ? 5.254 -25.375 12.141 1 89 92 ARG B O 1
ATOM 3089 N N . THR B 1 93 ? 6.523 -27.109 11.266 1 93.12 93 THR B N 1
ATOM 3090 C CA . THR B 1 93 ? 7.711 -26.688 12 1 93.12 93 THR B CA 1
ATOM 3091 C C . THR B 1 93 ? 8.688 -25.969 11.078 1 93.12 93 THR B C 1
ATOM 3093 O O . THR B 1 93 ? 8.516 -25.969 9.852 1 93.12 93 THR B O 1
ATOM 3096 N N . LEU B 1 94 ? 9.648 -25.344 11.734 1 96.06 94 LEU B N 1
ATOM 3097 C CA . LEU B 1 94 ? 10.609 -24.516 11.016 1 96.06 94 LEU B CA 1
ATOM 3098 C C . LEU B 1 94 ? 11.492 -25.359 10.109 1 96.06 94 LEU B C 1
ATOM 3100 O O . LEU B 1 94 ? 12.055 -26.359 10.547 1 96.06 94 LEU B O 1
ATOM 3104 N N . GLN B 1 95 ? 11.516 -25 8.836 1 96.56 95 GLN B N 1
ATOM 3105 C CA . GLN B 1 95 ? 12.383 -25.625 7.84 1 96.56 95 GLN B CA 1
ATOM 3106 C C . GLN B 1 95 ? 13.562 -24.719 7.496 1 96.56 95 GLN B C 1
ATOM 3108 O O . GLN B 1 95 ? 13.367 -23.578 7.07 1 96.56 95 GLN B O 1
ATOM 3113 N N . ARG B 1 96 ? 14.781 -25.141 7.605 1 97.5 96 ARG B N 1
ATOM 3114 C CA . ARG B 1 96 ? 15.984 -24.375 7.328 1 97.5 96 ARG B CA 1
ATOM 3115 C C . ARG B 1 96 ? 16.5 -24.641 5.918 1 97.5 96 ARG B C 1
ATOM 3117 O O . ARG B 1 96 ? 17.531 -25.281 5.738 1 97.5 96 ARG B O 1
ATOM 3124 N N . LEU B 1 97 ? 15.883 -24.062 4.965 1 98.12 97 LEU B N 1
ATOM 3125 C CA . LEU B 1 97 ? 16.125 -24.359 3.557 1 98.12 97 LEU B CA 1
ATOM 3126 C C . LEU B 1 97 ? 17.5 -23.859 3.131 1 98.12 97 LEU B C 1
ATOM 3128 O O . LEU B 1 97 ? 18.266 -24.594 2.482 1 98.12 97 LEU B O 1
ATOM 3132 N N . LYS B 1 98 ? 17.812 -22.656 3.451 1 98 98 LYS B N 1
ATOM 3133 C CA . LYS B 1 98 ? 19.094 -22.062 3.039 1 98 98 LYS B CA 1
ATOM 3134 C C . LYS B 1 98 ? 20.266 -22.938 3.492 1 98 98 LYS B C 1
ATOM 3136 O O . LYS B 1 98 ? 21.156 -23.25 2.699 1 98 98 LYS B O 1
ATOM 3141 N N . ASP B 1 99 ? 20.266 -23.344 4.738 1 98.06 99 ASP B N 1
ATOM 3142 C CA . ASP B 1 99 ? 21.328 -24.188 5.281 1 98.06 99 ASP B CA 1
ATOM 3143 C C . ASP B 1 99 ? 21.453 -25.484 4.488 1 98.06 99 ASP B C 1
ATOM 3145 O O . ASP B 1 99 ? 22.562 -25.891 4.137 1 98.06 99 ASP B O 1
ATOM 3149 N N . ALA B 1 100 ? 20.328 -26.125 4.227 1 98 100 ALA B N 1
ATOM 3150 C CA . ALA B 1 100 ? 20.312 -27.406 3.541 1 98 100 ALA B CA 1
ATOM 3151 C C . ALA B 1 100 ? 20.844 -27.281 2.113 1 98 100 ALA B C 1
ATOM 3153 O O . ALA B 1 100 ? 21.672 -28.078 1.672 1 98 100 ALA B O 1
ATOM 3154 N N . PHE B 1 101 ? 20.359 -26.297 1.417 1 98.38 101 PHE B N 1
ATOM 3155 C CA . PHE B 1 101 ? 20.734 -26.109 0.019 1 98.38 101 PHE B CA 1
ATOM 3156 C C . PHE B 1 101 ? 22.203 -25.719 -0.103 1 98.38 101 PHE B C 1
ATOM 3158 O O . PHE B 1 101 ? 22.922 -26.25 -0.951 1 98.38 101 PHE B O 1
ATOM 3165 N N . GLU B 1 102 ? 22.594 -24.797 0.715 1 98 102 GLU B N 1
ATOM 3166 C CA . GLU B 1 102 ? 23.984 -24.328 0.628 1 98 102 GLU B CA 1
ATOM 3167 C C . GLU B 1 102 ? 24.953 -25.438 1.041 1 98 102 GLU B C 1
ATOM 3169 O O . GLU B 1 102 ? 26.031 -25.562 0.464 1 98 102 GLU B O 1
ATOM 3174 N N . ALA B 1 103 ? 24.625 -26.188 2.027 1 97.88 103 ALA B N 1
ATOM 3175 C CA . ALA B 1 103 ? 25.484 -27.297 2.459 1 97.88 103 ALA B CA 1
ATOM 3176 C C . ALA B 1 103 ? 25.609 -28.344 1.358 1 97.88 103 ALA B C 1
ATOM 3178 O O . ALA B 1 103 ? 26.703 -28.906 1.158 1 97.88 103 ALA B O 1
ATOM 3179 N N . ALA B 1 104 ? 24.562 -28.625 0.648 1 97.94 104 ALA B N 1
ATOM 3180 C CA . ALA B 1 104 ? 24.516 -29.719 -0.312 1 97.94 104 ALA B CA 1
ATOM 3181 C C . ALA B 1 104 ? 25.094 -29.297 -1.663 1 97.94 104 ALA B C 1
ATOM 3183 O O . ALA B 1 104 ? 25.703 -30.094 -2.369 1 97.94 104 ALA B O 1
ATOM 3184 N N . LEU B 1 105 ? 24.844 -28.016 -2.043 1 97.88 105 LEU B N 1
ATOM 3185 C CA . LEU B 1 105 ? 25.141 -27.625 -3.418 1 97.88 105 LEU B CA 1
ATOM 3186 C C . LEU B 1 105 ? 26.25 -26.594 -3.465 1 97.88 105 LEU B C 1
ATOM 3188 O O . LEU B 1 105 ? 26.828 -26.328 -4.527 1 97.88 105 LEU B O 1
ATOM 3192 N N . ASP B 1 106 ? 26.562 -25.969 -2.357 1 97.31 106 ASP B N 1
ATOM 3193 C CA . ASP B 1 106 ? 27.641 -24.984 -2.234 1 97.31 106 ASP B CA 1
ATOM 3194 C C . ASP B 1 106 ? 27.438 -23.828 -3.215 1 97.31 106 ASP B C 1
ATOM 3196 O O . ASP B 1 106 ? 28.359 -23.469 -3.949 1 97.31 106 ASP B O 1
ATOM 3200 N N . MET B 1 107 ? 26.234 -23.391 -3.361 1 97 107 MET B N 1
ATOM 3201 C CA . MET B 1 107 ? 25.828 -22.234 -4.148 1 97 107 MET B CA 1
ATOM 3202 C C . MET B 1 107 ? 25.016 -21.266 -3.309 1 97 107 MET B C 1
ATOM 3204 O O . MET B 1 107 ? 24.297 -21.672 -2.393 1 97 107 MET B O 1
ATOM 3208 N N . PRO B 1 108 ? 25.156 -19.906 -3.637 1 97.19 108 PRO B N 1
ATOM 3209 C CA . PRO B 1 108 ? 24.25 -18.969 -2.949 1 97.19 108 PRO B CA 1
ATOM 3210 C C . PRO B 1 108 ? 22.781 -19.328 -3.113 1 97.19 108 PRO B C 1
ATOM 3212 O O . PRO B 1 108 ? 22.359 -19.719 -4.203 1 97.19 108 PRO B O 1
ATOM 3215 N N . PHE B 1 109 ? 22.031 -19.266 -2 1 98.31 109 PHE B N 1
ATOM 3216 C CA . PHE B 1 109 ? 20.625 -19.656 -1.995 1 98.31 109 PHE B CA 1
ATOM 3217 C C . PHE B 1 109 ? 19.766 -18.516 -1.471 1 98.31 109 PHE B C 1
ATOM 3219 O O . PHE B 1 109 ? 20.016 -17.969 -0.394 1 98.31 109 PHE B O 1
ATOM 3226 N N . PHE B 1 110 ? 18.734 -18.156 -2.258 1 97.75 110 PHE B N 1
ATOM 3227 C CA . PHE B 1 110 ? 17.812 -17.094 -1.889 1 97.75 110 PHE B CA 1
ATOM 3228 C C . PHE B 1 110 ? 16.375 -17.609 -1.908 1 97.75 110 PHE B C 1
ATOM 3230 O O . PHE B 1 110 ? 15.992 -18.375 -2.793 1 97.75 110 PHE B O 1
ATOM 3237 N N . LEU B 1 111 ? 15.648 -17.172 -0.905 1 97.38 111 LEU B N 1
ATOM 3238 C CA . LEU B 1 111 ? 14.305 -17.703 -0.68 1 97.38 111 LEU B CA 1
ATOM 3239 C C . LEU B 1 111 ? 13.312 -16.562 -0.473 1 97.38 111 LEU B C 1
ATOM 3241 O O . LEU B 1 111 ? 13.648 -15.539 0.134 1 97.38 111 LEU B O 1
ATOM 3245 N N . ASP B 1 112 ? 12.117 -16.703 -1.009 1 96.62 112 ASP B N 1
ATOM 3246 C CA . ASP B 1 112 ? 11.023 -15.781 -0.731 1 96.62 112 ASP B CA 1
ATOM 3247 C C . ASP B 1 112 ? 9.672 -16.469 -0.895 1 96.62 112 ASP B C 1
ATOM 3249 O O . ASP B 1 112 ? 9.602 -17.625 -1.318 1 96.62 112 ASP B O 1
ATOM 3253 N N . ASN B 1 113 ? 8.656 -15.82 -0.482 1 94.5 113 ASN B N 1
ATOM 3254 C CA . ASN B 1 113 ? 7.301 -16.328 -0.64 1 94.5 113 ASN B CA 1
ATOM 3255 C C . ASN B 1 113 ? 6.93 -16.484 -2.111 1 94.5 113 ASN B C 1
ATOM 3257 O O . ASN B 1 113 ? 7.352 -15.695 -2.951 1 94.5 113 ASN B O 1
ATOM 3261 N N . ASP B 1 114 ? 6.141 -17.5 -2.373 1 93.5 114 ASP B N 1
ATOM 3262 C CA . ASP B 1 114 ? 5.797 -17.844 -3.752 1 93.5 114 ASP B CA 1
ATOM 3263 C C . ASP B 1 114 ? 5.094 -16.672 -4.441 1 93.5 114 ASP B C 1
ATOM 3265 O O . ASP B 1 114 ? 5.34 -16.406 -5.617 1 93.5 114 ASP B O 1
ATOM 3269 N N . ALA B 1 115 ? 4.207 -15.969 -3.738 1 93.12 115 ALA B N 1
ATOM 3270 C CA . ALA B 1 115 ? 3.502 -14.836 -4.336 1 93.12 115 ALA B CA 1
ATOM 3271 C C . ALA B 1 115 ? 4.469 -13.711 -4.688 1 93.12 115 ALA B C 1
ATOM 3273 O O . ALA B 1 115 ? 4.348 -13.086 -5.742 1 93.12 115 ALA B O 1
ATOM 3274 N N . ASN B 1 116 ? 5.414 -13.414 -3.822 1 96.5 116 ASN B N 1
ATOM 3275 C CA . ASN B 1 116 ? 6.453 -12.422 -4.082 1 96.5 116 ASN B CA 1
ATOM 3276 C C . ASN B 1 116 ? 7.301 -12.805 -5.293 1 96.5 116 ASN B C 1
ATOM 3278 O O . ASN B 1 116 ? 7.582 -11.961 -6.148 1 96.5 116 ASN B O 1
ATOM 3282 N N . VAL B 1 117 ? 7.641 -14.055 -5.305 1 96.81 117 VAL B N 1
ATOM 3283 C CA . VAL B 1 117 ? 8.508 -14.555 -6.367 1 96.81 117 VAL B CA 1
ATOM 3284 C C . VAL B 1 117 ? 7.789 -14.461 -7.711 1 96.81 117 VAL B C 1
ATOM 3286 O O . VAL B 1 117 ? 8.375 -14.031 -8.711 1 96.81 117 VAL B O 1
ATOM 3289 N N . ALA B 1 118 ? 6.539 -14.859 -7.711 1 96.44 118 ALA B N 1
ATOM 3290 C CA . ALA B 1 118 ? 5.746 -14.727 -8.93 1 96.44 118 ALA B CA 1
ATOM 3291 C C . ALA B 1 118 ? 5.672 -13.266 -9.383 1 96.44 118 ALA B C 1
ATOM 3293 O O . ALA B 1 118 ? 5.789 -12.977 -10.57 1 96.44 118 ALA B O 1
ATOM 3294 N N . ALA B 1 119 ? 5.48 -12.383 -8.477 1 97.69 119 ALA B N 1
ATOM 3295 C CA . ALA B 1 119 ? 5.418 -10.953 -8.773 1 97.69 119 ALA B CA 1
ATOM 3296 C C . ALA B 1 119 ? 6.727 -10.469 -9.383 1 97.69 119 ALA B C 1
ATOM 3298 O O . ALA B 1 119 ? 6.723 -9.703 -10.352 1 97.69 119 ALA B O 1
ATOM 3299 N N . LEU B 1 120 ? 7.793 -10.938 -8.852 1 97.75 120 LEU B N 1
ATOM 3300 C CA . LEU B 1 120 ? 9.102 -10.547 -9.367 1 97.75 120 LEU B CA 1
ATOM 3301 C C . LEU B 1 120 ? 9.289 -11.031 -10.805 1 97.75 120 LEU B C 1
ATOM 3303 O O . LEU B 1 120 ? 9.844 -10.312 -11.633 1 97.75 120 LEU B O 1
ATOM 3307 N N . GLY B 1 121 ? 8.836 -12.242 -11.031 1 98.12 121 GLY B N 1
ATOM 3308 C CA . GLY B 1 121 ? 8.914 -12.766 -12.391 1 98.12 121 GLY B CA 1
ATOM 3309 C C . GLY B 1 121 ? 8.164 -11.914 -13.398 1 98.12 121 GLY B C 1
ATOM 3310 O O . GLY B 1 121 ? 8.727 -11.531 -14.43 1 98.12 121 GLY B O 1
ATOM 3311 N N . GLU B 1 122 ? 6.914 -11.625 -13.078 1 98.44 122 GLU B N 1
ATOM 3312 C CA . GLU B 1 122 ? 6.094 -10.812 -13.969 1 98.44 122 GLU B CA 1
ATOM 3313 C C . GLU B 1 122 ? 6.664 -9.406 -14.109 1 98.44 122 GLU B C 1
ATOM 3315 O O . GLU B 1 122 ? 6.605 -8.812 -15.188 1 98.44 122 GLU B O 1
ATOM 3320 N N . GLN B 1 123 ? 7.176 -8.867 -13.008 1 98.12 123 GLN B N 1
ATOM 3321 C CA . GLN B 1 123 ? 7.789 -7.539 -13.055 1 98.12 123 GLN B CA 1
ATOM 3322 C C . GLN B 1 123 ? 9 -7.523 -13.984 1 98.12 123 GLN B C 1
ATOM 3324 O O . GLN B 1 123 ? 9.164 -6.594 -14.781 1 98.12 123 GLN B O 1
ATOM 3329 N N . TRP B 1 124 ? 9.781 -8.539 -13.992 1 97.5 124 TRP B N 1
ATOM 3330 C CA . TRP B 1 124 ? 11.062 -8.594 -14.688 1 97.5 124 TRP B CA 1
ATOM 3331 C C . TRP B 1 124 ? 10.867 -8.945 -16.156 1 97.5 124 TRP B C 1
ATOM 3333 O O . TRP B 1 124 ? 11.258 -8.18 -17.047 1 97.5 124 TRP B O 1
ATOM 3343 N N . LYS B 1 125 ? 10.117 -10.062 -16.406 1 97.88 125 LYS B N 1
ATOM 3344 C CA . LYS B 1 125 ? 10.07 -10.578 -17.781 1 97.88 125 LYS B CA 1
ATOM 3345 C C . LYS B 1 125 ? 8.633 -10.727 -18.266 1 97.88 125 LYS B C 1
ATOM 3347 O O . LYS B 1 125 ? 8.398 -11.164 -19.391 1 97.88 125 LYS B O 1
ATOM 3352 N N . GLY B 1 126 ? 7.742 -10.391 -17.5 1 98.19 126 GLY B N 1
ATOM 3353 C CA . GLY B 1 126 ? 6.344 -10.539 -17.875 1 98.19 126 GLY B CA 1
ATOM 3354 C C . GLY B 1 126 ? 5.637 -9.219 -18.094 1 98.19 126 GLY B C 1
ATOM 3355 O O . GLY B 1 126 ? 6.191 -8.305 -18.719 1 98.19 126 GLY B O 1
ATOM 3356 N N . ALA B 1 127 ? 4.43 -9.133 -17.578 1 98.31 127 ALA B N 1
ATOM 3357 C CA . ALA B 1 127 ? 3.529 -8.016 -17.844 1 98.31 127 ALA B CA 1
ATOM 3358 C C . ALA B 1 127 ? 4.031 -6.73 -17.188 1 98.31 127 ALA B C 1
ATOM 3360 O O . ALA B 1 127 ? 3.68 -5.629 -17.609 1 98.31 127 ALA B O 1
ATOM 3361 N N . GLY B 1 128 ? 4.812 -6.844 -16.156 1 97.56 128 GLY B N 1
ATOM 3362 C CA . GLY B 1 128 ? 5.383 -5.68 -15.508 1 97.56 128 GLY B CA 1
ATOM 3363 C C . GLY B 1 128 ? 6.406 -4.957 -16.359 1 97.56 128 GLY B C 1
ATOM 3364 O O . GLY B 1 128 ? 6.703 -3.783 -16.125 1 97.56 128 GLY B O 1
ATOM 3365 N N . ASN B 1 129 ? 7.035 -5.688 -17.25 1 96.62 129 ASN B N 1
ATOM 3366 C CA . ASN B 1 129 ? 7.898 -5.129 -18.297 1 96.62 129 ASN B CA 1
ATOM 3367 C C . ASN B 1 129 ? 9.078 -4.367 -17.688 1 96.62 129 ASN B C 1
ATOM 3369 O O . ASN B 1 129 ? 9.469 -3.32 -18.203 1 96.62 129 ASN B O 1
ATOM 3373 N N . GLY B 1 130 ? 9.508 -4.781 -16.562 1 96.44 130 GLY B N 1
ATOM 3374 C CA . GLY B 1 130 ? 10.703 -4.207 -15.953 1 96.44 130 GLY B CA 1
ATOM 3375 C C . GLY B 1 130 ? 10.43 -2.896 -15.234 1 96.44 130 GLY B C 1
ATOM 3376 O O . GLY B 1 130 ? 11.367 -2.223 -14.797 1 96.44 130 GLY B O 1
ATOM 3377 N N . GLU B 1 131 ? 9.227 -2.537 -15.094 1 97.25 131 GLU B N 1
ATOM 3378 C CA . GLU B 1 131 ? 8.891 -1.276 -14.438 1 97.25 131 GLU B CA 1
ATOM 3379 C C . GLU B 1 131 ? 9.203 -1.327 -12.945 1 97.25 131 GLU B C 1
ATOM 3381 O O . GLU B 1 131 ? 9.18 -2.398 -12.336 1 97.25 131 GLU B O 1
ATOM 3386 N N . ALA B 1 132 ? 9.43 -0.202 -12.375 1 96.69 132 ALA B N 1
ATOM 3387 C CA . ALA B 1 132 ? 9.961 -0.121 -11.016 1 96.69 132 ALA B CA 1
ATOM 3388 C C . ALA B 1 132 ? 8.844 -0.25 -9.977 1 96.69 132 ALA B C 1
ATOM 3390 O O . ALA B 1 132 ? 9.102 -0.585 -8.82 1 96.69 132 ALA B O 1
ATOM 3391 N N . ASN B 1 133 ? 7.633 0.089 -10.359 1 97.94 133 ASN B N 1
ATOM 3392 C CA . ASN B 1 133 ? 6.488 0.066 -9.453 1 97.94 133 ASN B CA 1
ATOM 3393 C C . ASN B 1 133 ? 5.359 -0.808 -9.992 1 97.94 133 ASN B C 1
ATOM 3395 O O . ASN B 1 133 ? 4.539 -0.345 -10.781 1 97.94 133 ASN B O 1
ATOM 3399 N N . VAL B 1 134 ? 5.375 -2.078 -9.508 1 98.56 134 VAL B N 1
ATOM 3400 C CA . VAL B 1 134 ? 4.441 -3.074 -10.016 1 98.56 134 VAL B CA 1
ATOM 3401 C C . VAL B 1 134 ? 3.844 -3.867 -8.859 1 98.56 134 VAL B C 1
ATOM 3403 O O . VAL B 1 134 ? 4.555 -4.238 -7.922 1 98.56 134 VAL B O 1
ATOM 3406 N N . VAL B 1 135 ? 2.535 -4.059 -8.906 1 98.75 135 VAL B N 1
ATOM 3407 C CA . VAL B 1 135 ? 1.849 -4.902 -7.934 1 98.75 135 VAL B CA 1
ATOM 3408 C C . VAL B 1 135 ? 1.185 -6.078 -8.648 1 98.75 135 VAL B C 1
ATOM 3410 O O . VAL B 1 135 ? 0.679 -5.93 -9.766 1 98.75 135 VAL B O 1
ATOM 3413 N N . MET B 1 136 ? 1.233 -7.223 -8.016 1 98.62 136 MET B N 1
ATOM 3414 C CA . MET B 1 136 ? 0.602 -8.406 -8.602 1 98.62 136 MET B CA 1
ATOM 3415 C C . MET B 1 136 ? -0.432 -8.992 -7.645 1 98.62 136 MET B C 1
ATOM 3417 O O . MET B 1 136 ? -0.187 -9.094 -6.441 1 98.62 136 MET B O 1
ATOM 3421 N N . PHE B 1 137 ? -1.606 -9.266 -8.18 1 98.38 137 PHE B N 1
ATOM 3422 C CA . PHE B 1 137 ? -2.613 -10.102 -7.543 1 98.38 137 PHE B CA 1
ATOM 3423 C C . PHE B 1 137 ? -2.631 -11.5 -8.156 1 98.38 137 PHE B C 1
ATOM 3425 O O . PHE B 1 137 ? -2.754 -11.641 -9.375 1 98.38 137 PHE B O 1
ATOM 3432 N N . THR B 1 138 ? -2.434 -12.477 -7.355 1 95.94 138 THR B N 1
ATOM 3433 C CA . THR B 1 138 ? -2.533 -13.852 -7.82 1 95.94 138 THR B CA 1
ATOM 3434 C C . THR B 1 138 ? -3.852 -14.484 -7.371 1 95.94 138 THR B C 1
ATOM 3436 O O . THR B 1 138 ? -4.059 -14.719 -6.18 1 95.94 138 THR B O 1
ATOM 3439 N N . LEU B 1 139 ? -4.684 -14.805 -8.336 1 95.94 139 LEU B N 1
ATOM 3440 C CA . LEU B 1 139 ? -6.012 -15.344 -8.07 1 95.94 139 LEU B CA 1
ATOM 3441 C C . LEU B 1 139 ? -6.043 -16.859 -8.258 1 95.94 139 LEU B C 1
ATOM 3443 O O . LEU B 1 139 ? -6.211 -17.344 -9.375 1 95.94 139 LEU B O 1
ATOM 3447 N N . GLY B 1 140 ? -5.926 -17.562 -7.234 1 91 140 GLY B N 1
ATOM 3448 C CA . GLY B 1 140 ? -6.062 -19 -7.184 1 91 140 GLY B CA 1
ATOM 3449 C C . GLY B 1 140 ? -7.117 -19.469 -6.199 1 91 140 GLY B C 1
ATOM 3450 O O . GLY B 1 140 ? -8.211 -18.906 -6.141 1 91 140 GLY B O 1
ATOM 3451 N N . THR B 1 141 ? -6.73 -20.547 -5.473 1 86.25 141 THR B N 1
ATOM 3452 C CA . THR B 1 141 ? -7.629 -20.938 -4.391 1 86.25 141 THR B CA 1
ATOM 3453 C C . THR B 1 141 ? -7.859 -19.781 -3.43 1 86.25 141 THR B C 1
ATOM 3455 O O . THR B 1 141 ? -8.984 -19.547 -2.99 1 86.25 141 THR B O 1
ATOM 3458 N N . GLY B 1 142 ? -6.816 -19.094 -3.141 1 90.81 142 GLY B N 1
ATOM 3459 C CA . GLY B 1 142 ? -6.863 -17.828 -2.426 1 90.81 142 GLY B CA 1
ATOM 3460 C C . GLY B 1 142 ? -6.379 -16.656 -3.258 1 90.81 142 GLY B C 1
ATOM 3461 O O . GLY B 1 142 ? -6.359 -16.734 -4.488 1 90.81 142 GLY B O 1
ATOM 3462 N N . VAL B 1 143 ? -6.172 -15.562 -2.609 1 94.62 143 VAL B N 1
ATOM 3463 C CA . VAL B 1 143 ? -5.645 -14.383 -3.279 1 94.62 143 VAL B CA 1
ATOM 3464 C C . VAL B 1 143 ? -4.293 -14.008 -2.68 1 94.62 143 VAL B C 1
ATOM 3466 O O . VAL B 1 143 ? -4.188 -13.75 -1.478 1 94.62 143 VAL B O 1
ATOM 3469 N N . GLY B 1 144 ? -3.225 -14.062 -3.469 1 94.44 144 GLY B N 1
ATOM 3470 C CA . GLY B 1 144 ? -1.902 -13.609 -3.066 1 94.44 144 GLY B CA 1
ATOM 3471 C C . GLY B 1 144 ? -1.515 -12.281 -3.678 1 94.44 144 GLY B C 1
ATOM 3472 O O . GLY B 1 144 ? -2.197 -11.781 -4.574 1 94.44 144 GLY B O 1
ATOM 3473 N N . GLY B 1 145 ? -0.462 -11.75 -3.148 1 96.25 145 GLY B N 1
ATOM 3474 C CA . GLY B 1 145 ? 0.011 -10.477 -3.67 1 96.25 145 GLY B CA 1
ATOM 3475 C C . GLY B 1 145 ? 1.512 -10.305 -3.539 1 96.25 145 GLY B C 1
ATOM 3476 O O . GLY B 1 145 ? 2.145 -10.922 -2.684 1 96.25 145 GLY B O 1
ATOM 3477 N N . GLY B 1 146 ? 2.064 -9.594 -4.418 1 97.88 146 GLY B N 1
ATOM 3478 C CA . GLY B 1 146 ? 3.447 -9.148 -4.398 1 97.88 146 GLY B CA 1
ATOM 3479 C C . GLY B 1 146 ? 3.613 -7.703 -4.832 1 97.88 146 GLY B C 1
ATOM 3480 O O . GLY B 1 146 ? 2.945 -7.25 -5.766 1 97.88 146 GLY B O 1
ATOM 3481 N N . ILE B 1 147 ? 4.465 -7.012 -4.129 1 98.25 147 ILE B N 1
ATOM 3482 C CA . ILE B 1 147 ? 4.621 -5.582 -4.375 1 98.25 147 ILE B CA 1
ATOM 3483 C C . ILE B 1 147 ? 6.082 -5.266 -4.676 1 98.25 147 ILE B C 1
ATOM 3485 O O . ILE B 1 147 ? 6.973 -5.613 -3.898 1 98.25 147 ILE B O 1
ATOM 3489 N N . VAL B 1 148 ? 6.305 -4.719 -5.793 1 9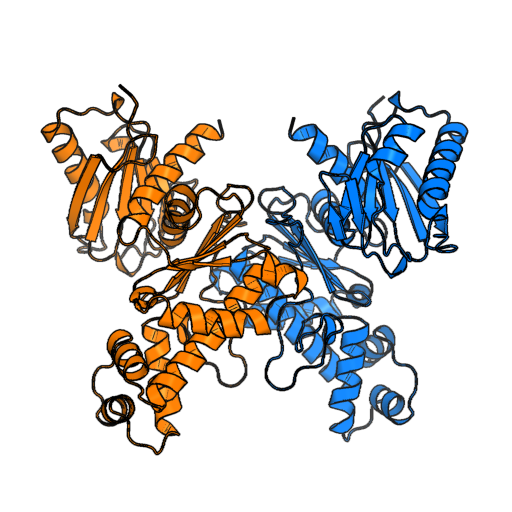7.31 148 VAL B N 1
ATOM 3490 C CA . VAL B 1 148 ? 7.598 -4.152 -6.16 1 97.31 148 VAL B CA 1
ATOM 3491 C C . VAL B 1 148 ? 7.5 -2.629 -6.207 1 97.31 148 VAL B C 1
ATOM 3493 O O . VAL B 1 148 ? 6.66 -2.076 -6.922 1 97.31 148 VAL B O 1
ATOM 3496 N N . SER B 1 149 ? 8.258 -1.947 -5.449 1 96.31 149 SER B N 1
ATOM 3497 C CA . SER B 1 149 ? 8.328 -0.49 -5.398 1 96.31 149 SER B CA 1
ATOM 3498 C C . SER B 1 149 ? 9.766 -0.005 -5.535 1 96.31 149 SER B C 1
ATOM 3500 O O . SER B 1 149 ? 10.664 -0.487 -4.836 1 96.31 149 SER B O 1
ATOM 3502 N N . GLY B 1 150 ? 9.984 0.913 -6.398 1 92.88 150 GLY B N 1
ATOM 3503 C CA . GLY B 1 150 ? 11.336 1.376 -6.645 1 92.88 150 GLY B CA 1
ATOM 3504 C C . GLY B 1 150 ? 12.266 0.276 -7.121 1 92.88 150 GLY B C 1
ATOM 3505 O O . GLY B 1 150 ? 13.445 0.259 -6.773 1 92.88 150 GLY B O 1
ATOM 3506 N N . GLY B 1 151 ? 11.688 -0.698 -7.719 1 92.31 151 GLY B N 1
ATOM 3507 C CA . GLY B 1 151 ? 12.477 -1.789 -8.273 1 92.31 151 GLY B CA 1
ATOM 3508 C C . GLY B 1 151 ? 12.82 -2.852 -7.246 1 92.31 151 GLY B C 1
ATOM 3509 O O . GLY B 1 151 ? 13.523 -3.814 -7.555 1 92.31 151 GLY B O 1
ATOM 3510 N N . GLN B 1 152 ? 12.305 -2.721 -6.078 1 91.75 152 GLN B N 1
ATOM 3511 C CA . GLN B 1 152 ? 12.625 -3.664 -5.016 1 91.75 152 GLN B CA 1
ATOM 3512 C C . GLN B 1 152 ? 11.367 -4.324 -4.461 1 91.75 152 GLN B C 1
ATOM 3514 O O . GLN B 1 152 ? 10.305 -3.697 -4.395 1 91.75 152 GLN B O 1
ATOM 3519 N N . MET B 1 153 ? 11.578 -5.551 -4.031 1 94.5 153 MET B N 1
ATOM 3520 C CA . MET B 1 153 ? 10.484 -6.262 -3.385 1 94.5 153 MET B CA 1
ATOM 3521 C C . MET B 1 153 ? 10.133 -5.625 -2.043 1 94.5 153 MET B C 1
ATOM 3523 O O . MET B 1 153 ? 11.023 -5.336 -1.238 1 94.5 153 MET B O 1
ATOM 3527 N N . VAL B 1 154 ? 8.891 -5.336 -1.815 1 95.81 154 VAL B N 1
ATOM 3528 C CA . VAL B 1 154 ? 8.422 -4.828 -0.529 1 95.81 154 VAL B CA 1
ATOM 3529 C C . VAL B 1 154 ? 8.078 -5.992 0.393 1 95.81 154 VAL B C 1
ATOM 3531 O O . VAL B 1 154 ? 7.125 -6.738 0.133 1 95.81 154 VAL B O 1
ATOM 3534 N N . ARG B 1 155 ? 8.805 -6.137 1.435 1 93.12 155 ARG B N 1
ATOM 3535 C CA . ARG B 1 155 ? 8.594 -7.266 2.334 1 93.12 155 ARG B CA 1
ATOM 3536 C C . ARG B 1 155 ? 7.938 -6.812 3.635 1 93.12 155 ARG B C 1
ATOM 3538 O O . ARG B 1 155 ? 7.328 -7.617 4.34 1 93.12 155 ARG B O 1
ATOM 3545 N N . GLY B 1 156 ? 8.062 -5.473 3.91 1 93.94 156 GLY B N 1
ATOM 3546 C CA . GLY B 1 156 ? 7.508 -4.953 5.152 1 93.94 156 GLY B CA 1
ATOM 3547 C C . GLY B 1 156 ? 8.391 -5.223 6.355 1 93.94 156 GLY B C 1
ATOM 3548 O O . GLY B 1 156 ? 9.555 -5.598 6.211 1 93.94 156 GLY B O 1
ATOM 3549 N N . ALA B 1 157 ? 7.902 -4.902 7.527 1 93 157 ALA B N 1
ATOM 3550 C CA . ALA B 1 157 ? 8.68 -4.957 8.758 1 93 157 ALA B CA 1
ATOM 3551 C C . ALA B 1 157 ? 8.945 -6.402 9.18 1 93 157 ALA B C 1
ATOM 3553 O O . ALA B 1 157 ? 10 -6.711 9.742 1 93 157 ALA B O 1
ATOM 3554 N N . ASN B 1 158 ? 8 -7.289 8.844 1 88.94 158 ASN B N 1
ATOM 3555 C CA . ASN B 1 158 ? 8.141 -8.664 9.297 1 88.94 158 ASN B CA 1
ATOM 3556 C C . ASN B 1 158 ? 7.934 -9.656 8.156 1 88.94 158 ASN B C 1
ATOM 3558 O O . ASN B 1 158 ? 7.523 -10.797 8.383 1 88.94 158 ASN B O 1
ATOM 3562 N N . GLY B 1 159 ? 8.086 -9.172 6.984 1 89.06 159 GLY B N 1
ATOM 3563 C CA . GLY B 1 159 ? 8 -10.047 5.828 1 89.06 159 GLY B CA 1
ATOM 3564 C C . GLY B 1 159 ? 6.57 -10.352 5.414 1 89.06 159 GLY B C 1
ATOM 3565 O O . GLY B 1 159 ? 6.324 -11.289 4.656 1 89.06 159 GLY B O 1
ATOM 3566 N N . ALA B 1 160 ? 5.617 -9.594 5.875 1 91.31 160 ALA B N 1
ATOM 3567 C CA . ALA B 1 160 ? 4.211 -9.906 5.633 1 91.31 160 ALA B CA 1
ATOM 3568 C C . ALA B 1 160 ? 3.568 -8.859 4.727 1 91.31 160 ALA B C 1
ATOM 3570 O O . ALA B 1 160 ? 2.355 -8.641 4.781 1 91.31 160 ALA B O 1
ATOM 3571 N N . ALA B 1 161 ? 4.391 -8.141 3.975 1 95.25 161 ALA B N 1
ATOM 3572 C CA . ALA B 1 161 ? 3.82 -7.238 2.98 1 95.25 161 ALA B CA 1
ATOM 3573 C C . ALA B 1 161 ? 3.137 -8.016 1.859 1 95.25 161 ALA B C 1
ATOM 3575 O O . ALA B 1 161 ? 3.48 -9.172 1.599 1 95.25 161 ALA B O 1
ATOM 3576 N N . GLY B 1 162 ? 2.158 -7.406 1.288 1 96.38 162 GLY B N 1
ATOM 3577 C CA . GLY B 1 162 ? 1.511 -7.996 0.126 1 96.38 162 GLY B CA 1
ATOM 3578 C C . GLY B 1 162 ? 0.366 -8.922 0.487 1 96.38 162 GLY B C 1
ATOM 3579 O O . GLY B 1 162 ? -0.048 -9.75 -0.326 1 96.38 162 GLY B O 1
ATOM 3580 N N . GLU B 1 163 ? -0.122 -8.828 1.643 1 95.62 163 GLU B N 1
ATOM 3581 C CA . GLU B 1 163 ? -1.262 -9.648 2.049 1 95.62 163 GLU B CA 1
ATOM 3582 C C . GLU B 1 163 ? -2.576 -9.023 1.584 1 95.62 163 GLU B C 1
ATOM 3584 O O . GLU B 1 163 ? -3.502 -8.852 2.379 1 95.62 163 GLU B O 1
ATOM 3589 N N . VAL B 1 164 ? -2.666 -8.828 0.301 1 97.69 164 VAL B N 1
ATOM 3590 C CA . VAL B 1 164 ? -3.783 -8.109 -0.299 1 97.69 164 VAL B CA 1
ATOM 3591 C C . VAL B 1 164 ? -5.035 -8.977 -0.273 1 97.69 164 VAL B C 1
ATOM 3593 O O . VAL B 1 164 ? -6.156 -8.469 -0.358 1 97.69 164 VAL B O 1
ATOM 3596 N N . GLY B 1 165 ? -4.883 -10.266 -0.181 1 97.56 165 GLY B N 1
ATOM 3597 C CA . GLY B 1 165 ? -6.023 -11.164 -0.081 1 97.56 165 GLY B CA 1
ATOM 3598 C C . GLY B 1 165 ? -6.832 -10.961 1.188 1 97.56 165 GLY B C 1
ATOM 3599 O O . GLY B 1 165 ? -7.98 -11.398 1.271 1 97.56 165 GLY B O 1
ATOM 3600 N N . HIS B 1 166 ? -6.258 -10.281 2.146 1 97.62 166 HIS B N 1
ATOM 3601 C CA . HIS B 1 166 ? -6.902 -10.148 3.449 1 97.62 166 HIS B CA 1
ATOM 3602 C C . HIS B 1 166 ? -7.344 -8.711 3.697 1 97.62 166 HIS B C 1
ATOM 3604 O O . HIS B 1 166 ? -7.672 -8.344 4.828 1 97.62 166 HIS B O 1
ATOM 3610 N N . ILE B 1 167 ? -7.312 -7.926 2.662 1 98.19 167 ILE B N 1
ATOM 3611 C CA . ILE B 1 167 ? -7.973 -6.625 2.723 1 98.19 167 ILE B CA 1
ATOM 3612 C C . ILE B 1 167 ? -9.477 -6.816 2.922 1 98.19 167 ILE B C 1
ATOM 3614 O O . ILE B 1 167 ? -10.086 -7.68 2.287 1 98.19 167 ILE B O 1
ATOM 3618 N N . THR B 1 168 ? -10.039 -6.07 3.836 1 98.31 168 THR B N 1
ATOM 3619 C CA . THR B 1 168 ? -11.477 -6.141 4.066 1 98.31 168 THR B CA 1
ATOM 3620 C C . THR B 1 168 ? -12.234 -5.387 2.979 1 98.31 168 THR B C 1
ATOM 3622 O O . THR B 1 168 ? -12.125 -4.16 2.875 1 98.31 168 THR B O 1
ATOM 3625 N N . VAL B 1 169 ? -13 -6.121 2.191 1 98 169 VAL B N 1
ATOM 3626 C CA . VAL B 1 169 ? -13.688 -5.477 1.079 1 98 169 VAL B CA 1
ATOM 3627 C C . VAL B 1 169 ? -15.203 -5.527 1.305 1 98 169 VAL B C 1
ATOM 3629 O O . VAL B 1 169 ? -15.969 -4.914 0.562 1 98 169 VAL B O 1
ATOM 3632 N N . GLU B 1 170 ? -15.648 -6.277 2.252 1 96.69 170 GLU B N 1
ATOM 3633 C CA . GLU B 1 170 ? -17.062 -6.402 2.584 1 96.69 170 GLU B CA 1
ATOM 3634 C C . GLU B 1 170 ? -17.297 -6.312 4.09 1 96.69 170 GLU B C 1
ATOM 3636 O O . GLU B 1 170 ? -16.859 -7.191 4.844 1 96.69 170 GLU B O 1
ATOM 3641 N N . THR B 1 171 ? -18.016 -5.266 4.52 1 94.81 171 THR B N 1
ATOM 3642 C CA . THR B 1 171 ? -18.188 -5.039 5.949 1 94.81 171 THR B CA 1
ATOM 3643 C C . THR B 1 171 ? -19.641 -5.223 6.359 1 94.81 171 THR B C 1
ATOM 3645 O O . THR B 1 171 ? -19.953 -5.336 7.547 1 94.81 171 THR B O 1
ATOM 3648 N N . THR B 1 172 ? -20.594 -5.316 5.469 1 93.5 172 THR B N 1
ATOM 3649 C CA . THR B 1 172 ? -22.016 -5.352 5.789 1 93.5 172 THR B CA 1
ATOM 3650 C C . THR B 1 172 ? -22.484 -6.789 5.977 1 93.5 172 THR B C 1
ATOM 3652 O O . THR B 1 172 ? -23.141 -7.105 6.973 1 93.5 172 THR B O 1
ATOM 3655 N N . ASP B 1 173 ? -22.203 -7.648 5.051 1 94 173 ASP B N 1
ATOM 3656 C CA . ASP B 1 173 ? -22.562 -9.07 5.082 1 94 173 ASP B CA 1
ATOM 3657 C C . ASP B 1 173 ? -21.359 -9.938 4.691 1 94 173 ASP B C 1
ATOM 3659 O O . ASP B 1 173 ? -21.391 -10.625 3.67 1 94 173 ASP B O 1
ATOM 3663 N N . PRO B 1 174 ? -20.406 -9.922 5.555 1 96.69 174 PRO B N 1
ATOM 3664 C CA . PRO B 1 174 ? -19.125 -10.523 5.188 1 96.69 174 PRO B CA 1
ATOM 3665 C C . PRO B 1 174 ? -19.141 -12.047 5.277 1 96.69 174 PRO B C 1
ATOM 3667 O O . PRO B 1 174 ? -19.906 -12.617 6.051 1 96.69 174 PRO B O 1
ATOM 3670 N N . ILE B 1 175 ? -18.375 -12.695 4.453 1 96.94 175 ILE B N 1
ATOM 3671 C CA . ILE B 1 175 ? -18.109 -14.125 4.527 1 96.94 175 ILE B CA 1
ATOM 3672 C C . ILE B 1 175 ? -16.891 -14.375 5.414 1 96.94 175 ILE B C 1
ATOM 3674 O O . ILE B 1 175 ? -15.883 -13.68 5.297 1 96.94 175 ILE B O 1
ATOM 3678 N N . PRO B 1 176 ? -16.953 -15.328 6.363 1 96.44 176 PRO B N 1
ATOM 3679 C CA . PRO B 1 176 ? -15.805 -15.641 7.215 1 96.44 176 PRO B CA 1
ATOM 3680 C C . PRO B 1 176 ? -14.602 -16.141 6.418 1 96.44 176 PRO B C 1
ATOM 3682 O O . PRO B 1 176 ? -14.766 -16.844 5.418 1 96.44 176 PRO B O 1
ATOM 3685 N N . CYS B 1 177 ? -13.484 -15.773 6.895 1 96.19 177 CYS B N 1
ATOM 3686 C CA . CYS B 1 177 ? -12.234 -16.188 6.281 1 96.19 177 CYS B CA 1
ATOM 3687 C C . CYS B 1 177 ? -11.469 -17.141 7.184 1 96.19 177 CYS B C 1
ATOM 3689 O O . CYS B 1 177 ? -11.578 -17.062 8.414 1 96.19 177 CYS B O 1
ATOM 3691 N N . THR B 1 178 ? -10.672 -18 6.629 1 90 178 THR B N 1
ATOM 3692 C CA . THR B 1 178 ? -9.898 -18.953 7.406 1 90 178 THR B CA 1
ATOM 3693 C C . THR B 1 178 ? -8.812 -18.25 8.211 1 90 178 THR B C 1
ATOM 3695 O O . THR B 1 178 ? -8.25 -18.828 9.148 1 90 178 THR B O 1
ATOM 3698 N N . CYS B 1 179 ? -8.539 -17.016 7.898 1 91.31 179 CYS B N 1
ATOM 3699 C CA . CYS B 1 179 ? -7.52 -16.266 8.625 1 91.31 179 CYS B CA 1
ATOM 3700 C C . CYS B 1 179 ? -8.023 -15.852 10 1 91.31 179 CYS B C 1
ATOM 3702 O O . CYS B 1 179 ? -7.238 -15.438 10.852 1 91.31 179 CYS B O 1
ATOM 3704 N N . GLY B 1 180 ? -9.367 -15.859 10.164 1 92.75 180 GLY B N 1
ATOM 3705 C CA . GLY B 1 180 ? -9.938 -15.547 11.469 1 92.75 180 GLY B CA 1
ATOM 3706 C C . GLY B 1 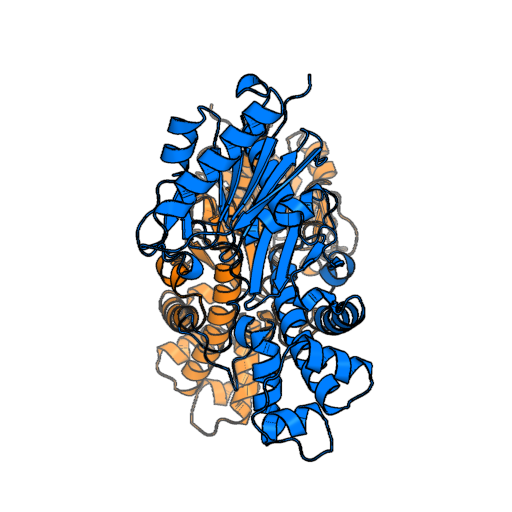180 ? -10.805 -14.305 11.461 1 92.75 180 GLY B C 1
ATOM 3707 O O . GLY B 1 180 ? -11.531 -14.039 12.414 1 92.75 180 GLY B O 1
ATOM 3708 N N . LYS B 1 181 ? -10.75 -13.508 10.406 1 93.31 181 LYS B N 1
ATOM 3709 C CA . LYS B 1 181 ? -11.641 -12.352 10.32 1 93.31 181 LYS B CA 1
ATOM 3710 C C . LYS B 1 181 ? -12.547 -12.453 9.102 1 93.31 181 LYS B C 1
ATOM 3712 O O . LYS B 1 181 ? -12.25 -13.18 8.148 1 93.31 181 LYS B O 1
ATOM 3717 N N . PRO B 1 182 ? -13.625 -11.758 9.133 1 95.88 182 PRO B N 1
ATOM 3718 C CA . PRO B 1 182 ? -14.547 -11.789 7.992 1 95.88 182 PRO B CA 1
ATOM 3719 C C . PRO B 1 182 ? -14.281 -10.672 6.988 1 95.88 182 PRO B C 1
ATOM 3721 O O . PRO B 1 182 ? -13.625 -9.68 7.32 1 95.88 182 PRO B O 1
ATOM 3724 N N . GLY B 1 183 ? -14.766 -10.891 5.777 1 97.75 183 GLY B N 1
ATOM 3725 C CA . GLY B 1 183 ? -14.867 -9.805 4.812 1 97.75 183 GLY B CA 1
ATOM 3726 C C . GLY B 1 183 ? -13.625 -9.648 3.963 1 97.75 183 GLY B C 1
ATOM 3727 O O . GLY B 1 183 ? -13.5 -8.688 3.203 1 97.75 183 GLY B O 1
ATOM 3728 N N . CYS B 1 184 ? -12.711 -10.641 4.035 1 98.44 184 CYS B N 1
ATOM 3729 C CA . CYS B 1 184 ? -11.469 -10.57 3.273 1 98.44 184 CYS B CA 1
ATOM 3730 C C . CYS B 1 184 ? -11.734 -10.703 1.779 1 98.44 184 CYS B C 1
ATOM 3732 O O . CYS B 1 184 ? -12.633 -11.445 1.369 1 98.44 184 CYS B O 1
ATOM 3734 N N . LEU B 1 185 ? -10.914 -10.086 1.006 1 98.69 185 LEU B N 1
ATOM 3735 C CA . LEU B 1 185 ? -10.977 -10.18 -0.448 1 98.69 185 LEU B CA 1
ATOM 3736 C C . LEU B 1 185 ? -10.953 -11.633 -0.901 1 98.69 185 LEU B C 1
ATOM 3738 O O . LEU B 1 185 ? -11.688 -12.016 -1.812 1 98.69 185 LEU B O 1
ATOM 3742 N N . GLU B 1 186 ? -10.148 -12.438 -0.3 1 97.44 186 GLU B N 1
ATOM 3743 C CA . GLU B 1 186 ? -9.945 -13.836 -0.654 1 97.44 186 GLU B CA 1
ATOM 3744 C C . GLU B 1 186 ? -11.258 -14.617 -0.618 1 97.44 186 GLU B C 1
ATOM 3746 O O . GLU B 1 186 ? -11.461 -15.531 -1.413 1 97.44 186 GLU B O 1
ATOM 3751 N N . THR B 1 187 ? -12.18 -14.234 0.22 1 97.62 187 THR B N 1
ATOM 3752 C CA . THR B 1 187 ? -13.414 -14.984 0.423 1 97.62 187 THR B CA 1
ATOM 3753 C C . THR B 1 187 ? -14.406 -14.703 -0.702 1 97.62 187 THR B C 1
ATOM 3755 O O . THR B 1 187 ? -15.406 -15.414 -0.853 1 97.62 187 THR B O 1
ATOM 3758 N N . VAL B 1 188 ? -14.102 -13.68 -1.54 1 98.25 188 VAL B N 1
ATOM 3759 C CA . VAL B 1 188 ? -15.102 -13.305 -2.527 1 98.25 188 VAL B CA 1
ATOM 3760 C C . VAL B 1 188 ? -14.461 -13.18 -3.904 1 98.25 188 VAL B C 1
ATOM 3762 O O . VAL B 1 188 ? -15.148 -13.188 -4.926 1 98.25 188 VAL B O 1
ATOM 3765 N N . ALA B 1 189 ? -13.141 -13.039 -3.967 1 97.94 189 ALA B N 1
ATOM 3766 C CA . ALA B 1 189 ? -12.492 -12.773 -5.25 1 97.94 189 ALA B CA 1
ATOM 3767 C C . ALA B 1 189 ? -11.352 -13.758 -5.496 1 97.94 189 ALA B C 1
ATOM 3769 O O . ALA B 1 189 ? -10.258 -13.352 -5.895 1 97.94 189 ALA B O 1
ATOM 3770 N N . SER B 1 190 ? -11.508 -14.992 -5.16 1 96.56 190 SER B N 1
ATOM 3771 C CA . SER B 1 190 ? -10.672 -16.141 -5.48 1 96.56 190 SER B CA 1
ATOM 3772 C C . SER B 1 190 ? -11.484 -17.234 -6.168 1 96.56 190 SER B C 1
ATOM 3774 O O . SER B 1 190 ? -12.68 -17.062 -6.422 1 96.56 190 SER B O 1
ATOM 3776 N N . ALA B 1 191 ? -10.781 -18.375 -6.52 1 95.12 191 ALA B N 1
ATOM 3777 C CA . ALA B 1 191 ? -11.523 -19.516 -7.066 1 95.12 191 ALA B CA 1
ATOM 3778 C C . ALA B 1 191 ? -12.578 -20 -6.078 1 95.12 191 ALA B C 1
ATOM 3780 O O . ALA B 1 191 ? -13.711 -20.312 -6.473 1 95.12 191 ALA B O 1
ATOM 3781 N N . THR B 1 192 ? -12.195 -20.062 -4.824 1 94.25 192 THR B N 1
ATOM 3782 C CA . THR B 1 192 ? -13.141 -20.422 -3.775 1 94.25 192 THR B CA 1
ATOM 3783 C C . THR B 1 192 ? -14.148 -19.281 -3.557 1 94.25 192 THR B C 1
ATOM 3785 O O . THR B 1 192 ? -15.32 -19.547 -3.27 1 94.25 192 THR B O 1
ATOM 3788 N N . GLY B 1 193 ? -13.719 -18.094 -3.721 1 97.12 193 GLY B N 1
ATOM 3789 C CA . GLY B 1 193 ? -14.531 -16.906 -3.455 1 97.12 193 GLY B CA 1
ATOM 3790 C C . GLY B 1 193 ? -15.719 -16.797 -4.391 1 97.12 193 GLY B C 1
ATOM 3791 O O . GLY B 1 193 ? -16.828 -16.469 -3.953 1 97.12 193 GLY B O 1
ATOM 3792 N N . ILE B 1 194 ? -15.461 -17.062 -5.637 1 97.81 194 ILE B N 1
ATOM 3793 C CA . ILE B 1 194 ? -16.547 -16.891 -6.59 1 97.81 194 ILE B CA 1
ATOM 3794 C C . ILE B 1 194 ? -17.625 -17.938 -6.32 1 97.81 194 ILE B C 1
ATOM 3796 O O . ILE B 1 194 ? -18.812 -17.688 -6.52 1 97.81 194 ILE B O 1
ATOM 3800 N N . VAL B 1 195 ? -17.25 -19.109 -5.902 1 97 195 VAL B N 1
ATOM 3801 C CA . VAL B 1 195 ? -18.203 -20.141 -5.516 1 97 195 VAL B CA 1
ATOM 3802 C C . VAL B 1 195 ? -18.984 -19.703 -4.281 1 97 195 VAL B C 1
ATOM 3804 O O . VAL B 1 195 ? -20.188 -19.922 -4.191 1 97 195 VAL B O 1
ATOM 3807 N N . ASN B 1 196 ? -18.25 -19.094 -3.287 1 96.88 196 ASN B N 1
ATOM 3808 C CA . ASN B 1 196 ? -18.922 -18.5 -2.131 1 96.88 196 ASN B CA 1
ATOM 3809 C C . ASN B 1 196 ? -20.016 -17.531 -2.551 1 96.88 196 ASN B C 1
ATOM 3811 O O . ASN B 1 196 ? -21.125 -17.562 -2.021 1 96.88 196 ASN B O 1
ATOM 3815 N N . LEU B 1 197 ? -19.688 -16.672 -3.477 1 97.56 197 LEU B N 1
ATOM 3816 C CA . LEU B 1 197 ? -20.656 -15.68 -3.955 1 97.56 197 LEU B CA 1
ATOM 3817 C C . LEU B 1 197 ? -21.859 -16.359 -4.609 1 97.56 197 LEU B C 1
ATOM 3819 O O . LEU B 1 197 ? -23 -15.953 -4.387 1 97.56 197 LEU B O 1
ATOM 3823 N N . ALA B 1 198 ? -21.578 -17.359 -5.449 1 97.56 198 ALA B N 1
ATOM 3824 C CA . ALA B 1 198 ? -22.656 -18.094 -6.109 1 97.56 198 ALA B CA 1
ATOM 3825 C C . ALA B 1 198 ? -23.625 -18.703 -5.09 1 97.56 198 ALA B C 1
ATOM 3827 O O . ALA B 1 198 ? -24.844 -18.594 -5.23 1 97.56 198 ALA B O 1
ATOM 3828 N N . ARG B 1 199 ? -23.109 -19.297 -4.121 1 96.06 199 ARG B N 1
ATOM 3829 C CA . ARG B 1 199 ? -23.938 -19.922 -3.088 1 96.06 199 ARG B CA 1
ATOM 3830 C C . ARG B 1 199 ? -24.734 -18.875 -2.309 1 96.06 199 ARG B C 1
ATOM 3832 O O . ARG B 1 199 ? -25.922 -19.078 -2.031 1 96.06 199 ARG B O 1
ATOM 3839 N N . LYS B 1 200 ? -24.062 -17.875 -1.941 1 95.38 200 LYS B N 1
ATOM 3840 C CA . LYS B 1 200 ? -24.703 -16.812 -1.172 1 95.38 200 LYS B CA 1
ATOM 3841 C C . LYS B 1 200 ? -25.875 -16.203 -1.937 1 95.38 200 LYS B C 1
ATOM 3843 O O . LYS B 1 200 ? -26.969 -16.047 -1.391 1 95.38 200 LYS B O 1
ATOM 3848 N N . PHE B 1 201 ? -25.703 -15.922 -3.191 1 95.25 201 PHE B N 1
ATOM 3849 C CA . PHE B 1 201 ? -26.703 -15.18 -3.955 1 95.25 201 PHE B CA 1
ATOM 3850 C C . PHE B 1 201 ? -27.703 -16.125 -4.59 1 95.25 201 PHE B C 1
ATOM 3852 O O . PHE B 1 201 ? -28.781 -15.695 -5.031 1 95.25 201 PHE B O 1
ATOM 3859 N N . ALA B 1 202 ? -27.391 -17.375 -4.695 1 94.38 202 ALA B N 1
ATOM 3860 C CA . ALA B 1 202 ? -28.328 -18.359 -5.227 1 94.38 202 ALA B CA 1
ATOM 3861 C C . ALA B 1 202 ? -29.609 -18.422 -4.379 1 94.38 202 ALA B C 1
ATOM 3863 O O . ALA B 1 202 ? -30.688 -18.656 -4.898 1 94.38 202 ALA B O 1
ATOM 3864 N N . GLU B 1 203 ? -29.422 -18.188 -3.137 1 88.75 203 GLU B N 1
ATOM 3865 C CA . GLU B 1 203 ? -30.547 -18.25 -2.211 1 88.75 203 GLU B CA 1
ATOM 3866 C C . GLU B 1 203 ? -31.609 -17.203 -2.557 1 88.75 203 GLU B C 1
ATOM 3868 O O . GLU B 1 203 ? -32.812 -17.453 -2.402 1 88.75 203 GLU B O 1
ATOM 3873 N N . GLU B 1 204 ? -31.141 -16.156 -3.016 1 90.31 204 GLU B N 1
ATOM 3874 C CA . GLU B 1 204 ? -32.062 -15.055 -3.268 1 90.31 204 GLU B CA 1
ATOM 3875 C C . GLU B 1 204 ? -32.469 -15 -4.738 1 90.31 204 GLU B C 1
ATOM 3877 O O . GLU B 1 204 ? -33.406 -14.266 -5.105 1 90.31 204 GLU B O 1
ATOM 3882 N N . TYR B 1 205 ? -31.875 -15.805 -5.547 1 91.94 205 TYR B N 1
ATOM 3883 C CA . TYR B 1 205 ? -32.125 -15.734 -6.984 1 91.94 205 TYR B CA 1
ATOM 3884 C C . TYR B 1 205 ? -33.281 -16.641 -7.387 1 91.94 205 TYR B C 1
ATOM 3886 O O . TYR B 1 205 ? -33.281 -17.828 -7.027 1 91.94 205 TYR B O 1
ATOM 3894 N N . ALA B 1 206 ? -34.188 -16.141 -8.133 1 89 206 ALA B N 1
ATOM 3895 C CA . ALA B 1 206 ? -35.375 -16.891 -8.477 1 89 206 ALA B CA 1
ATOM 3896 C C . ALA B 1 206 ? -35.406 -17.266 -9.953 1 89 206 ALA B C 1
ATOM 3898 O O . ALA B 1 206 ? -36.188 -18.094 -10.391 1 89 206 ALA B O 1
ATOM 3899 N N . GLY B 1 207 ? -34.469 -16.891 -10.734 1 90 207 GLY B N 1
ATOM 3900 C CA . GLY B 1 207 ? -34.469 -17.156 -12.164 1 90 207 GLY B CA 1
ATOM 3901 C C . GLY B 1 207 ? -33.781 -18.469 -12.523 1 90 207 GLY B C 1
ATOM 3902 O O . GLY B 1 207 ? -33.375 -19.219 -11.648 1 90 207 GLY B O 1
ATOM 3903 N N . ASP B 1 208 ? -33.844 -18.781 -13.875 1 91.94 208 ASP B N 1
ATOM 3904 C CA . ASP B 1 208 ? -33.188 -20 -14.383 1 91.94 208 ASP B CA 1
ATOM 3905 C C . ASP B 1 208 ? -31.703 -19.766 -14.641 1 91.94 208 ASP B C 1
ATOM 3907 O O . ASP B 1 208 ? -31.312 -18.719 -15.188 1 91.94 208 ASP B O 1
ATOM 3911 N N . SER B 1 209 ? -30.891 -20.672 -14.156 1 95.62 209 SER B N 1
ATOM 3912 C CA . SER B 1 209 ? -29.438 -20.656 -14.359 1 95.62 209 SER B CA 1
ATOM 3913 C C . SER B 1 209 ? -28.828 -22.031 -14.094 1 95.62 209 SER B C 1
ATOM 3915 O O . SER B 1 209 ? -29.156 -22.688 -13.109 1 95.62 209 SER B O 1
ATOM 3917 N N . PRO B 1 210 ? -28.047 -22.406 -14.992 1 95.19 210 PRO B N 1
ATOM 3918 C CA . PRO B 1 210 ? -27.359 -23.672 -14.719 1 95.19 210 PRO B CA 1
ATOM 3919 C C . PRO B 1 210 ? -26.531 -23.641 -13.438 1 95.19 210 PRO B C 1
ATOM 3921 O O . PRO B 1 210 ? -26.391 -24.656 -12.758 1 95.19 210 PRO B O 1
ATOM 3924 N N . ILE B 1 211 ? -26.062 -22.484 -13.102 1 96.44 211 ILE B N 1
ATOM 3925 C CA . ILE B 1 211 ? -25.266 -22.312 -11.891 1 96.44 211 ILE B CA 1
ATOM 3926 C C . ILE B 1 211 ? -26.156 -22.422 -10.656 1 96.44 211 ILE B C 1
ATOM 3928 O O . ILE B 1 211 ? -25.812 -23.094 -9.688 1 96.44 211 ILE B O 1
ATOM 3932 N N . LYS B 1 212 ? -27.25 -21.781 -10.758 1 95.69 212 LYS B N 1
ATOM 3933 C CA . LYS B 1 212 ? -28.219 -21.875 -9.672 1 95.69 212 LYS B CA 1
ATOM 3934 C C . LYS B 1 212 ? -28.672 -23.328 -9.461 1 95.69 212 LYS B C 1
ATOM 3936 O O . LYS B 1 212 ? -28.734 -23.797 -8.328 1 95.69 212 LYS B O 1
ATOM 3941 N N . ALA B 1 213 ? -28.969 -23.953 -10.547 1 94.62 213 ALA B N 1
ATOM 3942 C CA . ALA B 1 213 ? -29.375 -25.359 -10.484 1 94.62 213 ALA B CA 1
ATOM 3943 C C . ALA B 1 213 ? -28.297 -26.219 -9.828 1 94.62 213 ALA B C 1
ATOM 3945 O O . ALA B 1 213 ? -28.609 -27.109 -9.039 1 94.62 213 ALA B O 1
ATOM 3946 N N . ALA B 1 214 ? -27.109 -25.953 -10.195 1 94.62 214 ALA B N 1
ATOM 3947 C CA . ALA B 1 214 ? -25.984 -26.703 -9.625 1 94.62 214 ALA B CA 1
ATOM 3948 C C . ALA B 1 214 ? -25.891 -26.469 -8.117 1 94.62 214 ALA B C 1
ATOM 3950 O O . ALA B 1 214 ? -25.656 -27.406 -7.355 1 94.62 214 ALA B O 1
ATOM 3951 N N . VAL B 1 215 ? -26.047 -25.234 -7.672 1 93.81 215 VAL B N 1
ATOM 3952 C CA . VAL B 1 215 ? -26.016 -24.891 -6.254 1 93.81 215 VAL B CA 1
ATOM 3953 C C . VAL B 1 215 ? -27.156 -25.609 -5.527 1 93.81 215 VAL B C 1
ATOM 3955 O O . VAL B 1 215 ? -26.938 -26.234 -4.484 1 93.81 215 VAL B O 1
ATOM 3958 N N . ASP B 1 216 ? -28.312 -25.609 -6.117 1 92.62 216 ASP B N 1
ATOM 3959 C CA . ASP B 1 216 ? -29.5 -26.188 -5.5 1 92.62 216 ASP B CA 1
ATOM 3960 C C . ASP B 1 216 ? -29.375 -27.703 -5.383 1 92.62 216 ASP B C 1
ATOM 3962 O O . ASP B 1 216 ? -29.875 -28.297 -4.43 1 92.62 216 A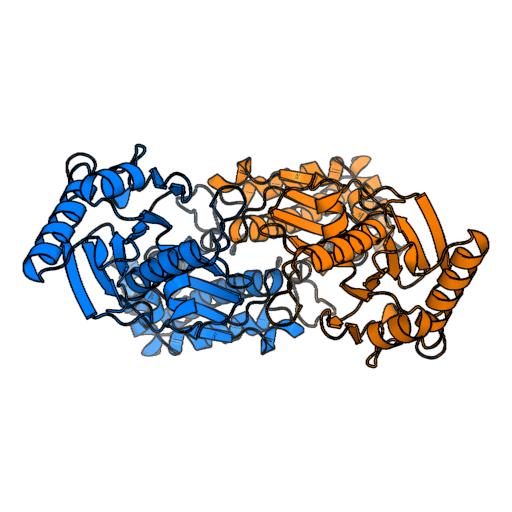SP B O 1
ATOM 3966 N N . ASN B 1 217 ? -28.688 -28.281 -6.32 1 93.62 217 ASN B N 1
ATOM 3967 C CA . ASN B 1 217 ? -28.547 -29.734 -6.363 1 93.62 217 ASN B CA 1
ATOM 3968 C C . ASN B 1 217 ? -27.359 -30.203 -5.539 1 93.62 217 ASN B C 1
ATOM 3970 O O . ASN B 1 217 ? -27.141 -31.406 -5.402 1 93.62 217 ASN B O 1
ATOM 3974 N N . GLY B 1 218 ? -26.609 -29.266 -5.059 1 90.56 218 GLY B N 1
ATOM 3975 C CA . GLY B 1 218 ? -25.422 -29.609 -4.273 1 90.56 218 GLY B CA 1
ATOM 3976 C C . GLY B 1 218 ? -24.266 -30.109 -5.121 1 90.56 218 GLY B C 1
ATOM 3977 O O . GLY B 1 218 ? -23.406 -30.844 -4.637 1 90.56 218 GLY B O 1
ATOM 3978 N N . ASP B 1 219 ? -24.312 -29.719 -6.402 1 91.88 219 ASP B N 1
ATOM 3979 C CA . ASP B 1 219 ? -23.25 -30.109 -7.312 1 91.88 219 ASP B CA 1
ATOM 3980 C C . ASP B 1 219 ? -21.969 -29.328 -7.035 1 91.88 219 ASP B C 1
ATOM 3982 O O . ASP B 1 219 ? -22.016 -28.234 -6.473 1 91.88 219 ASP B O 1
ATOM 3986 N N . GLU B 1 220 ? -20.891 -29.953 -7.422 1 92.19 220 GLU B N 1
ATOM 3987 C CA . GLU B 1 220 ? -19.609 -29.234 -7.305 1 92.19 220 GLU B CA 1
ATOM 3988 C C . GLU B 1 220 ? -19.531 -28.094 -8.305 1 92.19 220 GLU B C 1
ATOM 3990 O O . GLU B 1 220 ? -19.875 -28.266 -9.477 1 92.19 220 GLU B O 1
ATOM 3995 N N . LEU B 1 221 ? -19.234 -26.953 -7.75 1 93.75 221 LEU B N 1
ATOM 3996 C CA . LEU B 1 221 ? -19.078 -25.766 -8.578 1 93.75 221 LEU B CA 1
ATOM 3997 C C . LEU B 1 221 ? -17.609 -25.344 -8.648 1 93.75 221 LEU B C 1
ATOM 3999 O O . LEU B 1 221 ? -16.859 -25.516 -7.688 1 93.75 221 LEU B O 1
ATOM 4003 N N . SER B 1 222 ? -17.172 -24.891 -9.859 1 94.38 222 SER B N 1
ATOM 4004 C CA . SER B 1 222 ? -15.828 -24.344 -10.047 1 94.38 222 SER B CA 1
ATOM 4005 C C . SER B 1 222 ? -15.875 -22.938 -10.633 1 94.38 222 SER B C 1
ATOM 4007 O O . SER B 1 222 ? -16.891 -22.531 -11.195 1 94.38 222 SER B O 1
ATOM 4009 N N . SER B 1 223 ? -14.797 -22.219 -10.43 1 95.31 223 SER B N 1
ATOM 4010 C CA . SER B 1 223 ? -14.688 -20.891 -11.023 1 95.31 223 SER B CA 1
ATOM 4011 C C . SER B 1 223 ? -14.859 -20.953 -12.539 1 95.31 223 SER B C 1
ATOM 4013 O O . SER B 1 223 ? -15.539 -20.109 -13.125 1 95.31 223 SER B O 1
ATOM 4015 N N . LYS B 1 224 ? -14.281 -21.984 -13.133 1 94.75 224 LYS B N 1
ATOM 4016 C CA . LYS B 1 224 ? -14.359 -22.141 -14.586 1 94.75 224 LYS B CA 1
ATOM 4017 C C . LYS B 1 224 ? -15.805 -22.266 -15.047 1 94.75 224 LYS B C 1
ATOM 4019 O O . LYS B 1 224 ? -16.203 -21.625 -16.031 1 94.75 224 LYS B O 1
ATOM 4024 N N . LEU B 1 225 ? -16.578 -23.047 -14.352 1 96.38 225 LEU B N 1
ATOM 4025 C CA . LEU B 1 225 ? -17.984 -23.234 -14.711 1 96.38 225 LEU B CA 1
ATOM 4026 C C . LEU B 1 225 ? -18.75 -21.922 -14.641 1 96.38 225 LEU B C 1
ATOM 4028 O O . LEU B 1 225 ? -19.562 -21.641 -15.516 1 96.38 225 LEU B O 1
ATOM 4032 N N . ILE B 1 226 ? -18.516 -21.156 -13.648 1 97.75 226 ILE B N 1
ATOM 4033 C CA . ILE B 1 226 ? -19.234 -19.906 -13.43 1 97.75 226 ILE B CA 1
ATOM 4034 C C . ILE B 1 226 ? -18.859 -18.906 -14.516 1 97.75 226 ILE B C 1
ATOM 4036 O O . ILE B 1 226 ? -19.719 -18.266 -15.117 1 97.75 226 ILE B O 1
ATOM 4040 N N . PHE B 1 227 ? -17.562 -18.781 -14.812 1 97.69 227 PHE B N 1
ATOM 4041 C CA . PHE B 1 227 ? -17.109 -17.828 -15.828 1 97.69 227 PHE B CA 1
ATOM 4042 C C . PHE B 1 227 ? -17.594 -18.25 -17.203 1 97.69 227 PHE B C 1
ATOM 4044 O O . PHE B 1 227 ? -17.969 -17.406 -18.031 1 97.69 227 PHE B O 1
ATOM 4051 N N . ASP B 1 228 ? -17.531 -19.547 -17.453 1 97.19 228 ASP B N 1
ATOM 4052 C CA . ASP B 1 228 ? -18.031 -20.047 -18.734 1 97.19 228 ASP B CA 1
ATOM 4053 C C . ASP B 1 228 ? -19.516 -19.734 -18.906 1 97.19 228 ASP B C 1
ATOM 4055 O O . ASP B 1 228 ? -19.938 -19.281 -19.984 1 97.19 228 ASP B O 1
ATOM 4059 N N . ALA B 1 229 ? -20.281 -19.969 -17.891 1 97.62 229 ALA B N 1
ATOM 4060 C CA . ALA B 1 229 ? -21.703 -19.656 -17.922 1 97.62 229 ALA B CA 1
ATOM 4061 C C . ALA B 1 229 ? -21.922 -18.172 -18.141 1 97.62 229 ALA B C 1
ATOM 4063 O O . ALA B 1 229 ? -22.828 -17.781 -18.891 1 97.62 229 ALA B O 1
ATOM 4064 N N . ALA B 1 230 ? -21.156 -17.344 -17.484 1 97.88 230 ALA B N 1
ATOM 4065 C CA . ALA B 1 230 ? -21.266 -15.898 -17.656 1 97.88 230 ALA B CA 1
ATOM 4066 C C . ALA B 1 230 ? -20.953 -15.492 -19.094 1 97.88 230 ALA B C 1
ATOM 4068 O O . ALA B 1 230 ? -21.703 -14.703 -19.703 1 97.88 230 ALA B O 1
ATOM 4069 N N . LYS B 1 231 ? -19.922 -16.047 -19.641 1 97.06 231 LYS B N 1
ATOM 4070 C CA . LYS B 1 231 ? -19.547 -15.75 -21.031 1 97.06 231 LYS B CA 1
ATOM 4071 C C . LYS B 1 231 ? -20.641 -16.188 -22 1 97.06 231 LYS B C 1
ATOM 4073 O O . LYS B 1 231 ? -20.828 -15.562 -23.047 1 97.06 231 LYS B O 1
ATOM 4078 N N . ASP B 1 232 ? -21.312 -17.172 -21.578 1 96.75 232 ASP B N 1
ATOM 4079 C CA . ASP B 1 232 ? -22.375 -17.688 -22.406 1 96.75 232 ASP B CA 1
ATOM 4080 C C . ASP B 1 232 ? -23.656 -16.875 -22.234 1 96.75 232 ASP B C 1
ATOM 4082 O O . ASP B 1 232 ? -24.703 -17.219 -22.797 1 96.75 232 ASP B O 1
ATOM 4086 N N . GLY B 1 233 ? -23.609 -15.859 -21.359 1 96.31 233 GLY B N 1
ATOM 4087 C CA . GLY B 1 233 ? -24.719 -14.922 -21.25 1 96.31 233 GLY B CA 1
ATOM 4088 C C . GLY B 1 233 ? -25.672 -15.25 -20.125 1 96.31 233 GLY B C 1
ATOM 4089 O O . GLY B 1 233 ? -26.766 -14.672 -20.031 1 96.31 233 GLY B O 1
ATOM 4090 N N . ASP B 1 234 ? -25.297 -16.203 -19.281 1 97.25 234 ASP B N 1
ATOM 4091 C CA . ASP B 1 234 ? -26.141 -16.516 -18.141 1 97.25 234 ASP B CA 1
ATOM 4092 C C . ASP B 1 234 ? -26.234 -15.32 -17.188 1 97.25 234 ASP B C 1
ATOM 4094 O O . ASP B 1 234 ? -25.219 -14.82 -16.703 1 97.25 234 ASP B O 1
ATOM 4098 N N . PHE B 1 235 ? -27.422 -14.961 -16.859 1 96.88 235 PHE B N 1
ATOM 4099 C CA . PHE B 1 235 ? -27.656 -13.734 -16.109 1 96.88 235 PHE B CA 1
ATOM 4100 C C . PHE B 1 235 ? -27.125 -13.875 -14.68 1 96.88 235 PHE B C 1
ATOM 4102 O O . PHE B 1 235 ? -26.484 -12.961 -14.156 1 96.88 235 PHE B O 1
ATOM 4109 N N . PHE B 1 236 ? -27.422 -14.969 -14.07 1 97.31 236 PHE B N 1
ATOM 4110 C CA . PHE B 1 236 ? -27 -15.188 -12.695 1 97.31 236 PHE B CA 1
ATOM 4111 C C . PHE B 1 236 ? -25.484 -15.258 -12.602 1 97.31 236 PHE B C 1
ATOM 4113 O O . PHE B 1 236 ? -24.875 -14.602 -11.758 1 97.31 236 PHE B O 1
ATOM 4120 N N . ALA B 1 237 ? -24.859 -16.016 -13.461 1 97.75 237 ALA B N 1
ATOM 4121 C CA . ALA B 1 237 ? -23.406 -16.125 -13.492 1 97.75 237 ALA B CA 1
ATOM 4122 C C . ALA B 1 237 ? -22.75 -14.773 -13.734 1 97.75 237 ALA B C 1
ATOM 4124 O O . ALA B 1 237 ? -21.734 -14.453 -13.125 1 97.75 237 ALA B O 1
ATOM 4125 N N . ASN B 1 238 ? -23.359 -14.008 -14.578 1 97.56 238 ASN B N 1
ATOM 4126 C CA . ASN B 1 238 ? -22.828 -12.68 -14.859 1 97.56 238 ASN B CA 1
ATOM 4127 C C . ASN B 1 238 ? -22.906 -11.773 -13.633 1 97.56 238 ASN B C 1
ATOM 4129 O O . ASN B 1 238 ? -22 -10.961 -13.398 1 97.56 238 ASN B O 1
ATOM 4133 N N . HIS B 1 239 ? -23.984 -11.891 -12.969 1 97.44 239 HIS B N 1
ATOM 4134 C CA . HIS B 1 239 ? -24.109 -11.125 -11.734 1 97.44 239 HIS B CA 1
ATOM 4135 C C . HIS B 1 239 ? -23.031 -11.492 -10.727 1 97.44 239 HIS B C 1
ATOM 4137 O O . HIS B 1 239 ? -22.438 -10.617 -10.094 1 97.44 239 HIS B O 1
ATOM 4143 N N . ILE B 1 240 ? -22.766 -12.75 -10.633 1 98 240 ILE B N 1
ATOM 4144 C CA . ILE B 1 240 ? -21.75 -13.242 -9.719 1 98 240 ILE B CA 1
ATOM 4145 C C . ILE B 1 240 ? -20.375 -12.711 -10.141 1 98 240 ILE B C 1
ATOM 4147 O O . ILE B 1 240 ? -19.594 -12.242 -9.312 1 98 240 ILE B O 1
ATOM 4151 N N . VAL B 1 241 ? -20.094 -12.758 -11.414 1 98.44 241 VAL B N 1
ATOM 4152 C CA . VAL B 1 241 ? -18.812 -12.297 -11.945 1 98.44 241 VAL B CA 1
ATOM 4153 C C . VAL B 1 241 ? -18.688 -10.789 -11.742 1 98.44 241 VAL B C 1
ATOM 4155 O O . VAL B 1 241 ? -17.594 -10.289 -11.445 1 98.44 241 VAL B O 1
ATOM 4158 N N . ASP B 1 242 ? -19.766 -10.094 -11.852 1 98.31 242 ASP B N 1
ATOM 4159 C CA . ASP B 1 242 ? -19.75 -8.648 -11.609 1 98.31 242 ASP B CA 1
ATOM 4160 C C . ASP B 1 242 ? -19.391 -8.344 -10.156 1 98.31 242 ASP B C 1
ATOM 4162 O O . ASP B 1 242 ? -18.625 -7.414 -9.883 1 98.31 242 ASP B O 1
ATOM 4166 N N . MET B 1 243 ? -20 -9.102 -9.266 1 97.94 243 MET B N 1
ATOM 4167 C CA . MET B 1 243 ? -19.688 -8.914 -7.852 1 97.94 243 MET B CA 1
ATOM 4168 C C . MET B 1 243 ? -18.219 -9.234 -7.582 1 97.94 243 MET B C 1
ATOM 4170 O O . MET B 1 243 ? -17.531 -8.492 -6.871 1 97.94 243 MET B O 1
ATOM 4174 N N . PHE B 1 244 ? -17.766 -10.328 -8.18 1 98.5 244 PHE B N 1
ATOM 4175 C CA . PHE B 1 244 ? -16.375 -10.727 -8.117 1 98.5 244 PHE B CA 1
ATOM 4176 C C . PHE B 1 244 ? -15.461 -9.594 -8.586 1 98.5 244 PHE B C 1
ATOM 4178 O O . PHE B 1 244 ? -14.531 -9.211 -7.879 1 98.5 244 PHE B O 1
ATOM 4185 N N . ALA B 1 245 ? -15.766 -9.016 -9.688 1 98.75 245 ALA B N 1
ATOM 4186 C CA . ALA B 1 245 ? -14.984 -7.941 -10.297 1 98.75 245 ALA B CA 1
ATOM 4187 C C . ALA B 1 245 ? -15.062 -6.664 -9.469 1 98.75 245 ALA B C 1
ATOM 4189 O O . ALA B 1 245 ? -14.086 -5.918 -9.375 1 98.75 245 ALA B O 1
ATOM 4190 N N . ARG B 1 246 ? -16.188 -6.422 -8.93 1 98.56 246 ARG B N 1
ATOM 4191 C CA . ARG B 1 246 ? -16.375 -5.238 -8.094 1 98.56 246 ARG B CA 1
ATOM 4192 C C . ARG B 1 246 ? -15.438 -5.254 -6.898 1 98.56 246 ARG B C 1
ATOM 4194 O O . ARG B 1 246 ? -14.758 -4.262 -6.621 1 98.56 246 ARG B O 1
ATOM 4201 N N . TYR B 1 247 ? -15.383 -6.387 -6.211 1 98.69 247 TYR B N 1
ATOM 4202 C CA . TYR B 1 247 ? -14.531 -6.504 -5.031 1 98.69 247 TYR B CA 1
ATOM 4203 C C . TYR B 1 247 ? -13.055 -6.414 -5.414 1 98.69 247 TYR B C 1
ATOM 4205 O O . TYR B 1 247 ? -12.258 -5.801 -4.703 1 98.69 247 TYR B O 1
ATOM 4213 N N . LEU B 1 248 ? -12.703 -7.047 -6.504 1 98.69 248 LEU B N 1
ATOM 4214 C CA . LEU B 1 248 ? -11.328 -6.984 -6.977 1 98.69 248 LEU B CA 1
ATOM 4215 C C . LEU B 1 248 ? -10.961 -5.562 -7.398 1 98.69 248 LEU B C 1
ATOM 4217 O O . LEU B 1 248 ? -9.867 -5.082 -7.098 1 98.69 248 LEU B O 1
ATOM 4221 N N . GLY B 1 249 ? -11.891 -4.918 -8.156 1 98.75 249 GLY B N 1
ATOM 4222 C CA . GLY B 1 249 ? -11.672 -3.531 -8.531 1 98.75 249 GLY B CA 1
ATOM 4223 C C . GLY B 1 249 ? -11.477 -2.617 -7.336 1 98.75 249 GLY B C 1
ATOM 4224 O O . GLY B 1 249 ? -10.609 -1.738 -7.352 1 98.75 249 GLY B O 1
ATOM 4225 N N . LEU B 1 250 ? -12.273 -2.83 -6.332 1 98.69 250 LEU B N 1
ATOM 4226 C CA . LEU B 1 250 ? -12.164 -2.07 -5.09 1 98.69 250 LEU B CA 1
ATOM 4227 C C . LEU B 1 250 ? -10.789 -2.27 -4.457 1 98.69 250 LEU B C 1
ATOM 4229 O O . LEU B 1 250 ? -10.109 -1.298 -4.121 1 98.69 250 LEU B O 1
ATOM 4233 N N . ALA B 1 251 ? -10.359 -3.525 -4.336 1 98.81 251 ALA B N 1
ATOM 4234 C CA . ALA B 1 251 ? -9.07 -3.834 -3.717 1 98.81 251 ALA B CA 1
ATOM 4235 C C . ALA B 1 251 ? -7.918 -3.25 -4.531 1 98.81 251 ALA B C 1
ATOM 4237 O O . ALA B 1 251 ? -6.984 -2.678 -3.969 1 98.81 251 ALA B O 1
ATOM 4238 N N . CYS B 1 252 ? -7.996 -3.385 -5.824 1 98.81 252 CYS B N 1
ATOM 4239 C CA . CYS B 1 252 ? -6.98 -2.809 -6.699 1 98.81 252 CYS B CA 1
ATOM 4240 C C . CYS B 1 252 ? -6.898 -1.297 -6.52 1 98.81 252 CYS B C 1
ATOM 4242 O O . CYS B 1 252 ? -5.809 -0.724 -6.52 1 98.81 252 CYS B O 1
ATOM 4244 N N . SER B 1 253 ? -8.023 -0.682 -6.379 1 98.75 253 SER B N 1
ATOM 4245 C CA . SER B 1 253 ? -8.031 0.765 -6.188 1 98.75 253 SER B CA 1
ATOM 4246 C C . SER B 1 253 ? -7.359 1.153 -4.875 1 98.75 253 SER B C 1
ATOM 4248 O O . SER B 1 253 ? -6.68 2.18 -4.801 1 98.75 253 SER B O 1
ATOM 4250 N N . HIS B 1 254 ? -7.594 0.362 -3.783 1 98.69 254 HIS B N 1
ATOM 4251 C CA . HIS B 1 254 ? -6.918 0.619 -2.516 1 98.69 254 HIS B CA 1
ATOM 4252 C C . HIS B 1 254 ? -5.402 0.608 -2.684 1 98.69 254 HIS B C 1
ATOM 4254 O O . HIS B 1 254 ? -4.715 1.512 -2.205 1 98.69 254 HIS B O 1
ATOM 4260 N N . VAL B 1 255 ? -4.941 -0.366 -3.4 1 98.62 255 VAL B N 1
ATOM 4261 C CA . VAL B 1 255 ? -3.51 -0.542 -3.611 1 98.62 255 VAL B CA 1
ATOM 4262 C C . VAL B 1 255 ? -2.977 0.588 -4.488 1 98.62 255 VAL B C 1
ATOM 4264 O O . VAL B 1 255 ? -1.911 1.146 -4.215 1 98.62 255 VAL B O 1
ATOM 4267 N N . ALA B 1 256 ? -3.723 0.955 -5.488 1 98.56 256 ALA B N 1
ATOM 4268 C CA . ALA B 1 256 ? -3.316 2.027 -6.395 1 98.56 256 ALA B CA 1
ATOM 4269 C C . ALA B 1 256 ? -3.244 3.363 -5.66 1 98.56 256 ALA B C 1
ATOM 4271 O O . ALA B 1 256 ? -2.275 4.113 -5.812 1 98.56 256 ALA B O 1
ATOM 4272 N N . ASN B 1 257 ? -4.227 3.648 -4.867 1 97.88 257 ASN B N 1
ATOM 4273 C CA . ASN B 1 257 ? -4.254 4.891 -4.105 1 97.88 257 ASN B CA 1
ATOM 4274 C C . ASN B 1 257 ? -3.109 4.957 -3.096 1 97.88 257 ASN B C 1
ATOM 4276 O O . ASN B 1 257 ? -2.584 6.031 -2.814 1 97.88 257 ASN B O 1
ATOM 4280 N N . THR B 1 258 ? -2.727 3.854 -2.617 1 98.12 258 THR B N 1
ATOM 4281 C CA . THR B 1 258 ? -1.687 3.777 -1.597 1 98.12 258 THR B CA 1
ATOM 4282 C C . THR B 1 258 ? -0.301 3.855 -2.232 1 98.12 258 THR B C 1
ATOM 4284 O O . THR B 1 258 ? 0.564 4.594 -1.759 1 98.12 258 THR B O 1
ATOM 4287 N N . LEU B 1 259 ? -0.152 3.191 -3.434 1 98.31 259 LEU B N 1
ATOM 4288 C CA . LEU B 1 259 ? 1.211 2.951 -3.896 1 98.31 259 LEU B CA 1
ATOM 4289 C C . LEU B 1 259 ? 1.446 3.602 -5.258 1 98.31 259 LEU B C 1
ATOM 4291 O O . LEU B 1 259 ? 2.59 3.729 -5.699 1 98.31 259 LEU B O 1
ATOM 4295 N N . ASN B 1 260 ? 0.426 3.912 -5.961 1 97.44 260 ASN B N 1
ATOM 4296 C CA . ASN B 1 260 ? 0.518 4.457 -7.309 1 97.44 260 ASN B CA 1
ATOM 4297 C C . ASN B 1 260 ? 1.456 3.631 -8.188 1 97.44 260 ASN B C 1
ATOM 4299 O O . ASN B 1 260 ? 2.414 4.164 -8.75 1 97.44 260 ASN B O 1
ATOM 4303 N N . PRO B 1 261 ? 1.168 2.346 -8.344 1 98.5 261 PRO B N 1
ATOM 4304 C CA . PRO B 1 261 ? 1.974 1.55 -9.273 1 98.5 261 PRO B CA 1
ATOM 4305 C C . PRO B 1 261 ? 1.686 1.882 -10.734 1 98.5 261 PRO B C 1
ATOM 4307 O O . PRO B 1 261 ? 0.608 2.391 -11.055 1 98.5 261 PRO B O 1
ATOM 4310 N N . SER B 1 262 ? 2.645 1.636 -11.57 1 98.25 262 SER B N 1
ATOM 4311 C CA . SER B 1 262 ? 2.395 1.803 -13 1 98.25 262 SER B CA 1
ATOM 4312 C C . SER B 1 262 ? 1.504 0.689 -13.539 1 98.25 262 SER B C 1
ATOM 4314 O O . SER B 1 262 ? 0.727 0.906 -14.469 1 98.25 262 SER B O 1
ATOM 4316 N N . LYS B 1 263 ? 1.686 -0.517 -12.883 1 98.56 263 LYS B N 1
ATOM 4317 C CA . LYS B 1 263 ? 0.885 -1.657 -13.32 1 98.56 263 LYS B CA 1
ATOM 4318 C C . LYS B 1 263 ? 0.405 -2.48 -12.125 1 98.56 263 LYS B C 1
ATOM 4320 O O . LYS B 1 263 ? 1.141 -2.66 -11.148 1 98.56 263 LYS B O 1
ATOM 4325 N N . ILE B 1 264 ? -0.755 -2.898 -12.227 1 98.81 264 ILE B N 1
ATOM 4326 C CA . ILE B 1 264 ? -1.28 -3.986 -11.406 1 98.81 264 ILE B CA 1
ATOM 4327 C C . ILE B 1 264 ? -1.523 -5.215 -12.281 1 98.81 264 ILE B C 1
ATOM 4329 O O . ILE B 1 264 ? -2.361 -5.188 -13.188 1 98.81 264 ILE B O 1
ATOM 4333 N N . VAL B 1 265 ? -0.767 -6.254 -12 1 98.75 265 VAL B N 1
ATOM 4334 C CA . VAL B 1 265 ? -0.816 -7.48 -12.781 1 98.75 265 VAL B CA 1
ATOM 4335 C C . VAL B 1 265 ? -1.777 -8.477 -12.133 1 98.75 265 VAL B C 1
ATOM 4337 O O . VAL B 1 265 ? -1.663 -8.766 -10.938 1 98.75 265 VAL B O 1
ATOM 4340 N N . ILE B 1 266 ? -2.732 -8.938 -12.898 1 98.62 266 ILE B N 1
ATOM 4341 C CA . ILE B 1 266 ? -3.674 -9.953 -12.43 1 98.62 266 ILE B CA 1
ATOM 4342 C C . ILE B 1 266 ? -3.27 -11.32 -12.984 1 98.62 266 ILE B C 1
ATOM 4344 O O . ILE B 1 266 ? -3.275 -11.531 -14.195 1 98.62 266 ILE B O 1
ATOM 4348 N N . GLY B 1 267 ? -2.895 -12.172 -12.086 1 97.44 267 GLY B N 1
ATOM 4349 C CA . GLY B 1 267 ? -2.5 -13.516 -12.484 1 97.44 267 GLY B CA 1
ATOM 4350 C C . GLY B 1 267 ? -3.221 -14.602 -11.711 1 97.44 267 GLY B C 1
ATOM 4351 O O . GLY B 1 267 ? -4.27 -14.359 -11.117 1 97.44 267 GLY B O 1
ATOM 4352 N N . GLY B 1 268 ? -2.723 -15.883 -11.875 1 93.44 268 GLY B N 1
ATOM 4353 C CA . GLY B 1 268 ? -3.35 -17.031 -11.227 1 93.44 268 GLY B CA 1
ATOM 4354 C C . GLY B 1 268 ? -4.363 -17.734 -12.109 1 93.44 268 GLY B C 1
ATOM 4355 O O . GLY B 1 268 ? -4.672 -17.266 -13.211 1 93.44 268 GLY B O 1
ATOM 4356 N N . GLY B 1 269 ? -4.883 -18.812 -11.633 1 91.5 269 GLY B N 1
ATOM 4357 C CA . GLY B 1 269 ? -5.77 -19.656 -12.414 1 91.5 269 GLY B CA 1
ATOM 4358 C C . GLY B 1 269 ? -7.043 -18.953 -12.844 1 91.5 269 GLY B C 1
ATOM 4359 O O . GLY B 1 269 ? -7.512 -19.141 -13.969 1 91.5 269 GLY B O 1
ATOM 4360 N N . VAL B 1 270 ? -7.605 -18.125 -12.008 1 92.38 270 VAL B N 1
ATOM 4361 C CA . VAL B 1 270 ? -8.867 -17.438 -12.281 1 92.38 270 VAL B CA 1
ATOM 4362 C C . VAL B 1 270 ? -8.664 -16.406 -13.383 1 92.38 270 VAL B C 1
ATOM 4364 O O . VAL B 1 270 ? -9.609 -16.047 -14.094 1 92.38 270 VAL B O 1
ATOM 4367 N N . SER B 1 271 ? -7.457 -15.891 -13.539 1 93.38 271 SER B N 1
ATOM 4368 C CA . SER B 1 271 ? -7.168 -14.875 -14.539 1 93.38 271 SER B CA 1
ATOM 4369 C C . SER B 1 271 ? -7.266 -15.438 -15.953 1 93.38 271 SER B C 1
ATOM 4371 O O . SER B 1 271 ? -7.242 -14.688 -16.922 1 93.38 271 SER B O 1
ATOM 4373 N N . ALA B 1 272 ? -7.395 -16.734 -16.062 1 91.94 272 ALA B N 1
ATOM 4374 C CA . ALA B 1 272 ? -7.566 -17.391 -17.359 1 91.94 272 ALA B CA 1
ATOM 4375 C C . ALA B 1 272 ? -8.844 -16.922 -18.047 1 91.94 272 ALA B C 1
ATOM 4377 O O . ALA B 1 272 ? -9.008 -17.109 -19.25 1 91.94 272 ALA B O 1
ATOM 4378 N N . ALA B 1 273 ? -9.758 -16.344 -17.297 1 93.75 273 ALA B N 1
ATOM 4379 C CA . ALA B 1 273 ? -10.969 -15.75 -17.875 1 93.75 273 ALA B CA 1
ATOM 4380 C C . ALA B 1 273 ? -10.609 -14.617 -18.828 1 93.75 273 ALA B C 1
ATOM 4382 O O . ALA B 1 273 ? -11.453 -14.172 -19.609 1 93.75 273 ALA B O 1
ATOM 4383 N N . GLY B 1 274 ? -9.391 -14.062 -18.719 1 95.56 274 GLY B N 1
ATOM 4384 C CA . GLY B 1 274 ? -8.828 -13.18 -19.719 1 95.56 274 GLY B CA 1
ATOM 4385 C C . GLY B 1 274 ? -9.406 -11.773 -19.672 1 95.56 274 GLY B C 1
ATOM 4386 O O . GLY B 1 274 ? -9.656 -11.242 -18.594 1 95.56 274 GLY B O 1
ATOM 4387 N N . THR B 1 275 ? -9.523 -11.219 -20.844 1 97.31 275 THR B N 1
ATOM 4388 C CA . THR B 1 275 ? -9.969 -9.836 -20.938 1 97.31 275 THR B CA 1
ATOM 4389 C C . THR B 1 275 ? -11.414 -9.695 -20.484 1 97.31 275 THR B C 1
ATOM 4391 O O . THR B 1 275 ? -11.828 -8.625 -20.031 1 97.31 275 THR B O 1
ATOM 4394 N N . PHE B 1 276 ? -12.117 -10.844 -20.516 1 97.69 276 PHE B N 1
ATOM 4395 C CA . PHE B 1 276 ? -13.484 -10.836 -20.016 1 97.69 276 PHE B CA 1
ATOM 4396 C C . PHE B 1 276 ? -13.531 -10.375 -18.562 1 97.69 276 PHE B C 1
ATOM 4398 O O . PHE B 1 276 ? -14.344 -9.523 -18.203 1 97.69 276 PHE B O 1
ATOM 4405 N N . LEU B 1 277 ? -12.672 -10.914 -17.781 1 97.31 277 LEU B N 1
ATOM 4406 C CA . LEU B 1 277 ? -12.586 -10.555 -16.375 1 97.31 277 LEU B CA 1
ATOM 4407 C C . LEU B 1 277 ? -11.922 -9.195 -16.203 1 97.31 277 LEU B C 1
ATOM 4409 O O . LEU B 1 277 ? -12.414 -8.352 -15.445 1 97.31 277 LEU B O 1
ATOM 4413 N N . LEU B 1 278 ? -10.828 -8.953 -16.922 1 98.38 278 LEU B N 1
ATOM 4414 C CA . LEU B 1 278 ? -10.039 -7.73 -16.766 1 98.38 278 LEU B CA 1
ATOM 4415 C C . LEU B 1 278 ? -10.891 -6.496 -17.047 1 98.38 278 LEU B C 1
ATOM 4417 O O . LEU B 1 278 ? -10.797 -5.5 -16.328 1 98.38 278 LEU B O 1
ATOM 4421 N N . ASP B 1 279 ? -11.695 -6.562 -18.062 1 98.38 279 ASP B N 1
ATOM 4422 C CA . ASP B 1 279 ? -12.531 -5.43 -18.453 1 98.38 279 ASP B CA 1
ATOM 4423 C C . ASP B 1 279 ? -13.539 -5.094 -17.359 1 98.38 279 ASP B C 1
ATOM 4425 O O . ASP B 1 279 ? -13.836 -3.92 -17.125 1 98.38 279 ASP B O 1
ATOM 4429 N N . LYS B 1 280 ? -14.078 -6.102 -16.766 1 98.31 280 LYS B N 1
ATOM 4430 C CA . LYS B 1 280 ? -15.031 -5.883 -15.688 1 98.31 280 LYS B CA 1
ATOM 4431 C C . LYS B 1 280 ? -14.352 -5.27 -14.469 1 98.31 280 LYS B C 1
ATOM 4433 O O . LYS B 1 280 ? -14.891 -4.363 -13.836 1 98.31 280 LYS B O 1
ATOM 4438 N N . ILE B 1 281 ? -13.172 -5.758 -14.148 1 98.75 281 ILE B N 1
ATOM 4439 C CA . ILE B 1 281 ? -12.414 -5.195 -13.031 1 98.75 281 ILE B CA 1
ATOM 4440 C C . ILE B 1 281 ? -12.117 -3.723 -13.297 1 98.75 281 ILE B C 1
ATOM 4442 O O . ILE B 1 281 ? -12.242 -2.885 -12.398 1 98.75 281 ILE B O 1
ATOM 4446 N N . GLN B 1 282 ? -11.742 -3.422 -14.555 1 98.56 282 GLN B N 1
ATOM 4447 C CA . GLN B 1 282 ? -11.375 -2.068 -14.961 1 98.56 282 GLN B CA 1
ATOM 4448 C C . GLN B 1 282 ? -12.5 -1.083 -14.68 1 98.56 282 GLN B C 1
ATOM 4450 O O . GLN B 1 282 ? -12.258 0.038 -14.227 1 98.56 282 GLN B O 1
ATOM 4455 N N . VAL B 1 283 ? -13.672 -1.464 -14.953 1 98.19 283 VAL B N 1
ATOM 4456 C CA . VAL B 1 283 ? -14.836 -0.604 -14.758 1 98.19 283 VAL B CA 1
ATOM 4457 C C . VAL B 1 283 ? -14.938 -0.199 -13.289 1 98.19 283 VAL B C 1
ATOM 4459 O O . VAL B 1 283 ? -15.07 0.985 -12.977 1 98.19 283 VAL B O 1
ATOM 4462 N N . PHE B 1 284 ? -14.867 -1.151 -12.461 1 98.31 284 PHE B N 1
ATOM 4463 C CA . PHE B 1 284 ? -15.016 -0.882 -11.039 1 98.31 284 PHE B CA 1
ATOM 4464 C C . PHE B 1 284 ? -13.789 -0.175 -10.484 1 98.31 284 PHE B C 1
ATOM 4466 O O . PHE B 1 284 ? -13.898 0.715 -9.641 1 98.31 284 PHE B O 1
ATOM 4473 N N . PHE B 1 285 ? -12.609 -0.552 -10.977 1 98.69 285 PHE B N 1
ATOM 4474 C CA . PHE B 1 285 ? -11.383 0.154 -10.617 1 98.69 285 PHE B CA 1
ATOM 4475 C C . PHE B 1 285 ? -11.516 1.647 -10.891 1 98.69 285 PHE B C 1
ATOM 4477 O O . PHE B 1 285 ? -11.211 2.471 -10.023 1 98.69 285 PHE B O 1
ATOM 4484 N N . ASN B 1 286 ? -12.039 1.968 -12.055 1 98.06 286 ASN B N 1
ATOM 4485 C CA . ASN B 1 286 ? -12.211 3.357 -12.461 1 98.06 286 ASN B CA 1
ATOM 4486 C C . ASN B 1 286 ? -13.172 4.102 -11.539 1 98.06 286 ASN B C 1
ATOM 4488 O O . ASN B 1 286 ? -13.016 5.305 -11.32 1 98.06 286 ASN B O 1
ATOM 4492 N N . GLN B 1 287 ? -14.078 3.418 -11.008 1 97.25 287 GLN B N 1
ATOM 4493 C CA . GLN B 1 287 ? -15.062 4.012 -10.109 1 97.25 287 GLN B CA 1
ATOM 4494 C C . GLN B 1 287 ? -14.461 4.316 -8.742 1 97.25 287 GLN B C 1
ATOM 4496 O O . GLN B 1 287 ? -14.844 5.289 -8.094 1 97.25 287 GLN B O 1
ATOM 4501 N N . TYR B 1 288 ? -13.477 3.512 -8.336 1 97.94 288 TYR B N 1
ATOM 4502 C CA . TYR B 1 288 ? -13.055 3.57 -6.938 1 97.94 288 TYR B CA 1
ATOM 4503 C C . TYR B 1 288 ? -11.703 4.27 -6.812 1 97.94 288 TYR B C 1
ATOM 4505 O O . TYR B 1 288 ? -11.32 4.703 -5.723 1 97.94 288 TYR B O 1
ATOM 4513 N N . VAL B 1 289 ? -10.914 4.34 -7.867 1 98.19 289 VAL B N 1
ATOM 4514 C CA . VAL B 1 289 ? -9.547 4.84 -7.773 1 98.19 289 VAL B CA 1
ATOM 4515 C C . VAL B 1 289 ? -9.547 6.367 -7.77 1 98.19 289 VAL B C 1
ATOM 4517 O O . VAL B 1 289 ? -10.414 6.992 -8.391 1 98.19 289 VAL B O 1
ATOM 4520 N N . PHE B 1 290 ? -8.602 7 -7.062 1 96.44 290 PHE B N 1
ATOM 4521 C CA . PHE B 1 290 ? -8.375 8.438 -7.082 1 96.44 290 PHE B CA 1
ATOM 4522 C C . PHE B 1 290 ? -8.133 8.93 -8.508 1 96.44 290 PHE B C 1
ATOM 4524 O O . PHE B 1 290 ? -7.238 8.438 -9.195 1 96.44 290 PHE B O 1
ATOM 4531 N N . PRO B 1 291 ? -8.875 9.898 -8.977 1 93.88 291 PRO B N 1
ATOM 4532 C CA . PRO B 1 291 ? -8.898 10.273 -10.398 1 93.88 291 PRO B CA 1
ATOM 4533 C C . PRO B 1 291 ? -7.504 10.578 -10.945 1 93.88 291 PRO B C 1
ATOM 4535 O O . PRO B 1 291 ? -7.164 10.141 -12.047 1 93.88 291 PRO B O 1
ATOM 4538 N N . PRO B 1 292 ? -6.598 11.211 -10.289 1 88.5 292 PRO B N 1
ATOM 4539 C CA . PRO B 1 292 ? -5.266 11.5 -10.836 1 88.5 292 PRO B CA 1
ATOM 4540 C C . PRO B 1 292 ? -4.441 10.234 -11.07 1 88.5 292 PRO B C 1
ATOM 4542 O O . PRO B 1 292 ? -3.445 10.266 -11.797 1 88.5 292 PRO B O 1
ATOM 4545 N N . ILE B 1 293 ? -4.859 9.133 -10.406 1 94.38 293 ILE B N 1
ATOM 4546 C CA . ILE B 1 293 ? -4.125 7.875 -10.523 1 94.38 293 ILE B CA 1
ATOM 4547 C C . ILE B 1 293 ? -4.785 6.992 -11.586 1 94.38 293 ILE B C 1
ATOM 4549 O O . ILE B 1 293 ? -4.172 6.043 -12.07 1 94.38 293 ILE B O 1
ATOM 4553 N N . LYS B 1 294 ? -5.965 7.293 -11.977 1 94.38 294 LYS B N 1
ATOM 4554 C CA . LYS B 1 294 ? -6.793 6.461 -12.844 1 94.38 294 LYS B CA 1
ATOM 4555 C C . LYS B 1 294 ? -6.082 6.156 -14.164 1 94.38 294 LYS B C 1
ATOM 4557 O O . LYS B 1 294 ? -6.086 5.016 -14.625 1 94.38 294 LYS B O 1
ATOM 4562 N N . ASP B 1 295 ? -5.332 7.18 -14.656 1 91.56 295 ASP B N 1
ATOM 4563 C CA . ASP B 1 295 ? -4.746 7 -15.984 1 91.56 295 ASP B CA 1
ATOM 4564 C C . ASP B 1 295 ? -3.268 6.633 -15.883 1 91.56 295 ASP B C 1
ATO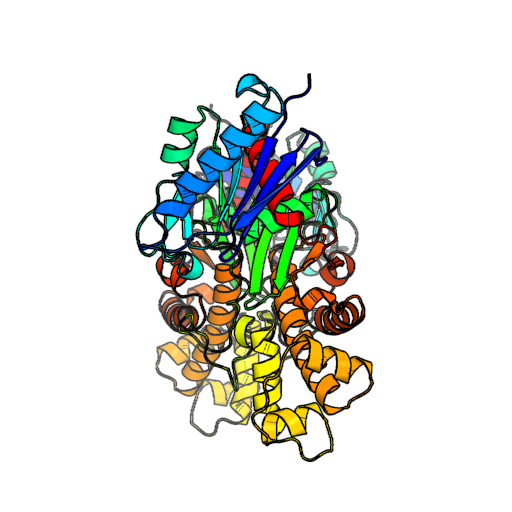M 4566 O O . ASP B 1 295 ? -2.613 6.391 -16.906 1 91.56 295 ASP B O 1
ATOM 4570 N N . THR B 1 296 ? -2.777 6.527 -14.688 1 93.5 296 THR B N 1
ATOM 4571 C CA . THR B 1 296 ? -1.348 6.273 -14.555 1 93.5 296 THR B CA 1
ATOM 4572 C C . THR B 1 296 ? -1.094 4.848 -14.078 1 93.5 296 THR B C 1
ATOM 4574 O O . THR B 1 296 ? 0.035 4.355 -14.141 1 93.5 296 THR B O 1
ATOM 4577 N N . THR B 1 297 ? -2.096 4.195 -13.57 1 97.81 297 THR B N 1
ATOM 4578 C CA . THR B 1 297 ? -2.004 2.791 -13.188 1 97.81 297 THR B CA 1
ATOM 4579 C C . THR B 1 297 ? -2.775 1.914 -14.172 1 97.81 297 THR B C 1
ATOM 4581 O O . THR B 1 297 ? -3.986 2.076 -14.336 1 97.81 297 THR B O 1
ATOM 4584 N N . GLN B 1 298 ? -2.092 0.98 -14.758 1 98.19 298 GLN B N 1
ATOM 4585 C CA . GLN B 1 298 ? -2.719 0.078 -15.719 1 98.19 298 GLN B CA 1
ATOM 4586 C C . GLN B 1 298 ? -2.982 -1.29 -15.094 1 98.19 298 GLN B C 1
ATOM 4588 O O . GLN B 1 298 ? -2.119 -1.844 -14.414 1 98.19 298 GLN B O 1
ATOM 4593 N N . LEU B 1 299 ? -4.18 -1.814 -15.336 1 98.56 299 LEU B N 1
ATOM 4594 C CA . LEU B 1 299 ? -4.465 -3.211 -15.016 1 98.56 299 LEU B CA 1
ATOM 4595 C C . LEU B 1 299 ? -4.125 -4.113 -16.203 1 98.56 299 LEU B C 1
ATOM 4597 O O . LEU B 1 299 ? -4.578 -3.873 -17.312 1 98.56 299 LEU B O 1
ATOM 4601 N N . VAL B 1 300 ? -3.295 -5.133 -15.938 1 98.69 300 VAL B N 1
ATOM 4602 C CA . VAL B 1 300 ? -2.873 -6.008 -17.031 1 98.69 300 VAL B CA 1
ATOM 4603 C C . VAL B 1 300 ? -2.93 -7.465 -16.562 1 98.69 300 VAL B C 1
ATOM 4605 O O . VAL B 1 300 ? -2.912 -7.742 -15.367 1 98.69 300 VAL B O 1
ATOM 4608 N N . LEU B 1 301 ? -3.041 -8.391 -17.531 1 98.5 301 LEU B N 1
ATOM 4609 C CA . LEU B 1 301 ? -2.994 -9.82 -17.219 1 98.5 301 LEU B CA 1
ATOM 4610 C C . LEU B 1 301 ? -1.553 -10.312 -17.188 1 98.5 301 LEU B C 1
ATOM 4612 O O . LEU B 1 301 ? -0.712 -9.867 -17.969 1 98.5 301 LEU B O 1
ATOM 4616 N N . ALA B 1 302 ? -1.32 -11.18 -16.266 1 98.25 302 ALA B N 1
ATOM 4617 C CA . ALA B 1 302 ? -0.016 -11.836 -16.219 1 98.25 302 ALA B CA 1
ATOM 4618 C C . ALA B 1 302 ? 0.299 -12.531 -17.531 1 98.25 302 ALA B C 1
ATOM 4620 O O . ALA B 1 302 ? -0.609 -12.984 -18.234 1 98.25 302 ALA B O 1
ATOM 4621 N N . GLU B 1 303 ? 1.578 -12.625 -17.844 1 97.88 303 GLU B N 1
ATOM 4622 C CA . GLU B 1 303 ? 1.948 -13.125 -19.156 1 97.88 303 GLU B CA 1
ATOM 4623 C C . GLU B 1 303 ? 2.787 -14.398 -19.062 1 97.88 303 GLU B C 1
ATOM 4625 O O . GLU B 1 303 ? 2.865 -15.172 -20.016 1 97.88 303 GLU B O 1
ATOM 4630 N N . LEU B 1 304 ? 3.373 -14.664 -17.922 1 96.75 304 LEU B N 1
ATOM 4631 C CA . LEU B 1 304 ? 4.367 -15.727 -17.828 1 96.75 304 LEU B CA 1
ATOM 4632 C C . LEU B 1 304 ? 3.703 -17.062 -17.5 1 96.75 304 LEU B C 1
ATOM 4634 O O . LEU B 1 304 ? 4.312 -18.125 -17.672 1 96.75 304 LEU B O 1
ATOM 4638 N N . GLY B 1 305 ? 2.498 -16.969 -16.953 1 92.69 305 GLY B N 1
ATOM 4639 C CA . GLY B 1 305 ? 1.819 -18.203 -16.578 1 92.69 305 GLY B CA 1
ATOM 4640 C C . GLY B 1 305 ? 2.594 -19.031 -15.562 1 92.69 305 GLY B C 1
ATOM 4641 O O . GLY B 1 305 ? 3.02 -18.516 -14.531 1 92.69 305 GLY B O 1
ATOM 4642 N N . ASN B 1 306 ? 2.795 -20.281 -15.992 1 91 306 ASN B N 1
ATOM 4643 C CA . ASN B 1 306 ? 3.412 -21.234 -15.078 1 91 306 ASN B CA 1
ATOM 4644 C C . ASN B 1 306 ? 4.906 -20.969 -14.906 1 91 306 ASN B C 1
ATOM 4646 O O . ASN B 1 306 ? 5.543 -21.516 -14.016 1 91 306 ASN B O 1
ATOM 4650 N N . ASP B 1 307 ? 5.438 -20.078 -15.641 1 96.5 307 ASP B N 1
ATOM 4651 C CA . ASP B 1 307 ? 6.871 -19.797 -15.586 1 96.5 307 ASP B CA 1
ATOM 4652 C C . ASP B 1 307 ? 7.176 -18.641 -14.648 1 96.5 307 ASP B C 1
ATOM 4654 O O . ASP B 1 307 ? 8.336 -18.359 -14.352 1 96.5 307 ASP B O 1
ATOM 4658 N N . ALA B 1 308 ? 6.125 -17.938 -14.148 1 97 308 ALA B N 1
ATOM 4659 C CA . ALA B 1 308 ? 6.328 -16.766 -13.305 1 97 308 ALA B CA 1
ATOM 4660 C C . ALA B 1 308 ? 7.156 -17.109 -12.07 1 97 308 ALA B C 1
ATOM 4662 O O . ALA B 1 308 ? 8.039 -16.344 -11.68 1 97 308 ALA B O 1
ATOM 4663 N N . GLY B 1 309 ? 6.902 -18.219 -11.547 1 96.88 309 GLY B N 1
ATOM 4664 C CA . GLY B 1 309 ? 7.582 -18.641 -10.328 1 96.88 309 GLY B CA 1
ATOM 4665 C C . GLY B 1 309 ? 9.07 -18.844 -10.523 1 96.88 309 GLY B C 1
ATOM 4666 O O . GLY B 1 309 ? 9.883 -18.281 -9.789 1 96.88 309 GLY B O 1
ATOM 4667 N N . VAL B 1 310 ? 9.477 -19.625 -11.555 1 98.19 310 VAL B N 1
ATOM 4668 C CA . VAL B 1 310 ? 10.883 -19.953 -11.742 1 98.19 310 VAL B CA 1
ATOM 4669 C C . VAL B 1 310 ? 11.641 -18.734 -12.25 1 98.19 310 VAL B C 1
ATOM 4671 O O . VAL B 1 310 ? 12.797 -18.516 -11.891 1 98.19 310 VAL B O 1
ATOM 4674 N N . ILE B 1 311 ? 11.008 -17.969 -13.055 1 98.19 311 ILE B N 1
ATOM 4675 C CA . ILE B 1 311 ? 11.641 -16.734 -13.531 1 98.19 311 ILE B CA 1
ATOM 4676 C C . ILE B 1 311 ? 11.805 -15.766 -12.367 1 98.19 311 ILE B C 1
ATOM 4678 O O . ILE B 1 311 ? 12.859 -15.133 -12.227 1 98.19 311 ILE B O 1
ATOM 4682 N N . GLY B 1 312 ? 10.75 -15.625 -11.57 1 98.12 312 GLY B N 1
ATOM 4683 C CA . GLY B 1 312 ? 10.844 -14.797 -10.383 1 98.12 312 GLY B CA 1
ATOM 4684 C C . GLY B 1 312 ? 11.93 -15.242 -9.43 1 98.12 312 GLY B C 1
ATOM 4685 O O . GLY B 1 312 ? 12.609 -14.414 -8.812 1 98.12 312 GLY B O 1
ATOM 4686 N N . ALA B 1 313 ? 12.055 -16.516 -9.289 1 98.12 313 ALA B N 1
ATOM 4687 C CA . ALA B 1 313 ? 13.109 -17.078 -8.445 1 98.12 313 ALA B CA 1
ATOM 4688 C C . ALA B 1 313 ? 14.492 -16.688 -8.953 1 98.12 313 ALA B C 1
ATOM 4690 O O . ALA B 1 313 ? 15.383 -16.375 -8.164 1 98.12 313 ALA B O 1
ATOM 4691 N N . ALA B 1 314 ? 14.648 -16.703 -10.227 1 97.75 314 ALA B N 1
ATOM 4692 C CA . ALA B 1 314 ? 15.906 -16.266 -10.812 1 97.75 314 ALA B CA 1
ATOM 4693 C C . ALA B 1 314 ? 16.141 -14.781 -10.531 1 97.75 314 ALA B C 1
ATOM 4695 O O . ALA B 1 314 ? 17.266 -14.375 -10.234 1 97.75 314 ALA B O 1
ATOM 4696 N N . GLN B 1 315 ? 15.109 -14.047 -10.641 1 96.62 315 GLN B N 1
ATOM 4697 C CA . GLN B 1 315 ? 15.211 -12.609 -10.375 1 96.62 315 GLN B CA 1
ATOM 4698 C C . GLN B 1 315 ? 15.641 -12.344 -8.938 1 96.62 315 GLN B C 1
ATOM 4700 O O . GLN B 1 315 ? 16.375 -11.383 -8.672 1 96.62 315 GLN B O 1
ATOM 4705 N N . LEU B 1 316 ? 15.18 -13.156 -8.062 1 95.75 316 LEU B N 1
ATOM 4706 C CA . LEU B 1 316 ? 15.578 -13.055 -6.668 1 95.75 316 LEU B CA 1
ATOM 4707 C C . LEU B 1 316 ? 17.094 -13.109 -6.531 1 95.75 316 LEU B C 1
ATOM 4709 O O . LEU B 1 316 ? 17.688 -12.344 -5.766 1 95.75 316 LEU B O 1
ATOM 4713 N N . VAL B 1 317 ? 17.703 -13.961 -7.273 1 96.62 317 VAL B N 1
ATOM 4714 C CA . VAL B 1 317 ? 19.156 -14.133 -7.25 1 96.62 317 VAL B CA 1
ATOM 4715 C C . VAL B 1 317 ? 19.844 -12.898 -7.828 1 96.62 317 VAL B C 1
ATOM 4717 O O . VAL B 1 317 ? 20.781 -12.367 -7.234 1 96.62 317 VAL B O 1
ATOM 4720 N N . ARG B 1 318 ? 19.328 -12.477 -8.883 1 95.19 318 ARG B N 1
ATOM 4721 C CA . ARG B 1 318 ? 19.938 -11.328 -9.562 1 95.19 318 ARG B CA 1
ATOM 4722 C C . ARG B 1 318 ? 19.906 -10.094 -8.672 1 95.19 318 ARG B C 1
ATOM 4724 O O . ARG B 1 318 ? 20.922 -9.383 -8.562 1 95.19 318 ARG B O 1
ATOM 4731 N N . LEU B 1 319 ? 18.828 -9.836 -8.055 1 93 319 LEU B N 1
ATOM 4732 C CA . LEU B 1 319 ? 18.672 -8.648 -7.223 1 93 319 LEU B CA 1
ATOM 4733 C C . LEU B 1 319 ? 19.562 -8.727 -5.992 1 93 319 LEU B C 1
ATOM 4735 O O . LEU B 1 319 ? 20.094 -7.707 -5.531 1 93 319 LEU B O 1
ATOM 4739 N N . ALA B 1 320 ? 19.672 -9.922 -5.465 1 92.12 320 ALA B N 1
ATOM 4740 C CA . ALA B 1 320 ? 20.5 -10.102 -4.273 1 92.12 320 ALA B CA 1
ATOM 4741 C C . ALA B 1 320 ? 21.969 -9.844 -4.586 1 92.12 320 ALA B C 1
ATOM 4743 O O . ALA B 1 320 ? 22.703 -9.32 -3.744 1 92.12 320 ALA B O 1
ATOM 4744 N N . LEU B 1 321 ? 22.344 -10.148 -5.746 1 89.81 321 LEU B N 1
ATOM 4745 C CA . LEU B 1 321 ? 23.75 -10.031 -6.113 1 89.81 321 LEU B CA 1
ATOM 4746 C C . LEU B 1 321 ? 24.062 -8.625 -6.613 1 89.81 321 LEU B C 1
ATOM 4748 O O . LEU B 1 321 ? 25.219 -8.195 -6.594 1 89.81 321 LEU B O 1
ATOM 4752 N N . ASN B 1 322 ? 23.094 -7.918 -7.156 1 82.62 322 ASN B N 1
ATOM 4753 C CA . ASN B 1 322 ? 23.312 -6.547 -7.613 1 82.62 322 ASN B CA 1
ATOM 4754 C C . ASN B 1 322 ? 23.312 -5.559 -6.449 1 82.62 322 ASN B C 1
ATOM 4756 O O . ASN B 1 322 ? 23.828 -4.449 -6.574 1 82.62 322 ASN B O 1
ATOM 4760 N N . LYS B 1 323 ? 22.594 -5.734 -5.43 1 64.69 323 LYS B N 1
ATOM 4761 C CA . LYS B 1 323 ? 22.625 -4.867 -4.254 1 64.69 323 LYS B CA 1
ATOM 4762 C C . LYS B 1 323 ? 24.047 -4.75 -3.705 1 64.69 323 LYS B C 1
ATOM 4764 O O . LYS B 1 323 ? 24.391 -3.748 -3.07 1 64.69 323 LYS B O 1
ATOM 4769 N N . ASP B 1 324 ? 24.969 -5.562 -3.746 1 45.53 324 ASP B N 1
ATOM 4770 C CA . ASP B 1 324 ? 26.359 -5.551 -3.305 1 45.53 324 ASP B CA 1
ATOM 4771 C C . ASP B 1 324 ? 27.25 -4.82 -4.309 1 45.53 324 ASP B C 1
ATOM 4773 O O . ASP B 1 324 ? 27.094 -4.992 -5.52 1 45.53 324 ASP B O 1
#

InterPro domains:
  IPR000600 ROK family [PF00480] (6-318)
  IPR000600 ROK family [PTHR18964] (3-317)
  IPR004654 Glucokinase ROK [TIGR00744] (6-319)
  IPR043129 ATPase, nucleotide binding domain [SSF53067] (4-322)
  IPR049874 ROK, conserved site [PS01125] (139-166)

Secondary structure (DSSP, 8-state):
-PPEEEEEEE-SSEEEEEEEETTS-EEEEEEEE---HHHHTTHHHHHHHHHHHHHHHTT--GGGEEEEEEEESSEEETTTTEEE-BGGGTB-S-EEHHHHHHHHH-S-EEEEEHHHHHHHHHHHHSTTTT-SSEEEEEESSSEEEEEEETTEE---SSS-TT-GGGSB---SSPPB-TTSSB-BGGGTSSHHHHHHHHHHHHTT--S--HHHHHHHHT----HHHHHHHHHTT-HHHHHHHHHHHHHHHHHHHHHHHHH--SEEEEESGGGGGTHHHHHHHHHHHHHHS-HHHHTT-EEEE-SSGGGHHHHHHHHHHHHHHH--/-PPEEEEEEE-SSEEEEEEEETTS-EEEEEEEE---HHHHTTHHHHHHHHHHHHHHHTT--GGGEEEEEEEESSEEETTTTEEE-BGGGTB-S-EEHHHHHHHHH-S-EEEEEHHHHHHHHHHHHSTTTT-SSEEEEEESSSEEEEEEETTEE---SSS-TT-GGGSB---SSPPB-TTSSB-BGGGTSSHHHHHHHHHHHHTT--S--HHHHHHHHT----HHHHHHHHHTT-HHHHHHHHHHHHHHHHHHHHHHHHH--SEEEEESGGGGGTHHHHHHHHHHHHHHS-HHHHTT-EEEE-SSGGGHHHHHHHHHHHHHHH--

pLDDT: mean 95.41, std 5.04, range [45.47, 98.81]